Protein AF-A0A926H3B5-F1 (afdb_monomer_lite)

Secondary structure (DSSP, 8-state):
--SSSTTTSSSSS--S---------S--STTSS-------TT----TTS---STT----EEEEEEEESSSTT--TTTSPPP----SSGGGGGG-EEEBS-GGGS-THHHHSTT--B--BEE-TTSSS--SBS-EEEEEEEEEEEEETTEEEEEEEEETTSEEEEE--SEEE-TTS-EEEE-TT-TTTTTS---SSSTTS----S-HIIIIIISTTSSSTT-GGG-----SSPPTT--SEEEEEESSEE---EETTTTEE---SEEEEEE-TTSSEEEEEEEEEEEEEEEEETTTTEEEEEEEEEEEEEEEEEEETTTTEEEEEEEEEE-EEE-TTTS--EEEHHHHHHHH-EEEEE--SSSB-TTT--B---EEEEE---STTT----TTS-TT----TT-EEEEEEEE--EEEEEEEEEEEETTEEEEEEEPPTT--GGG----TT-TTTT--EEEEEEEE-TT---S-B----------------SS---PPP--------

pLDDT: mean 72.72, std 20.69, range [22.05, 98.12]

Radius of gyration: 28.91 Å; chains: 1; bounding box: 106×42×92 Å

Sequence (503 aa):
MRRYLLLLCTLALALSSPAIFAQDGSDDGGGLHRRSIDNNPFDANPDSYPGGPAGKAPLSTGYYITDNDAPSLPALWTPTYSFVDTTGLDARSWRRIRSGPNQLPMSDWDLPGTQGKEFFMNPTVPNDSTDNAIAGPINIGFPFYYYGRAYDSFYVSTNGLIALVNRRYQYDDFGNRVDYNPFRDDSLVRPRVGASAQADPTVDDYGHRFVALGNTASAIGGIRNPTNTAMPNAGLRSTIAATWDDLELSQFDTTSGLVDDFGRVYWRRDNAGNRLIVYFVNASMKGLKNIPLVNTTAIVPRRSLRANFQVVLDRIDSSIQINFIRYLGQYVDPVQRILTIPTAQMLRANATIGVQSNGDVPAPYTGAVGAEYTNYQYSDFPGVGTTPVNGDPTSTPHAGLAIKFRQWPNKVRVMRVDFQIPDRNNAIAFVNLPQGSIPDNYELLLGHPLLGVIRPVGVVQNTSDSIGPVNRTRQPVVYNIIFRIRDIVNCVAPPVYQKTQTT

Structure (mmCIF, N/CA/C/O backbone):
data_AF-A0A926H3B5-F1
#
_entry.id   AF-A0A926H3B5-F1
#
loop_
_atom_site.group_PDB
_atom_site.id
_atom_site.type_symbol
_atom_site.label_atom_id
_atom_site.label_alt_id
_atom_site.label_comp_id
_atom_site.label_asym_id
_atom_site.label_entity_id
_atom_site.label_seq_id
_atom_site.pdbx_PDB_ins_code
_atom_site.Cartn_x
_atom_site.Cartn_y
_atom_site.Cartn_z
_atom_site.occupancy
_atom_site.B_iso_or_equiv
_atom_site.auth_seq_id
_atom_site.auth_comp_id
_atom_site.auth_asym_id
_atom_site.auth_atom_id
_atom_site.pdbx_PDB_model_num
ATOM 1 N N . MET A 1 1 ? 73.077 -5.953 29.496 1.00 47.00 1 MET A N 1
ATOM 2 C CA . MET A 1 1 ? 72.565 -5.024 28.459 1.00 47.00 1 MET A CA 1
ATOM 3 C C . MET A 1 1 ? 72.214 -5.760 27.159 1.00 47.00 1 MET A C 1
ATOM 5 O O . MET A 1 1 ? 72.912 -5.616 26.169 1.00 47.00 1 MET A O 1
ATOM 9 N N . ARG A 1 2 ? 71.163 -6.595 27.142 1.00 44.19 2 ARG A N 1
ATOM 10 C CA . ARG A 1 2 ? 70.664 -7.228 25.894 1.00 44.19 2 ARG A CA 1
ATOM 11 C C . ARG A 1 2 ? 69.196 -7.683 25.960 1.00 44.19 2 ARG A C 1
ATOM 13 O O . ARG A 1 2 ? 68.760 -8.479 25.145 1.00 44.19 2 ARG A O 1
ATOM 20 N N . ARG A 1 3 ? 68.429 -7.171 26.933 1.00 42.53 3 ARG A N 1
ATOM 21 C CA . ARG A 1 3 ? 66.987 -7.449 27.094 1.00 42.53 3 ARG A CA 1
ATOM 22 C C . ARG A 1 3 ? 66.095 -6.198 27.049 1.00 42.53 3 ARG A C 1
ATOM 24 O O . ARG A 1 3 ? 64.889 -6.323 27.158 1.00 42.53 3 ARG A O 1
ATOM 31 N N . TYR A 1 4 ? 66.677 -5.020 26.804 1.00 46.00 4 TYR A N 1
ATOM 32 C CA . TYR A 1 4 ? 65.946 -3.751 26.650 1.00 46.00 4 TYR A CA 1
ATOM 33 C C . TYR A 1 4 ? 65.968 -3.190 25.216 1.00 46.00 4 TYR A C 1
ATOM 35 O O . TYR A 1 4 ? 65.309 -2.197 24.943 1.00 46.00 4 TYR A O 1
ATOM 43 N N . LEU A 1 5 ? 66.675 -3.838 24.277 1.00 45.16 5 LEU A N 1
ATOM 44 C CA . LEU A 1 5 ? 66.742 -3.381 22.880 1.00 45.16 5 LEU A CA 1
ATOM 45 C C . LEU A 1 5 ? 65.561 -3.869 22.017 1.00 45.16 5 LEU A C 1
ATOM 47 O O . LEU A 1 5 ? 65.271 -3.274 20.989 1.00 45.16 5 LEU A O 1
ATOM 51 N N . LEU A 1 6 ? 64.848 -4.917 22.446 1.00 44.25 6 LEU A N 1
ATOM 52 C CA . LEU A 1 6 ? 63.669 -5.442 21.739 1.00 44.25 6 LEU A CA 1
ATOM 53 C C . LEU A 1 6 ? 62.371 -4.681 22.066 1.00 44.25 6 LEU A C 1
ATOM 55 O O . LEU A 1 6 ? 61.408 -4.759 21.306 1.00 44.25 6 LEU A O 1
ATOM 59 N N . LEU A 1 7 ? 62.362 -3.898 23.151 1.00 41.53 7 LEU A N 1
ATOM 60 C CA . LEU A 1 7 ? 61.221 -3.058 23.532 1.00 41.53 7 LEU A CA 1
ATOM 61 C C . LEU A 1 7 ? 61.220 -1.693 22.811 1.00 41.53 7 LEU A C 1
ATOM 63 O O . LEU A 1 7 ? 60.189 -1.044 22.714 1.00 41.53 7 LEU A O 1
ATOM 67 N N . LEU A 1 8 ? 62.371 -1.264 22.277 1.00 41.53 8 LEU A N 1
ATOM 68 C CA . LEU A 1 8 ? 62.526 0.018 21.573 1.00 41.53 8 LEU A CA 1
ATOM 69 C C . LEU A 1 8 ? 62.309 -0.092 20.054 1.00 41.53 8 LEU A C 1
ATOM 71 O O . LEU A 1 8 ? 61.910 0.885 19.430 1.00 41.53 8 LEU A O 1
ATOM 75 N N . CYS A 1 9 ? 62.466 -1.282 19.464 1.00 40.03 9 CYS A N 1
ATOM 76 C CA . CYS A 1 9 ? 62.098 -1.527 18.062 1.00 40.03 9 CYS A CA 1
ATOM 77 C C . CYS A 1 9 ? 60.599 -1.816 17.864 1.00 40.03 9 CYS A C 1
ATOM 79 O O . CYS A 1 9 ? 60.109 -1.724 16.744 1.00 40.03 9 CYS A O 1
ATOM 81 N N . THR A 1 10 ? 59.860 -2.123 18.933 1.00 42.88 10 THR A N 1
ATOM 82 C CA . THR A 1 10 ? 58.405 -2.357 18.889 1.00 42.88 10 THR A CA 1
ATOM 83 C C . THR A 1 10 ? 57.582 -1.087 19.134 1.00 42.88 10 THR A C 1
ATOM 85 O O . THR A 1 10 ? 56.422 -1.043 18.740 1.00 42.88 10 THR A O 1
ATOM 88 N N . LEU A 1 11 ? 58.184 -0.021 19.681 1.00 37.56 11 LEU A N 1
ATOM 89 C CA . LEU A 1 11 ? 57.519 1.273 19.898 1.00 37.56 11 LEU A CA 1
ATOM 90 C C . LEU A 1 11 ? 57.677 2.273 18.729 1.00 37.56 11 LEU A C 1
ATOM 92 O O . LEU A 1 11 ? 56.976 3.278 18.696 1.00 37.56 11 LEU A O 1
ATOM 96 N N . ALA A 1 12 ? 58.576 2.012 17.770 1.00 37.06 12 ALA A N 1
ATOM 97 C CA . ALA A 1 12 ? 58.964 2.967 16.717 1.00 37.06 12 ALA A CA 1
ATOM 98 C C . ALA A 1 12 ? 58.503 2.607 15.287 1.00 37.06 12 ALA A C 1
ATOM 100 O O . ALA A 1 12 ? 58.742 3.378 14.363 1.00 37.06 12 ALA A O 1
ATOM 101 N N . LEU A 1 13 ? 57.790 1.492 15.093 1.00 33.41 13 LEU A N 1
ATOM 102 C CA . LEU A 1 13 ? 57.022 1.224 13.860 1.00 33.41 13 LEU A CA 1
ATOM 103 C C . LEU A 1 13 ? 55.521 1.535 14.022 1.00 33.41 13 LEU A C 1
ATOM 105 O O . LEU A 1 13 ? 54.717 1.241 13.145 1.00 33.41 13 LEU A O 1
ATOM 109 N N . ALA A 1 14 ? 55.168 2.228 15.109 1.00 31.84 14 ALA A N 1
ATOM 110 C CA . ALA A 1 14 ? 53.860 2.826 15.367 1.00 31.84 14 ALA A CA 1
ATOM 111 C C . ALA A 1 14 ? 53.605 4.139 14.583 1.00 31.84 14 ALA A C 1
ATOM 113 O O . ALA A 1 14 ? 52.767 4.940 14.985 1.00 31.84 14 ALA A O 1
ATOM 114 N N . LEU A 1 15 ? 54.316 4.386 13.474 1.00 32.81 15 LEU A N 1
ATOM 115 C CA . LEU A 1 15 ? 54.156 5.584 12.637 1.00 32.81 15 LEU A CA 1
ATOM 116 C C . LEU A 1 15 ? 54.299 5.245 11.144 1.00 32.81 15 LEU A C 1
ATOM 118 O O . LEU A 1 15 ? 55.243 5.648 10.472 1.00 32.81 15 LEU A O 1
ATOM 122 N N . SER A 1 16 ? 53.321 4.523 10.605 1.00 29.94 16 SER A N 1
ATOM 123 C CA . SER A 1 16 ? 52.928 4.684 9.203 1.00 29.94 16 SER A CA 1
ATOM 124 C C . SER A 1 16 ? 51.405 4.660 9.156 1.00 29.94 16 SER A C 1
ATOM 126 O O . SER A 1 16 ? 50.782 3.711 9.625 1.00 29.94 16 SER A O 1
ATOM 128 N N . SER A 1 17 ? 50.831 5.774 8.714 1.00 28.83 17 SER A N 1
ATOM 129 C CA . SER A 1 17 ? 49.416 6.115 8.805 1.00 28.83 17 SER A CA 1
ATOM 130 C C . SER A 1 17 ? 48.494 5.018 8.260 1.00 28.83 17 SER A C 1
ATOM 132 O O . SER A 1 17 ? 48.591 4.705 7.072 1.00 28.83 17 SER A O 1
ATOM 134 N N . PRO A 1 18 ? 47.503 4.523 9.021 1.00 25.84 18 PRO A N 1
ATOM 135 C CA . PRO A 1 18 ? 46.233 4.226 8.398 1.00 25.84 18 PRO A CA 1
ATOM 136 C C . PRO A 1 18 ? 45.599 5.572 8.038 1.00 25.84 18 PRO A C 1
ATOM 138 O O . PRO A 1 18 ? 45.512 6.486 8.863 1.00 25.84 18 PRO A O 1
ATOM 141 N N . ALA A 1 19 ? 45.208 5.711 6.774 1.00 25.47 19 ALA A N 1
ATOM 142 C CA . ALA A 1 19 ? 44.266 6.735 6.366 1.00 25.47 19 ALA A CA 1
ATOM 143 C C . ALA A 1 19 ? 43.124 6.772 7.389 1.00 25.47 19 ALA A C 1
ATOM 145 O O . ALA A 1 19 ? 42.587 5.729 7.766 1.00 25.47 19 ALA A O 1
ATOM 146 N N . ILE A 1 20 ? 42.802 7.975 7.856 1.00 22.53 20 ILE A N 1
ATOM 147 C CA . ILE A 1 20 ? 41.628 8.248 8.672 1.00 22.53 20 ILE A CA 1
ATOM 148 C C . ILE A 1 20 ? 40.423 7.847 7.815 1.00 22.53 20 ILE A C 1
ATOM 150 O O . ILE A 1 20 ? 39.942 8.624 6.994 1.00 22.53 20 ILE A O 1
ATOM 154 N N . PHE A 1 21 ? 39.966 6.603 7.954 1.00 25.06 21 PHE A N 1
ATOM 155 C CA . PHE A 1 21 ? 38.579 6.286 7.683 1.00 25.06 21 PHE A CA 1
ATOM 156 C C . PHE A 1 21 ? 37.786 7.053 8.728 1.00 25.06 21 PHE A C 1
ATOM 158 O O . PHE A 1 21 ? 38.066 6.947 9.923 1.00 25.06 21 PHE A O 1
ATOM 165 N N . ALA A 1 22 ? 36.859 7.882 8.256 1.00 25.28 22 ALA A N 1
ATOM 166 C CA . ALA A 1 22 ? 35.883 8.545 9.094 1.00 25.28 22 ALA A CA 1
ATOM 167 C C . ALA A 1 22 ? 35.150 7.469 9.902 1.00 25.28 22 ALA A C 1
ATOM 169 O O . ALA A 1 22 ? 34.274 6.768 9.402 1.00 25.28 22 ALA A O 1
ATOM 170 N N . GLN A 1 23 ? 35.589 7.295 11.142 1.00 22.05 23 GLN A N 1
ATOM 171 C CA . GLN A 1 23 ? 34.839 6.624 12.174 1.00 22.05 23 GLN A CA 1
ATOM 172 C C . GLN A 1 23 ? 33.625 7.520 12.406 1.00 22.05 23 GLN A C 1
ATOM 174 O O . GLN A 1 23 ? 33.789 8.663 12.834 1.00 22.05 23 GLN A O 1
ATOM 179 N N . ASP A 1 24 ? 32.449 7.033 12.006 1.00 29.64 24 ASP A N 1
ATOM 180 C CA . ASP A 1 24 ? 31.162 7.693 12.223 1.00 29.64 24 ASP A CA 1
ATOM 181 C C . ASP A 1 24 ? 31.068 8.017 13.720 1.00 29.64 24 ASP A C 1
ATOM 183 O O . ASP A 1 24 ? 30.941 7.138 14.575 1.00 29.64 24 ASP A O 1
ATOM 187 N N . GLY A 1 25 ? 31.294 9.289 14.035 1.00 23.06 25 GLY A N 1
ATOM 188 C CA . GLY A 1 25 ? 31.237 9.824 15.377 1.00 23.06 25 GLY A CA 1
ATOM 189 C C .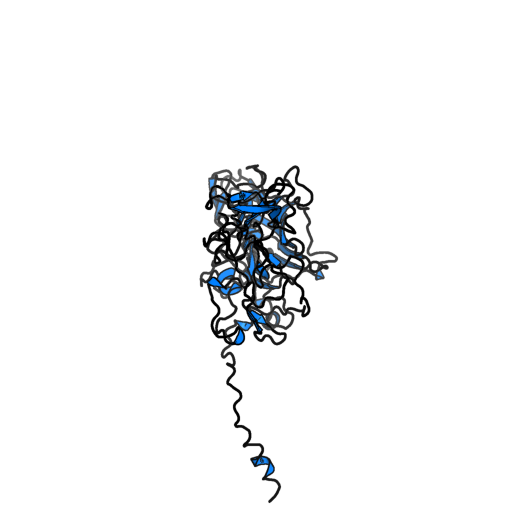 GLY A 1 25 ? 29.796 10.163 15.717 1.00 23.06 25 GLY A C 1
ATOM 190 O O . GLY A 1 25 ? 29.104 10.800 14.928 1.00 23.06 25 GLY A O 1
ATOM 191 N N . SER A 1 26 ? 29.420 9.790 16.937 1.00 23.52 26 SER A N 1
ATOM 192 C CA . SER A 1 26 ? 28.154 10.017 17.642 1.00 23.52 26 SER A CA 1
ATOM 193 C C . SER A 1 26 ? 26.929 9.221 17.176 1.00 23.52 26 SER A C 1
ATOM 195 O O . SER A 1 26 ? 26.453 9.315 16.048 1.00 23.52 26 SER A O 1
ATOM 197 N N . ASP A 1 27 ? 26.418 8.458 18.143 1.00 34.72 27 ASP A N 1
ATOM 198 C CA . ASP A 1 27 ? 25.159 7.724 18.179 1.00 34.72 27 ASP A CA 1
ATOM 199 C C . ASP A 1 27 ? 23.940 8.618 17.903 1.00 34.72 27 ASP A C 1
ATOM 201 O O . ASP A 1 27 ? 23.179 8.952 18.804 1.00 34.72 27 ASP A O 1
ATOM 205 N N . ASP A 1 28 ? 23.701 8.942 16.637 1.00 29.31 28 ASP A N 1
ATOM 206 C CA . ASP A 1 28 ? 22.466 9.588 16.186 1.00 29.31 28 ASP A CA 1
ATOM 207 C C . ASP A 1 28 ? 21.588 8.595 15.421 1.00 29.31 28 ASP A C 1
ATOM 209 O O . ASP A 1 28 ? 21.136 8.874 14.319 1.00 29.31 28 ASP A O 1
ATOM 213 N N . GLY A 1 29 ? 21.369 7.394 15.974 1.00 30.70 29 GLY A N 1
ATOM 214 C CA . GLY A 1 29 ? 20.296 6.451 15.606 1.00 30.70 29 GLY A CA 1
ATOM 215 C C . GLY A 1 29 ? 20.185 5.980 14.141 1.00 30.70 29 GLY A C 1
ATOM 216 O O . GLY A 1 29 ? 19.479 5.019 13.870 1.00 30.70 29 GLY A O 1
ATOM 217 N N . GLY A 1 30 ? 20.875 6.571 13.167 1.00 28.88 30 GLY A N 1
ATOM 218 C CA . GLY A 1 30 ? 20.578 6.456 11.739 1.00 28.88 30 GLY A CA 1
ATOM 219 C C . GLY A 1 30 ? 21.059 5.154 11.106 1.00 28.88 30 GLY A C 1
ATOM 220 O O . GLY A 1 30 ? 20.506 4.723 10.093 1.00 28.88 30 GLY A O 1
ATOM 221 N N . GLY A 1 31 ? 22.045 4.493 11.719 1.00 27.42 31 GLY A N 1
ATOM 222 C CA . GLY A 1 31 ? 22.518 3.165 11.311 1.00 27.42 31 GLY A CA 1
ATOM 223 C C . GLY A 1 31 ? 21.560 2.026 11.689 1.00 27.42 31 GLY A C 1
ATOM 224 O O . GLY A 1 31 ? 21.611 0.950 11.095 1.00 27.42 31 GLY A O 1
ATOM 225 N N . LEU A 1 32 ? 20.654 2.259 12.645 1.00 35.72 32 LEU A N 1
ATOM 226 C CA . LEU A 1 32 ? 19.734 1.248 13.186 1.00 35.72 32 LEU A CA 1
ATOM 227 C C . LEU A 1 32 ? 18.380 1.210 12.463 1.00 35.72 32 LEU A C 1
ATOM 229 O O . LEU A 1 32 ? 17.595 0.286 12.637 1.00 35.72 32 LEU A O 1
ATOM 233 N N . HIS A 1 33 ? 18.087 2.176 11.591 1.00 35.84 33 HIS A N 1
ATOM 234 C CA . HIS A 1 33 ? 16.819 2.222 10.850 1.00 35.84 33 HIS A CA 1
ATOM 235 C C . HIS A 1 33 ? 16.867 1.439 9.526 1.00 35.84 33 HIS A C 1
ATOM 237 O O . HIS A 1 33 ? 16.028 1.681 8.664 1.00 35.84 33 HIS A O 1
ATOM 243 N N . ARG A 1 34 ? 17.863 0.559 9.315 1.00 45.78 34 ARG A N 1
ATOM 244 C CA . ARG A 1 34 ? 18.203 0.044 7.969 1.00 45.78 34 ARG A CA 1
ATOM 245 C C . ARG A 1 34 ? 18.661 -1.401 7.855 1.00 45.78 34 ARG A C 1
ATOM 247 O O . ARG A 1 34 ? 18.878 -1.861 6.738 1.00 45.78 34 ARG A O 1
ATOM 254 N N . ARG A 1 35 ? 18.867 -2.129 8.950 1.00 33.62 35 ARG A N 1
ATOM 255 C CA . ARG A 1 35 ? 19.432 -3.477 8.832 1.00 33.62 35 ARG A CA 1
ATOM 256 C C . ARG A 1 35 ? 18.349 -4.485 8.471 1.00 33.62 35 ARG A C 1
ATOM 258 O O . ARG A 1 35 ? 17.751 -5.103 9.339 1.00 33.62 35 ARG A O 1
ATOM 265 N N . SER A 1 36 ? 18.140 -4.681 7.173 1.00 33.75 36 SER A N 1
ATOM 266 C CA . SER A 1 36 ? 17.765 -5.995 6.670 1.00 33.75 36 SER A CA 1
ATOM 267 C C . SER A 1 36 ? 18.950 -6.582 5.921 1.00 33.75 36 SER A C 1
ATOM 269 O O . SER A 1 36 ? 19.346 -6.067 4.878 1.00 33.75 36 SER A O 1
ATOM 271 N N . ILE A 1 37 ? 19.539 -7.628 6.489 1.00 30.02 37 ILE A N 1
ATOM 272 C CA . ILE A 1 37 ? 20.611 -8.387 5.851 1.00 30.02 37 ILE A CA 1
ATOM 273 C C . ILE A 1 37 ? 19.983 -9.145 4.673 1.00 30.02 37 ILE A C 1
ATOM 275 O O . ILE A 1 37 ? 19.004 -9.875 4.859 1.00 30.02 37 ILE A O 1
ATOM 279 N N . ASP A 1 38 ? 20.509 -8.935 3.465 1.00 29.02 38 ASP A N 1
ATOM 280 C CA . ASP A 1 38 ? 20.214 -9.794 2.317 1.00 29.02 38 ASP A CA 1
ATOM 281 C C . ASP A 1 38 ? 20.851 -11.158 2.589 1.00 29.02 38 ASP A C 1
ATOM 283 O O . ASP A 1 38 ? 22.050 -11.338 2.425 1.00 29.02 38 ASP A O 1
ATOM 287 N N . ASN A 1 39 ? 20.059 -12.149 2.993 1.00 27.23 39 ASN A N 1
ATOM 288 C CA . ASN A 1 39 ? 20.557 -13.518 3.171 1.00 27.23 39 ASN A CA 1
ATOM 289 C C . ASN A 1 39 ? 20.679 -14.289 1.840 1.00 27.23 39 ASN A C 1
ATOM 291 O O . ASN A 1 39 ? 20.738 -15.518 1.860 1.00 27.23 39 ASN A O 1
ATOM 295 N N . ASN A 1 40 ? 20.683 -13.611 0.685 1.00 27.00 40 ASN A N 1
ATOM 296 C CA . ASN A 1 40 ? 20.773 -14.274 -0.615 1.00 27.00 40 ASN A CA 1
ATOM 297 C C . ASN A 1 40 ? 21.953 -13.743 -1.453 1.00 27.00 40 ASN A C 1
ATOM 299 O O . ASN A 1 40 ? 21.757 -12.894 -2.322 1.00 27.00 40 ASN A O 1
ATOM 303 N N . PRO A 1 41 ? 23.179 -14.247 -1.225 1.00 25.72 41 PRO A N 1
ATOM 304 C CA . PRO A 1 41 ? 24.385 -13.785 -1.916 1.00 25.72 41 PRO A CA 1
ATOM 305 C C . PRO A 1 41 ? 24.502 -14.244 -3.389 1.00 25.72 41 PRO A C 1
ATOM 307 O O . PRO A 1 41 ? 25.569 -14.109 -3.980 1.00 25.72 41 PRO A O 1
ATOM 310 N N . PHE A 1 42 ? 23.439 -14.784 -4.009 1.00 24.55 42 PHE A N 1
ATOM 311 C CA . PHE A 1 42 ? 23.531 -15.462 -5.314 1.00 24.55 42 PHE A CA 1
ATOM 312 C C . PHE A 1 42 ? 22.440 -15.157 -6.357 1.00 24.55 42 PHE A C 1
ATOM 314 O O . PHE A 1 42 ? 22.304 -15.922 -7.307 1.00 24.55 42 PHE A O 1
ATOM 321 N N . ASP A 1 43 ? 21.742 -14.018 -6.308 1.00 29.75 43 ASP A N 1
ATOM 322 C CA . ASP A 1 43 ? 20.998 -13.545 -7.497 1.00 29.75 43 ASP A CA 1
ATOM 323 C C . ASP A 1 43 ? 21.922 -12.729 -8.421 1.00 29.75 43 ASP A C 1
ATOM 325 O O . ASP A 1 43 ? 21.735 -11.541 -8.677 1.00 29.75 43 ASP A O 1
ATOM 329 N N . ALA A 1 44 ? 22.942 -13.400 -8.962 1.00 25.42 44 ALA A N 1
ATOM 330 C CA . ALA A 1 44 ? 23.772 -12.887 -10.055 1.00 25.42 44 ALA A CA 1
ATOM 331 C C . ALA A 1 44 ? 23.057 -12.952 -11.424 1.00 25.42 44 ALA A C 1
ATOM 333 O O . ALA A 1 44 ? 23.704 -12.820 -12.462 1.00 25.42 44 ALA A O 1
ATOM 334 N N . ASN A 1 45 ? 21.735 -13.170 -11.452 1.00 25.70 45 ASN A N 1
ATOM 335 C CA . ASN A 1 45 ? 20.975 -13.228 -12.694 1.00 25.70 45 ASN A CA 1
ATOM 336 C C . ASN A 1 45 ? 19.527 -12.707 -12.536 1.00 25.70 45 ASN A C 1
ATOM 338 O O . ASN A 1 45 ? 18.639 -13.473 -12.165 1.00 25.70 45 ASN A O 1
ATOM 342 N N . PRO A 1 46 ? 19.245 -11.422 -12.830 1.00 29.83 46 PRO A N 1
ATOM 343 C CA . PRO A 1 46 ? 17.899 -10.848 -12.787 1.00 29.83 46 PRO A CA 1
ATOM 344 C C . PRO A 1 46 ? 17.074 -11.141 -14.059 1.00 29.83 46 PRO A C 1
ATOM 346 O O . PRO A 1 46 ? 16.150 -10.396 -14.394 1.00 29.83 46 PRO A O 1
ATOM 349 N N . ASP A 1 47 ? 17.378 -12.216 -14.786 1.00 27.89 47 ASP A N 1
ATOM 350 C CA . ASP A 1 47 ? 16.746 -12.506 -16.071 1.00 27.89 47 ASP A CA 1
ATOM 351 C C . ASP A 1 47 ? 15.426 -13.269 -15.897 1.00 27.89 47 ASP A C 1
ATOM 353 O O . ASP A 1 47 ? 15.303 -14.468 -16.137 1.00 27.89 47 ASP A O 1
ATOM 357 N N . SER A 1 48 ? 14.388 -12.532 -15.501 1.00 24.52 48 SER A N 1
ATOM 358 C CA . SER A 1 48 ? 12.988 -12.870 -15.824 1.00 24.52 48 SER A CA 1
ATOM 359 C C . SER A 1 48 ? 12.309 -11.807 -16.697 1.00 24.52 48 SER A C 1
ATOM 361 O O . SER A 1 48 ? 11.160 -11.981 -17.095 1.00 24.52 48 SER A O 1
ATOM 363 N N . TYR A 1 49 ? 13.013 -10.724 -17.046 1.00 27.58 49 TYR A N 1
ATOM 364 C CA . TYR A 1 49 ? 12.558 -9.713 -18.002 1.00 27.58 49 TYR A CA 1
ATOM 365 C C . TYR A 1 49 ? 13.731 -9.268 -18.889 1.00 27.58 49 TYR A C 1
ATOM 367 O O . TYR A 1 49 ? 14.794 -8.951 -18.362 1.00 27.58 49 TYR A O 1
ATOM 375 N N . PRO A 1 50 ? 13.575 -9.238 -20.225 1.00 26.31 50 PRO A N 1
ATOM 376 C CA . PRO A 1 50 ? 14.698 -9.070 -21.138 1.00 26.31 50 PRO A CA 1
ATOM 377 C C . PRO A 1 50 ? 15.313 -7.666 -21.034 1.00 26.31 50 PRO A C 1
ATOM 379 O O . PRO A 1 50 ? 14.708 -6.680 -21.453 1.00 26.31 50 PRO A O 1
ATOM 382 N N . GLY A 1 51 ? 16.529 -7.619 -20.482 1.00 26.70 51 GLY A N 1
ATOM 383 C CA . GLY A 1 51 ? 17.629 -6.692 -20.773 1.00 26.70 51 GLY A CA 1
ATOM 384 C C . GLY A 1 51 ? 17.286 -5.308 -21.329 1.00 26.70 51 GLY A C 1
ATOM 385 O O . GLY A 1 51 ? 17.550 -5.019 -22.497 1.00 26.70 51 GLY A O 1
ATOM 386 N N . GLY A 1 52 ? 16.785 -4.418 -20.472 1.00 28.48 52 GLY A N 1
ATOM 387 C CA . GLY A 1 52 ? 16.962 -2.975 -20.659 1.00 28.48 52 GLY A CA 1
ATOM 388 C C . GLY A 1 52 ? 18.387 -2.539 -20.272 1.00 28.48 52 GLY A C 1
ATOM 389 O O . GLY A 1 52 ? 19.099 -3.301 -19.617 1.00 28.48 52 GLY A O 1
ATOM 390 N N . PRO A 1 53 ? 18.834 -1.321 -20.647 1.00 31.11 53 PRO A N 1
ATOM 391 C CA . PRO A 1 53 ? 20.113 -0.775 -20.189 1.00 31.11 53 PRO A CA 1
ATOM 392 C C . PRO A 1 53 ? 20.237 -0.904 -18.667 1.00 31.11 53 PRO A C 1
ATOM 394 O O . PRO A 1 53 ? 19.280 -0.585 -17.956 1.00 31.11 53 PRO A O 1
ATOM 397 N N . ALA A 1 54 ? 21.397 -1.355 -18.181 1.00 31.80 54 ALA A N 1
ATOM 398 C CA . ALA A 1 54 ? 21.675 -1.524 -16.756 1.00 31.80 54 ALA A CA 1
ATOM 399 C C . ALA A 1 54 ? 21.178 -0.307 -15.950 1.00 31.80 54 ALA A C 1
ATOM 401 O O . ALA A 1 54 ? 21.549 0.833 -16.232 1.00 31.80 54 ALA A O 1
ATOM 402 N N . GLY A 1 55 ? 20.290 -0.550 -14.983 1.00 36.25 55 GLY A N 1
ATOM 403 C CA . GLY A 1 55 ? 19.711 0.495 -14.135 1.00 36.25 55 GLY A CA 1
ATOM 404 C C . GLY A 1 55 ? 18.393 1.118 -14.613 1.00 36.25 55 GLY A C 1
ATOM 405 O O . GLY A 1 55 ? 17.931 2.072 -13.992 1.00 36.25 55 GLY A O 1
ATOM 406 N N . LYS A 1 56 ? 17.748 0.600 -15.666 1.00 35.53 56 LYS A N 1
ATOM 407 C CA . LYS A 1 56 ? 16.347 0.932 -15.981 1.00 35.53 56 LYS A CA 1
ATOM 408 C C . LYS A 1 56 ? 15.483 -0.311 -15.821 1.00 35.53 56 LYS A C 1
ATOM 410 O O . LYS A 1 56 ? 15.617 -1.249 -16.600 1.00 35.53 56 LYS A O 1
ATOM 415 N N . ALA A 1 57 ? 14.617 -0.330 -14.806 1.00 39.00 57 ALA A N 1
ATOM 416 C CA . ALA A 1 57 ? 13.664 -1.424 -14.658 1.00 39.00 57 ALA A CA 1
ATOM 417 C C . ALA A 1 57 ? 12.736 -1.502 -15.886 1.00 39.00 57 ALA A C 1
ATOM 419 O O . ALA A 1 57 ? 12.547 -0.488 -16.573 1.00 39.00 57 ALA A O 1
ATOM 420 N N . PRO A 1 58 ? 12.127 -2.671 -16.153 1.00 41.38 58 PRO A N 1
ATOM 421 C CA . PRO A 1 58 ? 11.096 -2.783 -17.171 1.00 41.38 58 PRO A CA 1
ATOM 422 C C . PRO A 1 58 ? 9.985 -1.775 -16.865 1.00 41.38 58 PRO A C 1
ATOM 424 O O . PRO A 1 58 ? 9.428 -1.740 -15.768 1.00 41.38 58 PRO A O 1
ATOM 427 N N . LEU A 1 59 ? 9.699 -0.914 -17.836 1.00 49.22 59 LEU A N 1
ATOM 428 C CA . LEU A 1 59 ? 8.697 0.134 -17.703 1.00 49.22 59 LEU A CA 1
ATOM 429 C C . LEU A 1 59 ? 7.318 -0.540 -17.761 1.00 49.22 59 LEU A C 1
ATOM 431 O O . LEU A 1 59 ? 6.938 -1.077 -18.800 1.00 49.22 59 LEU A O 1
ATOM 435 N N . SER A 1 60 ? 6.592 -0.572 -16.643 1.00 49.88 60 SER A N 1
ATOM 436 C CA . SER A 1 60 ? 5.204 -1.060 -16.568 1.00 49.88 60 SER A CA 1
ATOM 437 C C . SER A 1 60 ? 4.233 0.027 -17.030 1.00 49.88 60 SER A C 1
ATOM 439 O O . SER A 1 60 ? 4.500 1.198 -16.784 1.00 49.88 60 SER A O 1
ATOM 441 N N . THR A 1 61 ? 3.090 -0.329 -17.627 1.00 54.25 61 THR A N 1
ATOM 442 C CA . THR A 1 61 ? 1.984 0.611 -17.933 1.00 54.25 61 THR A CA 1
ATOM 443 C C . THR A 1 61 ? 1.168 1.009 -16.692 1.00 54.25 61 THR A C 1
ATOM 445 O O . THR A 1 61 ? -0.045 1.219 -16.763 1.00 54.25 61 THR A O 1
ATOM 448 N N . GLY A 1 62 ? 1.825 1.124 -15.535 1.00 66.81 62 GLY A N 1
ATOM 449 C CA . GLY A 1 62 ? 1.155 1.388 -14.267 1.00 66.81 62 GLY A CA 1
ATOM 450 C C . GLY A 1 62 ? 0.382 0.181 -13.760 1.00 66.81 62 GLY A C 1
ATOM 451 O O . GLY A 1 62 ? 0.655 -0.955 -14.155 1.00 66.81 62 GLY A O 1
ATOM 452 N N . TYR A 1 63 ? -0.554 0.431 -12.847 1.00 78.44 63 TYR A N 1
ATOM 453 C CA . TYR A 1 63 ? -1.420 -0.592 -12.278 1.00 78.44 63 TYR A CA 1
ATOM 454 C C . TYR A 1 63 ? -2.817 -0.525 -12.902 1.00 78.44 63 TYR A C 1
ATOM 456 O O . TYR A 1 63 ? -3.438 0.529 -12.986 1.00 78.44 63 TYR A O 1
ATOM 464 N N . TYR A 1 64 ? -3.321 -1.678 -13.324 1.00 77.69 64 TYR A N 1
ATOM 465 C CA . TYR A 1 64 ? -4.719 -1.878 -13.694 1.00 77.69 64 TYR A CA 1
ATOM 466 C C . TYR A 1 64 ? -5.444 -2.506 -12.534 1.00 77.69 64 TYR A C 1
ATOM 468 O O . TYR A 1 64 ? -4.823 -3.160 -11.692 1.00 77.69 64 TYR A O 1
ATOM 476 N N . ILE A 1 65 ? -6.757 -2.332 -12.516 1.00 79.31 65 ILE A N 1
ATOM 477 C CA . ILE A 1 65 ? -7.550 -2.705 -11.365 1.00 79.31 65 ILE A CA 1
ATOM 478 C C . ILE A 1 65 ? -8.801 -3.479 -11.736 1.00 79.31 65 ILE A C 1
ATOM 480 O O . ILE A 1 65 ? -9.500 -3.149 -12.696 1.00 79.31 65 ILE A O 1
ATOM 484 N N . THR A 1 66 ? -9.057 -4.511 -10.942 1.00 81.06 66 THR A N 1
ATOM 485 C CA . THR A 1 66 ? -10.217 -5.395 -11.026 1.00 81.06 66 THR A CA 1
ATOM 486 C C . THR A 1 66 ? -10.610 -5.868 -9.632 1.00 81.06 66 THR A C 1
ATOM 488 O O . THR A 1 66 ? -9.787 -5.865 -8.713 1.00 81.06 66 THR A O 1
ATOM 491 N N . ASP A 1 67 ? -11.844 -6.329 -9.479 1.00 85.25 67 ASP A N 1
ATOM 492 C CA . ASP A 1 67 ? -12.306 -7.034 -8.286 1.00 85.25 67 ASP A CA 1
ATOM 493 C C . ASP A 1 67 ? -13.008 -8.350 -8.654 1.00 85.25 67 ASP A C 1
ATOM 495 O O . ASP A 1 67 ? -13.127 -8.694 -9.833 1.00 85.25 67 ASP A O 1
ATOM 499 N N . ASN A 1 68 ? -13.379 -9.141 -7.646 1.00 86.19 68 ASN A N 1
ATOM 500 C CA . ASN A 1 68 ? -14.027 -10.441 -7.830 1.00 86.19 68 ASN A CA 1
ATOM 501 C C . ASN A 1 68 ? -15.547 -10.357 -8.039 1.00 86.19 68 ASN A C 1
ATOM 503 O O . ASN A 1 68 ? -16.158 -11.398 -8.275 1.00 86.19 68 ASN A O 1
ATOM 507 N N . ASP A 1 69 ? -16.133 -9.158 -7.997 1.00 80.19 69 ASP A N 1
ATOM 508 C CA . ASP A 1 69 ? -17.548 -8.931 -8.311 1.00 80.19 69 ASP A CA 1
ATOM 509 C C . ASP A 1 69 ? -17.752 -8.511 -9.772 1.00 80.19 69 ASP A C 1
ATOM 511 O O . ASP A 1 69 ? -18.867 -8.568 -10.296 1.00 80.19 69 ASP A O 1
ATOM 515 N N . ALA A 1 70 ? -16.677 -8.097 -10.449 1.00 70.44 70 ALA A N 1
ATOM 516 C CA . ALA A 1 70 ? -16.699 -7.688 -11.842 1.00 70.44 70 ALA A CA 1
ATOM 517 C C . ALA A 1 70 ? -17.186 -8.835 -12.757 1.00 70.44 70 ALA A C 1
ATOM 519 O O . ALA A 1 70 ? -16.540 -9.891 -12.846 1.00 70.44 70 ALA A O 1
ATOM 520 N N . PRO A 1 71 ? -18.297 -8.653 -13.494 1.00 61.19 71 PRO A N 1
ATOM 521 C CA . PRO A 1 71 ? -18.796 -9.683 -14.391 1.00 61.19 71 PRO A CA 1
ATOM 522 C C . PRO A 1 71 ? -17.830 -9.883 -15.568 1.00 61.19 71 PRO A C 1
ATOM 524 O O . PRO A 1 71 ? -17.339 -8.926 -16.163 1.00 61.19 71 PRO A O 1
ATOM 527 N N . SER A 1 72 ? -17.617 -11.138 -15.978 1.00 63.44 72 SER A N 1
ATOM 528 C CA . SER A 1 72 ? -16.960 -11.520 -17.246 1.00 63.44 72 SER A CA 1
ATOM 529 C C . SER A 1 72 ? -15.468 -11.165 -17.424 1.00 63.44 72 SER A C 1
ATOM 531 O O . SER A 1 72 ? -15.006 -10.934 -18.543 1.00 63.44 72 SER A O 1
ATOM 533 N N . LEU A 1 73 ? -14.673 -11.191 -16.350 1.00 66.50 73 LEU A N 1
ATOM 534 C CA . LEU A 1 73 ? -13.214 -11.067 -16.454 1.00 66.50 73 LEU A CA 1
ATOM 535 C C . LEU A 1 73 ? -12.525 -12.401 -16.822 1.00 66.50 73 LEU A C 1
ATOM 537 O O . LEU A 1 73 ? -12.913 -13.459 -16.318 1.00 66.50 73 LEU A O 1
ATOM 541 N N . PRO A 1 74 ? -11.462 -12.387 -17.654 1.00 69.31 74 PRO A N 1
ATOM 542 C CA . PRO A 1 74 ? -10.593 -13.549 -17.829 1.00 69.31 74 PRO A CA 1
ATOM 543 C C . PRO A 1 74 ? -9.929 -13.950 -16.505 1.00 69.31 74 PRO A C 1
ATOM 545 O O . PRO A 1 74 ? -9.506 -13.078 -15.748 1.00 69.31 74 PRO A O 1
ATOM 548 N N . ALA A 1 75 ? -9.707 -15.251 -16.283 1.00 71.00 75 ALA A N 1
ATOM 549 C CA . ALA A 1 75 ? -9.122 -15.791 -15.043 1.00 71.00 75 ALA A CA 1
ATOM 550 C C . ALA A 1 75 ? -7.775 -15.159 -14.632 1.00 71.00 75 ALA A C 1
ATOM 552 O O . ALA A 1 75 ? -7.418 -15.151 -13.461 1.00 71.00 75 ALA A O 1
ATOM 553 N N . LEU A 1 76 ? -7.021 -14.612 -15.592 1.00 72.50 76 LEU A N 1
ATOM 554 C CA . LEU A 1 76 ? -5.778 -13.885 -15.328 1.00 72.50 76 LEU A CA 1
ATOM 555 C C . LEU A 1 76 ? -5.994 -12.608 -14.492 1.00 72.50 76 LEU A C 1
ATOM 557 O O . LEU A 1 76 ? -5.102 -12.190 -13.750 1.00 72.50 76 LEU A O 1
ATOM 561 N N . TRP A 1 77 ? -7.151 -11.973 -14.656 1.00 73.81 77 TRP A N 1
ATOM 562 C CA . TRP A 1 77 ? -7.511 -10.699 -14.044 1.00 73.81 77 TRP A CA 1
ATOM 563 C C . TRP A 1 77 ? -8.418 -10.873 -12.839 1.00 73.81 77 TRP A C 1
ATOM 565 O O . TRP A 1 77 ? -8.278 -10.118 -11.885 1.00 73.81 77 TRP A O 1
ATOM 575 N N . THR A 1 78 ? -9.286 -11.883 -12.847 1.00 80.56 78 THR A N 1
ATOM 576 C CA . THR A 1 78 ? -10.211 -12.146 -11.744 1.00 80.56 78 THR A CA 1
ATOM 577 C C . THR A 1 78 ? -9.442 -12.474 -10.462 1.00 80.56 78 THR A C 1
ATOM 579 O O . THR A 1 78 ? -8.814 -13.536 -10.377 1.00 80.56 78 THR A O 1
ATOM 582 N N . PRO A 1 79 ? -9.462 -11.598 -9.442 1.00 87.19 79 PRO A N 1
ATOM 583 C CA . PRO A 1 79 ? -8.884 -11.949 -8.161 1.00 87.19 79 PRO A CA 1
ATOM 584 C C . PRO A 1 79 ? -9.695 -13.070 -7.523 1.00 87.19 79 PRO A C 1
ATOM 586 O O . PRO A 1 79 ? -10.920 -13.102 -7.595 1.00 87.19 79 PRO A O 1
ATOM 589 N N . THR A 1 80 ? -9.003 -13.998 -6.873 1.00 89.50 80 THR A N 1
ATOM 590 C CA . THR A 1 80 ? -9.654 -15.000 -6.030 1.00 89.50 80 THR A CA 1
ATOM 591 C C . THR A 1 80 ? -9.557 -14.524 -4.594 1.00 89.50 80 THR A C 1
ATOM 593 O O . THR A 1 80 ? -8.450 -14.317 -4.091 1.00 89.50 80 THR A O 1
ATOM 596 N N . TYR A 1 81 ? -10.701 -14.341 -3.936 1.00 92.25 81 TYR A N 1
ATOM 597 C CA . TYR A 1 81 ? -10.711 -14.046 -2.511 1.00 92.25 81 TYR A CA 1
ATOM 598 C C . TYR A 1 81 ? -10.033 -15.180 -1.743 1.00 92.25 81 TYR A C 1
ATOM 600 O O . TYR A 1 81 ? -10.391 -16.351 -1.870 1.00 92.25 81 TYR A O 1
ATOM 608 N N . SER A 1 82 ? -9.050 -14.813 -0.929 1.00 90.44 82 SER A N 1
ATOM 609 C CA . SER A 1 82 ? -8.363 -15.736 -0.040 1.00 90.44 82 SER A CA 1
ATOM 610 C C . SER A 1 82 ? -8.054 -15.032 1.268 1.00 90.44 82 SER A C 1
ATOM 612 O O . SER A 1 82 ? -7.530 -13.917 1.263 1.00 90.44 82 SER A O 1
ATOM 614 N N . PHE A 1 83 ? -8.324 -15.707 2.376 1.00 91.44 83 PHE A N 1
ATOM 615 C CA . PHE A 1 83 ? -7.956 -15.252 3.705 1.00 91.44 83 PHE A CA 1
ATOM 616 C C . PHE A 1 83 ? -7.027 -16.276 4.341 1.00 91.44 83 PHE A C 1
ATOM 618 O O . PHE A 1 83 ? -7.327 -17.469 4.365 1.00 91.44 83 PHE A O 1
ATOM 625 N N . VAL A 1 84 ? -5.902 -15.793 4.857 1.00 89.25 84 VAL A N 1
ATOM 626 C CA . VAL A 1 84 ? -4.966 -16.607 5.628 1.00 89.25 84 VAL A CA 1
ATOM 627 C C . VAL A 1 84 ? -5.078 -16.182 7.081 1.00 89.25 84 VAL A C 1
ATOM 629 O O . VAL A 1 84 ? -4.741 -15.049 7.414 1.00 89.25 84 VAL A O 1
ATOM 632 N N . ASP A 1 85 ? -5.569 -17.062 7.944 1.00 85.62 85 ASP A N 1
ATOM 633 C CA . ASP A 1 85 ? -5.740 -16.723 9.354 1.00 85.62 85 ASP A CA 1
ATOM 634 C C . ASP A 1 85 ? -4.402 -16.713 10.112 1.00 85.62 85 ASP A C 1
ATOM 636 O O . ASP A 1 85 ? -3.418 -17.336 9.700 1.00 85.62 85 ASP A O 1
ATOM 640 N N . THR A 1 86 ? -4.367 -16.006 11.242 1.00 85.25 86 THR A N 1
ATOM 641 C CA . THR A 1 86 ? -3.244 -16.007 12.192 1.00 85.25 86 THR A CA 1
ATOM 642 C C . THR A 1 86 ? -3.240 -17.229 13.104 1.00 85.25 86 THR A C 1
ATOM 644 O O . THR A 1 86 ? -2.299 -17.417 13.875 1.00 85.25 86 THR A O 1
ATOM 647 N N . THR A 1 87 ? -4.271 -18.069 13.018 1.00 80.31 87 THR A N 1
ATOM 648 C CA . THR A 1 87 ? -4.397 -19.322 13.764 1.00 80.31 87 THR A CA 1
ATOM 649 C C . THR A 1 87 ? -4.038 -20.540 12.898 1.00 80.31 87 THR A C 1
ATOM 651 O O . THR A 1 87 ? -3.783 -20.434 11.699 1.00 80.31 87 THR A O 1
ATOM 654 N N . GLY A 1 88 ? -3.972 -21.726 13.511 1.00 75.06 88 GLY A N 1
ATOM 655 C CA . GLY A 1 88 ? -3.729 -22.985 12.800 1.00 75.06 88 GLY A CA 1
ATOM 656 C C . GLY A 1 88 ? -2.255 -23.278 12.495 1.00 75.06 88 GLY A C 1
ATOM 657 O O . GLY A 1 88 ? -1.355 -22.838 13.211 1.00 75.06 88 GLY A O 1
ATOM 658 N N . LEU A 1 89 ? -2.009 -24.075 11.448 1.00 70.69 89 LEU A N 1
ATOM 659 C CA . LEU A 1 89 ? -0.676 -24.608 11.107 1.00 70.69 89 LEU A CA 1
ATOM 660 C C . LEU A 1 89 ? 0.349 -23.512 10.795 1.00 70.69 89 LEU A C 1
ATOM 662 O O . LEU A 1 89 ? 1.532 -23.651 11.096 1.00 70.69 89 LEU A O 1
ATOM 666 N N . ASP A 1 90 ? -0.125 -22.401 10.248 1.00 75.44 90 ASP A N 1
ATOM 667 C CA . ASP A 1 90 ? 0.699 -21.269 9.856 1.00 75.44 90 ASP A CA 1
ATOM 668 C C . ASP A 1 90 ? 0.896 -20.231 10.970 1.00 75.44 90 ASP A C 1
ATOM 670 O O . ASP A 1 90 ? 1.623 -19.256 10.769 1.00 75.44 90 ASP A O 1
ATOM 674 N N . ALA A 1 91 ? 0.297 -20.418 12.151 1.00 80.31 91 ALA A N 1
ATOM 675 C CA . ALA A 1 91 ? 0.325 -19.432 13.235 1.00 80.31 91 ALA A CA 1
ATOM 676 C C . ALA A 1 91 ? 1.750 -18.988 13.610 1.00 80.31 91 ALA A C 1
ATOM 678 O O . ALA A 1 91 ? 1.985 -17.822 13.912 1.00 80.31 91 ALA A O 1
ATOM 679 N N . ARG A 1 92 ? 2.728 -19.902 13.530 1.00 81.44 92 ARG A N 1
ATOM 680 C CA . ARG A 1 92 ? 4.142 -19.619 13.841 1.00 81.44 92 ARG A CA 1
ATOM 681 C C . ARG A 1 92 ? 4.854 -18.749 12.802 1.00 81.44 92 ARG A C 1
ATOM 683 O O . ARG A 1 92 ? 5.897 -18.186 13.113 1.00 81.44 92 ARG A O 1
ATOM 690 N N . SER A 1 93 ? 4.330 -18.667 11.581 1.00 86.69 93 SER A N 1
ATOM 691 C CA . SER A 1 93 ? 4.913 -17.850 10.507 1.00 86.69 93 SER A CA 1
ATOM 692 C C . SER A 1 93 ? 4.525 -16.373 10.608 1.00 86.69 93 SER A C 1
ATOM 694 O O . SER A 1 93 ? 5.178 -15.519 10.006 1.00 86.69 93 SER A O 1
ATOM 696 N N . TRP A 1 94 ? 3.477 -16.067 11.378 1.00 92.12 94 TRP A N 1
ATOM 697 C CA . TRP A 1 94 ? 3.009 -14.708 11.591 1.00 92.12 94 TRP A CA 1
ATOM 698 C C . TRP A 1 94 ? 3.862 -13.976 12.614 1.00 92.12 94 TRP A C 1
ATOM 700 O O . TRP A 1 94 ? 4.088 -14.439 13.732 1.00 92.12 94 TRP A O 1
ATOM 710 N N . ARG A 1 95 ? 4.270 -12.770 12.240 1.00 91.69 95 ARG A N 1
ATOM 711 C CA . ARG A 1 95 ? 4.930 -11.813 13.117 1.00 91.69 95 ARG A CA 1
ATOM 712 C C . ARG A 1 95 ? 3.969 -10.686 13.432 1.00 91.69 95 ARG A C 1
ATOM 714 O O . ARG A 1 95 ? 3.236 -10.214 12.566 1.00 91.69 95 ARG A O 1
ATOM 721 N N . ARG A 1 96 ? 3.945 -10.271 14.694 1.00 91.19 96 ARG A N 1
ATOM 722 C CA . ARG A 1 96 ? 3.108 -9.167 15.159 1.00 91.19 96 ARG A CA 1
ATOM 723 C C . ARG A 1 96 ? 3.922 -7.883 15.186 1.00 91.19 96 ARG A C 1
ATOM 725 O O . ARG A 1 96 ? 4.973 -7.854 15.818 1.00 91.19 96 ARG A O 1
ATOM 732 N N . ILE A 1 97 ? 3.368 -6.818 14.612 1.00 92.56 97 ILE A N 1
ATOM 733 C CA . ILE A 1 97 ? 3.865 -5.462 14.839 1.00 92.56 97 ILE A CA 1
ATOM 734 C C . ILE A 1 97 ? 3.416 -5.026 16.238 1.00 92.56 97 ILE A C 1
ATOM 736 O O . ILE A 1 97 ? 2.222 -5.044 16.563 1.00 92.56 97 ILE A O 1
ATOM 740 N N . ARG A 1 98 ? 4.379 -4.700 17.097 1.00 90.31 98 ARG A N 1
ATOM 741 C CA . ARG A 1 98 ? 4.129 -4.227 18.461 1.00 90.31 98 ARG A CA 1
ATOM 742 C C . ARG A 1 98 ? 3.562 -2.820 18.440 1.00 90.31 98 ARG A C 1
ATOM 744 O O . ARG A 1 98 ? 3.765 -2.056 17.503 1.00 90.31 98 ARG A O 1
ATOM 751 N N . SER A 1 99 ? 2.846 -2.462 19.489 1.00 86.75 99 SER A N 1
ATOM 752 C CA . SER A 1 99 ? 2.197 -1.155 19.571 1.00 86.75 99 SER A CA 1
ATOM 753 C C . SER A 1 99 ? 3.134 -0.023 19.988 1.00 86.75 99 SER A C 1
ATOM 755 O O . SER A 1 99 ? 2.702 1.126 20.015 1.00 86.75 99 SER A O 1
ATOM 757 N N . GLY A 1 100 ? 4.393 -0.341 20.293 1.00 87.88 100 GLY A N 1
ATOM 758 C CA . GLY A 1 100 ? 5.378 0.635 20.719 1.00 87.88 100 GLY A CA 1
ATOM 759 C C . GLY A 1 100 ? 6.770 0.049 20.961 1.00 87.88 100 GLY A C 1
ATOM 760 O O . GLY A 1 100 ? 6.880 -1.156 21.216 1.00 87.88 100 GLY A O 1
ATOM 761 N N . PRO A 1 101 ? 7.832 0.874 20.869 1.00 84.12 101 PRO A N 1
ATOM 762 C CA . PRO A 1 101 ? 9.203 0.446 21.137 1.00 84.12 101 PRO A CA 1
ATOM 763 C C . PRO A 1 101 ? 9.439 0.055 22.598 1.00 84.12 101 PRO A C 1
ATOM 765 O O . PRO A 1 101 ? 10.262 -0.821 22.845 1.00 84.12 101 PRO A O 1
ATOM 768 N N . ASN A 1 102 ? 8.712 0.645 23.556 1.00 84.12 102 ASN A N 1
ATOM 769 C CA . ASN A 1 102 ? 8.924 0.402 24.989 1.00 84.12 102 ASN A CA 1
ATOM 770 C C . ASN A 1 102 ? 8.326 -0.927 25.488 1.00 84.12 102 ASN A C 1
ATOM 772 O O . ASN A 1 102 ? 8.417 -1.246 26.671 1.00 84.12 102 ASN A O 1
ATOM 776 N N . GLN A 1 103 ? 7.716 -1.719 24.601 1.00 82.75 103 GLN A N 1
ATOM 777 C CA . GLN A 1 103 ? 7.154 -3.032 24.943 1.00 82.75 103 GLN A CA 1
ATOM 778 C C . GLN A 1 103 ? 8.206 -4.121 25.112 1.00 82.75 103 GLN A C 1
ATOM 780 O O . GLN A 1 103 ? 7.923 -5.154 25.715 1.00 82.75 103 GLN A O 1
ATOM 785 N N . LEU A 1 104 ? 9.391 -3.903 24.550 1.00 83.19 104 LEU A N 1
ATOM 786 C CA . LEU A 1 104 ? 10.533 -4.796 24.635 1.00 83.19 104 LEU A CA 1
ATOM 787 C C . LEU A 1 104 ? 11.793 -3.969 24.924 1.00 83.19 104 LEU A C 1
ATOM 789 O O . LEU A 1 104 ? 11.833 -2.783 24.586 1.00 83.19 104 LEU A O 1
ATOM 793 N N . PRO A 1 105 ? 12.827 -4.559 25.543 1.00 82.56 105 PRO A N 1
ATOM 794 C CA . PRO A 1 105 ? 14.123 -3.907 25.679 1.00 82.56 105 PRO A CA 1
ATOM 795 C C . PRO A 1 105 ? 14.665 -3.460 24.317 1.00 82.56 105 PRO A C 1
ATOM 797 O O . PRO A 1 105 ? 14.506 -4.169 23.328 1.00 82.56 105 PRO A O 1
ATOM 800 N N . MET A 1 106 ? 15.365 -2.320 24.266 1.00 74.19 106 MET A N 1
ATOM 801 C CA . MET A 1 106 ? 15.891 -1.779 23.000 1.00 74.19 106 MET A CA 1
ATOM 802 C C . MET A 1 106 ? 16.781 -2.779 22.246 1.00 74.19 106 MET A C 1
ATOM 804 O O . MET A 1 106 ? 16.773 -2.814 21.019 1.00 74.19 106 MET A O 1
ATOM 808 N N . SER A 1 107 ? 17.488 -3.646 22.980 1.00 77.12 107 SER A N 1
ATOM 809 C CA . SER A 1 107 ? 18.282 -4.725 22.395 1.00 77.12 107 SER A CA 1
ATOM 810 C C . SER A 1 107 ? 17.471 -5.597 21.438 1.00 77.12 107 SER A C 1
ATOM 812 O O . SER A 1 107 ? 18.006 -5.990 20.413 1.00 77.12 107 SER A O 1
ATOM 814 N N . ASP A 1 108 ? 16.185 -5.843 21.697 1.00 79.44 108 ASP A N 1
ATOM 815 C CA . ASP A 1 108 ? 15.351 -6.716 20.860 1.00 79.44 108 ASP A CA 1
ATOM 816 C C . ASP A 1 108 ? 15.132 -6.158 19.447 1.00 79.44 108 ASP A C 1
ATOM 818 O O . ASP A 1 108 ? 14.876 -6.920 18.513 1.00 79.44 108 ASP A O 1
ATOM 822 N N . TRP A 1 109 ? 15.264 -4.842 19.270 1.00 76.19 109 TRP A N 1
ATOM 823 C CA . TRP A 1 109 ? 15.062 -4.168 17.988 1.00 76.19 109 TRP A CA 1
ATOM 824 C C . TRP A 1 109 ? 16.328 -4.103 17.130 1.00 76.19 109 TRP A C 1
ATOM 826 O O . TRP A 1 109 ? 16.233 -4.046 15.902 1.00 76.19 109 TRP A O 1
ATOM 836 N N . ASP A 1 110 ? 17.499 -4.184 17.762 1.00 70.19 110 ASP A N 1
ATOM 837 C CA . ASP A 1 110 ? 18.802 -3.973 17.122 1.00 70.19 110 ASP A CA 1
ATOM 838 C C . ASP A 1 110 ? 19.634 -5.266 16.982 1.00 70.19 110 ASP A C 1
ATOM 840 O O . ASP A 1 110 ? 20.780 -5.232 16.524 1.00 70.19 110 ASP A O 1
ATOM 844 N N . LEU A 1 111 ? 19.068 -6.424 17.348 1.00 63.56 111 LEU A N 1
ATOM 845 C CA . LEU A 1 111 ? 19.739 -7.723 17.245 1.00 63.56 111 LEU A CA 1
ATOM 846 C C . LEU A 1 111 ? 19.986 -8.164 15.784 1.00 63.56 111 LEU A C 1
ATOM 848 O O . LEU A 1 111 ? 19.153 -7.949 14.902 1.00 63.56 111 LEU A O 1
ATOM 852 N N . PRO A 1 112 ? 21.092 -8.883 15.511 1.00 48.25 112 PRO A N 1
ATOM 853 C CA . PRO A 1 112 ? 21.280 -9.589 14.245 1.00 48.25 112 PRO A CA 1
ATOM 854 C C . PRO A 1 112 ? 20.116 -10.557 13.970 1.00 48.25 112 PRO A C 1
ATOM 856 O O . PRO A 1 112 ? 19.793 -11.402 14.803 1.00 48.25 112 PRO A O 1
ATOM 859 N N . GLY A 1 113 ? 19.485 -10.445 12.797 1.00 54.34 113 GLY A N 1
ATOM 860 C CA . GLY A 1 113 ? 18.329 -11.266 12.405 1.00 54.34 113 GLY A CA 1
ATOM 861 C C . GLY A 1 113 ? 16.960 -10.606 12.616 1.00 54.34 113 GLY A C 1
ATOM 862 O O . GLY A 1 113 ? 15.939 -11.194 12.231 1.00 54.34 113 GLY A O 1
ATOM 863 N N . THR A 1 114 ? 16.917 -9.385 13.161 1.00 61.41 114 THR A N 1
ATOM 864 C CA . THR A 1 114 ? 15.700 -8.567 13.142 1.00 61.41 114 THR A CA 1
ATOM 865 C C . THR A 1 114 ? 15.287 -8.291 11.696 1.00 61.41 114 THR A C 1
ATOM 867 O O . THR A 1 114 ? 16.105 -8.137 10.790 1.00 61.41 114 THR A O 1
ATOM 870 N N . GLN A 1 115 ? 13.979 -8.300 11.449 1.00 74.50 115 GLN A N 1
ATOM 871 C CA . GLN A 1 115 ? 13.417 -8.058 10.116 1.00 74.50 115 GLN A CA 1
ATOM 872 C C . GLN A 1 115 ? 13.160 -6.563 9.885 1.00 74.50 115 GLN A C 1
ATOM 874 O O . GLN A 1 115 ? 12.418 -6.212 8.972 1.00 74.50 115 GLN A O 1
ATOM 879 N N . GLY A 1 116 ? 13.755 -5.701 10.718 1.00 78.88 116 GLY A N 1
ATOM 880 C CA . GLY A 1 116 ? 13.478 -4.275 10.805 1.00 78.88 116 GLY A CA 1
ATOM 881 C C . GLY A 1 116 ? 12.728 -3.881 12.083 1.00 78.88 116 GLY A C 1
ATOM 882 O O . GLY A 1 116 ? 12.680 -4.639 13.052 1.00 78.88 116 GLY A O 1
ATOM 883 N N . LYS A 1 117 ? 12.143 -2.677 12.096 1.00 85.25 117 LYS A N 1
ATOM 884 C CA . LYS A 1 117 ? 11.476 -2.106 13.281 1.00 85.25 117 LYS A CA 1
ATOM 885 C C . LYS A 1 117 ? 10.005 -2.508 13.337 1.00 85.25 117 LYS A C 1
ATOM 887 O O . LYS A 1 117 ? 9.127 -1.788 12.865 1.00 85.25 117 LYS A O 1
ATOM 892 N N . GLU A 1 118 ? 9.737 -3.675 13.912 1.00 89.38 118 GLU A N 1
ATOM 893 C CA . GLU A 1 118 ? 8.396 -4.269 14.017 1.00 89.38 118 GLU A CA 1
ATOM 894 C C . GLU A 1 118 ? 7.550 -3.651 15.152 1.00 89.38 118 GLU A C 1
ATOM 896 O O . GLU A 1 118 ? 6.903 -4.368 15.917 1.00 89.38 118 GLU A O 1
ATOM 901 N N . PHE A 1 119 ? 7.537 -2.324 15.281 1.00 89.94 119 PHE A N 1
ATOM 902 C CA . PHE A 1 119 ? 6.744 -1.606 16.280 1.00 89.94 119 PHE A CA 1
ATOM 903 C C . PHE A 1 119 ? 6.202 -0.284 15.742 1.00 89.94 119 PHE A C 1
ATOM 905 O O . PHE A 1 119 ? 6.853 0.372 14.934 1.00 89.94 119 PHE A O 1
ATOM 912 N N . PHE A 1 120 ? 5.026 0.125 16.215 1.00 91.62 120 PHE A N 1
ATOM 913 C CA . PHE A 1 120 ? 4.459 1.433 15.908 1.00 91.62 120 PHE A CA 1
ATOM 914 C C . PHE A 1 120 ? 5.117 2.536 16.734 1.00 91.62 120 PHE A C 1
ATOM 916 O O . PHE A 1 120 ? 5.305 2.411 17.939 1.00 91.62 120 PHE A O 1
ATOM 923 N N . MET A 1 121 ? 5.447 3.643 16.085 1.00 88.81 121 MET A N 1
ATOM 924 C CA . MET A 1 121 ? 5.921 4.855 16.736 1.00 88.81 121 MET A CA 1
ATOM 925 C C . MET A 1 121 ? 5.405 6.083 15.998 1.00 88.81 121 MET A C 1
ATOM 927 O O . MET A 1 121 ? 5.287 6.098 14.770 1.00 88.81 121 MET A O 1
ATOM 931 N N . ASN A 1 122 ? 5.155 7.148 16.750 1.00 89.38 122 ASN A N 1
ATOM 932 C CA . ASN A 1 122 ? 5.083 8.484 16.190 1.00 89.38 122 ASN A CA 1
ATOM 933 C C . ASN A 1 122 ? 6.273 9.271 16.755 1.00 89.38 122 ASN A C 1
ATOM 935 O O . ASN A 1 122 ? 6.214 9.645 17.918 1.00 89.38 122 ASN A O 1
ATOM 939 N N . PRO A 1 123 ? 7.359 9.511 15.993 1.00 82.88 123 PRO A N 1
ATOM 940 C CA . PRO A 1 123 ? 8.586 10.099 16.547 1.00 82.88 123 PRO A CA 1
ATOM 941 C C . PRO A 1 123 ? 8.422 11.503 17.142 1.00 82.88 123 PRO A C 1
ATOM 943 O O . PRO A 1 123 ? 9.314 11.983 17.831 1.00 82.88 123 PRO A O 1
ATOM 946 N N . THR A 1 124 ? 7.297 12.172 16.891 1.00 81.06 124 THR A N 1
ATOM 947 C CA . THR A 1 124 ? 6.981 13.480 17.481 1.00 81.06 124 THR A CA 1
ATOM 948 C C . THR A 1 124 ? 6.227 13.358 18.806 1.00 81.06 124 THR A C 1
ATOM 950 O O . THR A 1 124 ? 5.951 14.366 19.450 1.00 81.06 124 THR A O 1
ATOM 953 N N . VAL A 1 125 ? 5.832 12.141 19.186 1.00 76.94 125 VAL A N 1
ATOM 954 C CA . VAL A 1 125 ? 5.142 11.815 20.431 1.00 76.94 125 VAL A CA 1
ATOM 955 C C . VAL A 1 125 ? 6.091 10.935 21.250 1.00 76.94 125 VAL A C 1
ATOM 957 O O . VAL A 1 125 ? 6.425 9.837 20.816 1.00 76.94 125 VAL A O 1
ATOM 960 N N . PRO A 1 126 ? 6.547 11.385 22.429 1.00 65.62 126 PRO A N 1
ATOM 961 C CA . PRO A 1 126 ? 7.573 10.677 23.201 1.00 65.62 126 PRO A CA 1
ATOM 962 C C . PRO A 1 126 ? 7.107 9.335 23.795 1.00 65.62 126 PRO A C 1
ATOM 964 O O . PRO A 1 126 ? 7.929 8.574 24.293 1.00 65.62 126 PRO A O 1
ATOM 967 N N . ASN A 1 127 ? 5.807 9.033 23.727 1.00 74.75 127 ASN A N 1
ATOM 968 C CA . ASN A 1 127 ? 5.215 7.799 24.233 1.00 74.75 127 ASN A CA 1
ATOM 969 C C . ASN A 1 127 ? 4.804 6.871 23.084 1.00 74.75 127 ASN A C 1
ATOM 971 O O . ASN A 1 127 ? 4.485 7.330 21.984 1.00 74.75 127 ASN A O 1
ATOM 975 N N . ASP A 1 128 ? 4.730 5.572 23.379 1.00 73.56 128 ASP A N 1
ATOM 976 C CA . ASP A 1 128 ? 4.167 4.559 22.485 1.00 73.56 128 ASP A CA 1
ATOM 977 C C . ASP A 1 128 ? 2.783 5.009 21.982 1.00 73.56 128 ASP A C 1
ATOM 979 O O . ASP A 1 128 ? 1.875 5.280 22.773 1.00 73.56 128 ASP A O 1
ATOM 983 N N . SER A 1 129 ? 2.621 5.105 20.660 1.00 77.25 129 SER A N 1
ATOM 984 C CA . SER A 1 129 ? 1.378 5.547 20.025 1.00 77.25 129 SER A CA 1
ATOM 985 C C . SER A 1 129 ? 0.972 4.594 18.912 1.00 77.25 129 SER A C 1
ATOM 987 O O . SER A 1 129 ? 1.791 4.160 18.106 1.00 77.25 129 SER A O 1
ATOM 989 N N . THR A 1 130 ? -0.332 4.333 18.845 1.00 84.88 130 THR A N 1
ATOM 990 C CA . THR A 1 130 ? -1.014 3.631 17.743 1.00 84.88 130 THR A CA 1
ATOM 991 C C . THR A 1 130 ? -2.003 4.540 17.007 1.00 84.88 130 THR A C 1
ATOM 993 O O . THR A 1 130 ? -2.857 4.063 16.258 1.00 84.88 130 THR A O 1
ATOM 996 N N . ASP A 1 131 ? -1.877 5.850 17.222 1.00 86.56 131 ASP A N 1
ATOM 997 C CA . ASP A 1 131 ? -2.587 6.907 16.507 1.00 86.56 131 ASP A CA 1
ATOM 998 C C . ASP A 1 131 ? -1.572 7.728 15.702 1.00 86.56 131 ASP A C 1
ATOM 1000 O O . ASP A 1 131 ? -0.546 8.163 16.246 1.00 86.56 131 ASP A O 1
ATOM 1004 N N . ASN A 1 132 ? -1.842 7.905 14.405 1.00 90.75 132 ASN A N 1
ATOM 1005 C CA . ASN A 1 132 ? -0.933 8.531 13.440 1.00 90.75 132 ASN A CA 1
ATOM 1006 C C . ASN A 1 132 ? 0.503 7.994 13.553 1.00 90.75 132 ASN A C 1
ATOM 1008 O O . ASN A 1 132 ? 1.472 8.754 13.585 1.00 90.75 132 ASN A O 1
ATOM 1012 N N . ALA A 1 133 ? 0.648 6.676 13.682 1.00 92.69 133 ALA A N 1
ATOM 1013 C CA . ALA A 1 133 ? 1.927 6.027 13.932 1.00 92.69 133 ALA A CA 1
ATOM 1014 C C . ALA A 1 133 ? 2.344 5.142 12.759 1.00 92.69 133 ALA A C 1
ATOM 1016 O O . ALA A 1 133 ? 1.526 4.707 11.947 1.00 92.69 133 ALA A O 1
ATOM 1017 N N . ILE A 1 134 ? 3.643 4.874 12.684 1.00 93.88 134 ILE A N 1
ATOM 1018 C CA . ILE A 1 134 ? 4.255 4.032 11.657 1.00 93.88 134 ILE A CA 1
ATOM 1019 C C . ILE A 1 134 ? 5.086 2.930 12.283 1.00 93.88 134 ILE A C 1
ATOM 1021 O O . ILE A 1 134 ? 5.712 3.138 13.317 1.00 93.88 134 ILE A O 1
ATOM 1025 N N . ALA A 1 135 ? 5.131 1.788 11.614 1.00 93.00 135 ALA A N 1
ATOM 1026 C CA . ALA A 1 135 ? 6.072 0.719 11.882 1.00 93.00 135 ALA A CA 1
ATOM 1027 C C . ALA A 1 135 ? 6.965 0.490 10.670 1.00 93.00 135 ALA A C 1
ATOM 1029 O O . ALA A 1 135 ? 6.506 0.584 9.530 1.00 93.00 135 ALA A O 1
ATOM 1030 N N . GLY A 1 136 ? 8.231 0.186 10.927 1.00 90.38 136 GLY A N 1
ATOM 1031 C CA . GLY A 1 136 ? 9.215 -0.136 9.909 1.00 90.38 136 GLY A CA 1
ATOM 1032 C C . GLY A 1 136 ? 10.477 0.737 9.919 1.00 90.38 136 GLY A C 1
ATOM 1033 O O . GLY A 1 136 ? 10.669 1.582 10.799 1.00 90.38 136 GLY A O 1
ATOM 1034 N N . PRO A 1 137 ? 11.370 0.528 8.940 1.00 89.69 137 PRO A N 1
ATOM 1035 C CA . PRO A 1 137 ? 11.147 -0.322 7.772 1.00 89.69 137 PRO A CA 1
ATOM 1036 C C . PRO A 1 137 ? 11.154 -1.800 8.171 1.00 89.69 137 PRO A C 1
ATOM 1038 O O . PRO A 1 137 ? 11.847 -2.168 9.116 1.00 89.69 137 PRO A O 1
ATOM 1041 N N . ILE A 1 138 ? 10.357 -2.623 7.492 1.00 91.06 138 ILE A N 1
ATOM 1042 C CA . ILE A 1 138 ? 10.307 -4.084 7.632 1.00 91.06 138 ILE A CA 1
ATOM 1043 C C . ILE A 1 138 ? 10.721 -4.693 6.291 1.00 91.06 138 ILE A C 1
ATOM 1045 O O . ILE A 1 138 ? 10.282 -4.226 5.243 1.00 91.06 138 ILE A O 1
ATOM 1049 N N . ASN A 1 139 ? 11.566 -5.720 6.300 1.00 88.06 139 ASN A N 1
ATOM 1050 C CA . ASN A 1 139 ? 12.039 -6.373 5.079 1.00 88.06 139 ASN A CA 1
ATOM 1051 C C . ASN A 1 139 ? 10.891 -7.116 4.366 1.00 88.06 139 ASN A C 1
ATOM 1053 O O . ASN A 1 139 ? 10.185 -7.919 4.984 1.00 88.06 139 ASN A O 1
ATOM 1057 N N . ILE A 1 140 ? 10.737 -6.915 3.057 1.00 89.88 140 ILE A N 1
ATOM 1058 C CA . ILE A 1 140 ? 9.794 -7.663 2.209 1.00 89.88 140 ILE A CA 1
ATOM 1059 C C . ILE A 1 140 ? 10.261 -9.115 2.047 1.00 89.88 140 ILE A C 1
ATOM 1061 O O . ILE A 1 140 ? 9.442 -10.033 2.079 1.00 89.88 140 ILE A O 1
ATOM 1065 N N . GLY A 1 141 ? 11.575 -9.339 1.972 1.00 86.25 141 GLY A N 1
ATOM 1066 C CA . GLY A 1 141 ? 12.227 -10.643 1.803 1.00 86.25 141 GLY A CA 1
ATOM 1067 C C . GLY A 1 141 ? 12.468 -11.054 0.353 1.00 86.25 141 GLY A C 1
ATOM 1068 O O . GLY A 1 141 ? 13.043 -12.112 0.118 1.00 86.25 141 GLY A O 1
ATOM 1069 N N . PHE A 1 142 ? 12.031 -10.239 -0.602 1.00 85.12 142 PHE A N 1
ATOM 1070 C CA . PHE A 1 142 ? 12.283 -10.384 -2.031 1.00 85.12 142 PHE A CA 1
ATOM 1071 C C . PHE A 1 142 ? 12.184 -9.005 -2.700 1.00 85.12 142 PHE A C 1
ATOM 1073 O O . PHE A 1 142 ? 11.493 -8.131 -2.168 1.00 85.12 142 PHE A O 1
ATOM 1080 N N . PRO A 1 143 ? 12.823 -8.791 -3.866 1.00 84.06 143 PRO A N 1
ATOM 1081 C CA . PRO A 1 143 ? 12.628 -7.566 -4.631 1.00 84.06 143 PRO A CA 1
ATOM 1082 C C . PRO A 1 143 ? 11.193 -7.520 -5.165 1.00 84.06 143 PRO A C 1
ATOM 1084 O O . PRO A 1 143 ? 10.809 -8.327 -6.015 1.00 84.06 143 PRO A O 1
ATOM 1087 N N . PHE A 1 144 ? 10.393 -6.582 -4.665 1.00 89.56 144 PHE A N 1
ATOM 1088 C CA . PHE A 1 144 ? 9.047 -6.332 -5.172 1.00 89.56 144 PHE A CA 1
ATOM 1089 C C . PHE A 1 144 ? 9.082 -5.175 -6.168 1.00 89.56 144 PHE A C 1
ATOM 1091 O O . PHE A 1 144 ? 9.485 -4.063 -5.820 1.00 89.56 144 PHE A O 1
ATOM 1098 N N . TYR A 1 145 ? 8.675 -5.426 -7.413 1.00 85.88 145 TYR A N 1
ATOM 1099 C CA . TYR A 1 145 ? 8.642 -4.384 -8.431 1.00 85.88 145 TYR A CA 1
ATOM 1100 C C . TYR A 1 145 ? 7.338 -3.594 -8.346 1.00 85.88 145 TYR A C 1
ATOM 1102 O O . TYR A 1 145 ? 6.242 -4.139 -8.376 1.00 85.88 145 TYR A O 1
ATOM 1110 N N . TYR A 1 146 ? 7.443 -2.276 -8.249 1.00 84.56 146 TYR A N 1
ATOM 1111 C CA . TYR A 1 146 ? 6.296 -1.390 -8.128 1.00 84.56 146 TYR A CA 1
ATOM 1112 C C . TYR A 1 146 ? 6.563 -0.123 -8.938 1.00 84.56 146 TYR A C 1
ATOM 1114 O O . TYR A 1 146 ? 7.583 0.534 -8.756 1.00 84.56 146 TYR A O 1
ATOM 1122 N N . TYR A 1 147 ? 5.699 0.160 -9.920 1.00 78.00 147 TYR A N 1
ATOM 1123 C CA . TYR A 1 147 ? 5.890 1.237 -10.907 1.00 78.00 147 TYR A CA 1
ATOM 1124 C C . TYR A 1 147 ? 7.301 1.272 -11.533 1.00 78.00 147 TYR A C 1
ATOM 1126 O O . TYR A 1 147 ? 7.910 2.326 -11.696 1.00 78.00 147 TYR A O 1
ATOM 1134 N N . GLY A 1 148 ? 7.847 0.096 -11.873 1.00 72.88 148 GLY A N 1
ATOM 1135 C CA . GLY A 1 148 ? 9.161 -0.001 -12.514 1.00 72.88 148 GLY A CA 1
ATOM 1136 C C . GLY A 1 148 ? 10.329 0.298 -11.570 1.00 72.88 148 GLY A C 1
ATOM 1137 O O . GLY A 1 148 ? 11.370 0.779 -12.010 1.00 72.88 148 GLY A O 1
ATOM 1138 N N . ARG A 1 149 ? 10.185 0.050 -10.268 1.00 78.50 149 ARG A N 1
ATOM 1139 C CA . ARG A 1 149 ? 11.278 0.151 -9.292 1.00 78.50 149 ARG A CA 1
ATOM 1140 C C . ARG A 1 149 ? 11.238 -1.028 -8.340 1.00 78.50 149 ARG A C 1
ATOM 1142 O O . ARG A 1 149 ? 10.156 -1.487 -7.996 1.00 78.50 149 ARG A O 1
ATOM 1149 N N . ALA A 1 150 ? 12.409 -1.524 -7.952 1.00 84.56 150 ALA A N 1
ATOM 1150 C CA . ALA A 1 150 ? 12.515 -2.597 -6.975 1.00 84.56 150 ALA A CA 1
ATOM 1151 C C . ALA A 1 150 ? 12.530 -2.018 -5.556 1.00 84.56 150 ALA A C 1
ATOM 1153 O O . ALA A 1 150 ? 13.334 -1.131 -5.244 1.00 84.56 150 ALA A O 1
ATOM 1154 N N . TYR A 1 151 ? 11.655 -2.560 -4.718 1.00 88.81 151 TYR A N 1
ATOM 1155 C CA . TYR A 1 151 ? 11.544 -2.267 -3.298 1.00 88.81 151 TYR A CA 1
ATOM 1156 C C . TYR A 1 151 ? 11.945 -3.491 -2.484 1.00 88.81 151 TYR A C 1
ATOM 1158 O O . TYR A 1 151 ? 11.635 -4.622 -2.859 1.00 88.81 151 TYR A O 1
ATOM 1166 N N . ASP A 1 152 ? 12.649 -3.248 -1.383 1.00 86.38 152 ASP A N 1
ATOM 1167 C CA . ASP A 1 152 ? 13.182 -4.283 -0.491 1.00 86.38 152 ASP A CA 1
ATOM 1168 C C . ASP A 1 152 ? 12.516 -4.255 0.888 1.00 86.38 152 ASP A C 1
ATOM 1170 O O . ASP A 1 152 ? 12.531 -5.244 1.619 1.00 86.38 152 ASP A O 1
ATOM 1174 N N . SER A 1 153 ? 11.879 -3.142 1.242 1.00 90.88 153 SER A N 1
ATOM 1175 C CA . SER A 1 153 ? 11.312 -2.936 2.561 1.00 90.88 153 SER A CA 1
ATOM 1176 C C . SER A 1 153 ? 10.045 -2.096 2.502 1.00 90.88 153 SER A C 1
ATOM 1178 O O . SER A 1 153 ? 9.726 -1.444 1.504 1.00 90.88 153 SER A O 1
ATOM 1180 N N . PHE A 1 154 ? 9.271 -2.155 3.579 1.00 95.50 154 PHE A N 1
ATOM 1181 C CA . PHE A 1 154 ? 8.003 -1.456 3.685 1.00 95.50 154 PHE A CA 1
ATOM 1182 C C . PHE A 1 154 ? 7.804 -0.835 5.064 1.00 95.50 154 PHE A C 1
ATOM 1184 O O . PHE A 1 154 ? 8.336 -1.306 6.069 1.00 95.50 154 PHE A O 1
ATOM 1191 N N . TYR A 1 155 ? 7.004 0.223 5.106 1.00 96.44 155 TYR A N 1
ATOM 1192 C CA . TYR A 1 155 ? 6.441 0.785 6.323 1.00 96.44 155 TYR A CA 1
ATOM 1193 C C . TYR A 1 155 ? 4.942 0.535 6.359 1.00 96.44 155 TYR A C 1
ATOM 1195 O O . TYR A 1 155 ? 4.274 0.571 5.326 1.00 96.44 155 TYR A O 1
ATOM 1203 N N . VAL A 1 156 ? 4.406 0.355 7.559 1.00 96.38 156 VAL A N 1
ATOM 1204 C CA . VAL A 1 156 ? 2.968 0.236 7.803 1.00 96.38 156 VAL A CA 1
ATOM 1205 C C . VAL A 1 156 ? 2.507 1.424 8.628 1.00 96.38 156 VAL A C 1
ATOM 1207 O O . VAL A 1 156 ? 3.121 1.738 9.642 1.00 96.38 156 VAL A O 1
ATOM 1210 N N . SER A 1 157 ? 1.418 2.064 8.219 1.00 95.88 157 SER A N 1
ATOM 1211 C CA . SER A 1 157 ? 0.756 3.127 8.971 1.00 95.88 157 SER A CA 1
ATOM 1212 C C . SER A 1 157 ? -0.487 2.608 9.682 1.00 95.88 157 SER A C 1
ATOM 1214 O O . SER A 1 157 ? -1.233 1.791 9.134 1.00 95.88 157 SER A O 1
ATOM 1216 N N . THR A 1 158 ? -0.763 3.143 10.870 1.00 94.94 158 THR A N 1
ATOM 1217 C CA . THR A 1 158 ? -2.035 2.928 11.580 1.00 94.94 158 THR A CA 1
ATOM 1218 C C . THR A 1 158 ? -3.238 3.407 10.770 1.00 94.94 158 THR A C 1
ATOM 1220 O O . THR A 1 158 ? -4.327 2.869 10.934 1.00 94.94 158 THR A O 1
ATOM 1223 N N . ASN A 1 159 ? -3.022 4.346 9.844 1.00 94.44 159 ASN A N 1
ATOM 1224 C CA . ASN A 1 159 ? -4.050 4.997 9.032 1.00 94.44 159 ASN A CA 1
ATOM 1225 C C . ASN A 1 159 ? -4.409 4.207 7.760 1.00 94.44 159 ASN A C 1
ATOM 1227 O O . ASN A 1 159 ? -5.006 4.757 6.845 1.00 94.44 159 ASN A O 1
ATOM 1231 N N . GLY A 1 160 ? -4.014 2.931 7.652 1.00 94.50 160 GLY A N 1
ATOM 1232 C CA . GLY A 1 160 ? -4.377 2.067 6.516 1.00 94.50 160 GLY A CA 1
ATOM 1233 C C . G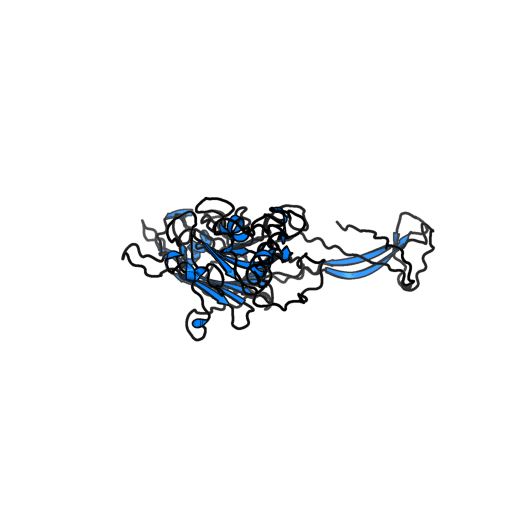LY A 1 160 ? -3.521 2.247 5.253 1.00 94.50 160 GLY A C 1
ATOM 1234 O O . GLY A 1 160 ? -3.924 1.806 4.171 1.00 94.50 160 GLY A O 1
ATOM 1235 N N . LEU A 1 161 ? -2.348 2.876 5.388 1.00 96.75 161 LEU A N 1
ATOM 1236 C CA . LEU A 1 161 ? -1.335 3.013 4.336 1.00 96.75 161 LEU A CA 1
ATOM 1237 C C . LEU A 1 161 ? -0.180 2.022 4.541 1.00 96.75 161 LEU A C 1
ATOM 1239 O O . LEU A 1 161 ? 0.257 1.781 5.667 1.00 96.75 161 LEU A O 1
ATOM 1243 N N . ILE A 1 162 ? 0.370 1.513 3.442 1.00 98.12 162 ILE A N 1
ATOM 1244 C CA . ILE A 1 162 ? 1.656 0.809 3.390 1.00 98.12 162 ILE A CA 1
ATOM 1245 C C . ILE A 1 162 ? 2.550 1.563 2.411 1.00 98.12 162 ILE A C 1
ATOM 1247 O O . ILE A 1 162 ? 2.155 1.774 1.270 1.00 98.12 162 ILE A O 1
ATOM 1251 N N . ALA A 1 163 ? 3.748 1.965 2.822 1.00 96.38 163 ALA A N 1
ATOM 1252 C CA . ALA A 1 163 ? 4.735 2.534 1.906 1.00 96.38 163 ALA A CA 1
ATOM 1253 C C . ALA A 1 163 ? 5.820 1.524 1.579 1.00 96.38 163 ALA A C 1
ATOM 1255 O O . ALA A 1 163 ? 6.310 0.838 2.469 1.00 96.38 163 ALA A O 1
ATOM 1256 N N . LEU A 1 164 ? 6.232 1.495 0.322 1.00 94.69 164 LEU A N 1
ATOM 1257 C CA . LEU A 1 164 ? 7.370 0.731 -0.154 1.00 94.69 164 LEU A CA 1
ATOM 1258 C C . LEU A 1 164 ? 8.590 1.645 -0.209 1.00 94.69 164 LEU A C 1
ATOM 1260 O O . LEU A 1 164 ? 8.507 2.787 -0.667 1.00 94.69 164 LEU A O 1
ATOM 1264 N N . VAL A 1 165 ? 9.723 1.155 0.279 1.00 91.06 165 VAL A N 1
ATOM 1265 C CA . VAL A 1 165 ? 10.982 1.901 0.301 1.00 91.06 165 VAL A CA 1
ATOM 1266 C C . VAL A 1 165 ? 12.139 1.006 -0.131 1.00 91.06 165 VAL A C 1
ATOM 1268 O O . VAL A 1 165 ? 12.044 -0.223 -0.137 1.00 91.06 165 VAL A O 1
ATOM 1271 N N . ASN A 1 166 ? 13.213 1.642 -0.579 1.00 86.62 166 ASN A N 1
ATOM 1272 C CA . ASN A 1 166 ? 14.442 0.965 -0.937 1.00 86.62 166 ASN A CA 1
ATOM 1273 C C . ASN A 1 166 ? 15.650 1.726 -0.410 1.00 86.62 166 ASN A C 1
ATOM 1275 O O . ASN A 1 166 ? 15.609 2.940 -0.184 1.00 86.62 166 ASN A O 1
ATOM 1279 N N . ARG A 1 167 ? 16.734 0.983 -0.218 1.00 83.81 167 ARG A N 1
ATOM 1280 C CA . ARG A 1 167 ? 18.036 1.539 0.152 1.00 83.81 167 ARG A CA 1
ATOM 1281 C C . ARG A 1 167 ? 18.646 2.366 -0.979 1.00 83.81 167 ARG A C 1
ATOM 1283 O O . ARG A 1 167 ? 18.510 2.025 -2.157 1.00 83.81 167 ARG A O 1
ATOM 1290 N N . ARG A 1 168 ? 19.380 3.419 -0.629 1.00 84.62 168 ARG A N 1
ATOM 1291 C CA . ARG A 1 168 ? 20.199 4.241 -1.535 1.00 84.62 168 ARG A CA 1
ATOM 1292 C C . ARG A 1 168 ? 21.457 3.504 -1.980 1.00 84.62 168 ARG A C 1
ATOM 1294 O O . ARG A 1 168 ? 21.887 3.690 -3.122 1.00 84.62 168 ARG A O 1
ATOM 1301 N N . TYR A 1 169 ? 22.048 2.702 -1.096 1.00 85.38 169 TYR A N 1
ATOM 1302 C CA . TYR A 1 169 ? 23.313 1.998 -1.327 1.00 85.38 169 TYR A CA 1
ATOM 1303 C C . TYR A 1 169 ? 23.134 0.482 -1.316 1.00 85.38 169 TYR A C 1
ATOM 1305 O O . TYR A 1 169 ? 22.232 -0.047 -0.678 1.00 85.38 169 TYR A O 1
ATOM 1313 N N . GLN A 1 170 ? 24.022 -0.218 -2.008 1.00 85.00 170 GLN A N 1
ATOM 1314 C CA . GLN A 1 170 ? 24.263 -1.642 -1.824 1.00 85.00 170 GLN A CA 1
ATOM 1315 C C . GLN A 1 170 ? 25.331 -1.825 -0.749 1.00 85.00 170 GLN A C 1
ATOM 1317 O O . GLN A 1 170 ? 26.279 -1.037 -0.677 1.00 85.00 170 GLN A O 1
ATOM 1322 N N . TYR A 1 171 ? 25.169 -2.858 0.071 1.00 82.31 171 TYR A N 1
ATOM 1323 C CA . TYR A 1 171 ? 26.045 -3.151 1.196 1.00 82.31 171 TYR A CA 1
ATOM 1324 C C . TYR A 1 171 ? 26.677 -4.532 1.033 1.00 82.31 171 TYR A C 1
ATOM 1326 O O . TYR A 1 171 ? 26.035 -5.427 0.487 1.00 82.31 171 TYR A O 1
ATOM 1334 N N . ASP A 1 172 ? 27.918 -4.688 1.487 1.00 79.56 172 ASP A N 1
ATOM 1335 C CA . ASP A 1 172 ? 28.527 -6.006 1.668 1.00 79.56 172 ASP A CA 1
ATOM 1336 C C . ASP A 1 172 ? 28.000 -6.685 2.946 1.00 79.56 172 ASP A C 1
ATOM 1338 O O . ASP A 1 172 ? 27.263 -6.087 3.738 1.00 79.56 172 ASP A O 1
ATOM 1342 N N . ASP A 1 173 ? 28.416 -7.932 3.172 1.00 77.25 173 ASP A N 1
ATOM 1343 C CA . ASP A 1 173 ? 28.054 -8.715 4.363 1.00 77.25 173 ASP A CA 1
ATOM 1344 C C . ASP A 1 173 ? 28.519 -8.066 5.682 1.00 77.25 173 ASP A C 1
ATOM 1346 O O . ASP A 1 173 ? 28.015 -8.392 6.758 1.00 77.25 173 ASP A O 1
ATOM 1350 N N . PHE A 1 174 ? 29.465 -7.127 5.611 1.00 77.69 174 PHE A N 1
ATOM 1351 C CA . PHE A 1 174 ? 29.998 -6.386 6.752 1.00 77.69 174 PHE A CA 1
ATOM 1352 C C . PHE A 1 174 ? 29.286 -5.041 6.971 1.00 77.69 174 PHE A C 1
ATOM 1354 O O . PHE A 1 174 ? 29.597 -4.332 7.930 1.00 77.69 174 PHE A O 1
ATOM 1361 N N . GLY A 1 175 ? 28.314 -4.688 6.125 1.00 76.31 175 GLY A N 1
ATOM 1362 C CA . GLY A 1 175 ? 27.567 -3.434 6.204 1.00 76.31 175 GLY A CA 1
ATOM 1363 C C . GLY A 1 175 ? 28.306 -2.222 5.630 1.00 76.31 175 GLY A C 1
ATOM 1364 O O . GLY A 1 175 ? 27.861 -1.089 5.835 1.00 76.31 175 GLY A O 1
ATOM 1365 N N . ASN A 1 176 ? 29.400 -2.421 4.892 1.00 82.56 176 ASN A N 1
ATOM 1366 C CA . ASN A 1 176 ? 30.073 -1.350 4.163 1.00 82.56 176 ASN A CA 1
ATOM 1367 C C . ASN A 1 176 ? 29.366 -1.088 2.837 1.00 82.56 176 ASN A C 1
ATOM 1369 O O . ASN A 1 176 ? 28.871 -2.000 2.180 1.00 82.56 176 ASN A O 1
ATOM 1373 N N . ARG A 1 177 ? 29.352 0.173 2.405 1.00 85.56 177 ARG A N 1
ATOM 1374 C CA . ARG A 1 177 ? 28.779 0.559 1.110 1.00 85.56 177 ARG A CA 1
ATOM 1375 C C . ARG A 1 177 ? 29.667 0.024 -0.014 1.00 85.56 177 ARG A C 1
ATOM 1377 O O . ARG A 1 177 ? 30.874 0.251 0.005 1.00 85.56 177 ARG A O 1
ATOM 1384 N N . VAL A 1 178 ? 29.079 -0.634 -1.007 1.00 86.94 178 VAL A N 1
ATOM 1385 C CA . VAL A 1 178 ? 29.804 -1.176 -2.172 1.00 86.94 178 VAL A CA 1
ATOM 1386 C C . VAL A 1 178 ? 29.500 -0.366 -3.429 1.00 86.94 178 VAL A C 1
ATOM 1388 O O . VAL A 1 178 ? 30.420 0.033 -4.138 1.00 86.94 178 VAL A O 1
ATOM 1391 N N . ASP A 1 179 ? 28.227 -0.052 -3.664 1.00 86.56 179 ASP A N 1
ATOM 1392 C CA . ASP A 1 179 ? 27.777 0.760 -4.798 1.00 86.56 179 ASP A CA 1
ATOM 1393 C C . ASP A 1 179 ? 26.448 1.463 -4.461 1.00 86.56 179 ASP A C 1
ATOM 1395 O O . ASP A 1 179 ? 25.887 1.308 -3.374 1.00 86.56 179 ASP A O 1
ATOM 1399 N N . TYR A 1 180 ? 25.929 2.269 -5.377 1.00 83.50 180 TYR A N 1
ATOM 1400 C CA . TYR A 1 180 ? 24.575 2.792 -5.321 1.00 83.50 180 TYR A CA 1
ATOM 1401 C C . TYR A 1 180 ? 23.566 1.742 -5.771 1.00 83.50 180 TYR A C 1
ATOM 1403 O O . TYR A 1 180 ? 23.749 1.080 -6.789 1.00 83.50 180 TYR A O 1
ATOM 1411 N N . ASN A 1 181 ? 22.427 1.680 -5.085 1.00 80.94 181 ASN A N 1
ATOM 1412 C CA . ASN A 1 181 ? 21.298 0.900 -5.566 1.00 80.94 181 ASN A CA 1
ATOM 1413 C C . ASN A 1 181 ? 20.797 1.491 -6.902 1.00 80.94 181 ASN A C 1
ATOM 1415 O O . ASN A 1 181 ? 20.423 2.673 -6.942 1.00 80.94 181 ASN A O 1
ATOM 1419 N N . PRO A 1 182 ? 20.755 0.704 -7.994 1.00 77.44 182 PRO A N 1
ATOM 1420 C CA . PRO A 1 182 ? 20.267 1.181 -9.285 1.00 77.44 182 PRO A CA 1
ATOM 1421 C C . PRO A 1 182 ? 18.792 1.603 -9.254 1.00 77.44 182 PRO A C 1
ATOM 1423 O O . PRO A 1 182 ? 18.390 2.447 -10.052 1.00 77.44 182 PRO A O 1
ATOM 1426 N N . PHE A 1 183 ? 17.995 1.067 -8.325 1.00 76.88 183 PHE A N 1
ATOM 1427 C CA . PHE A 1 183 ? 16.563 1.351 -8.213 1.00 76.88 183 PHE A CA 1
ATOM 1428 C C . PHE A 1 183 ? 16.218 2.458 -7.208 1.00 76.88 183 PHE A C 1
ATOM 1430 O O . PHE A 1 183 ? 15.037 2.751 -7.040 1.00 76.88 183 PHE A O 1
ATOM 1437 N N . ARG A 1 184 ? 17.214 3.092 -6.568 1.00 78.31 184 ARG A N 1
ATOM 1438 C CA . ARG A 1 184 ? 17.015 4.058 -5.470 1.00 78.31 184 ARG A CA 1
ATOM 1439 C C . ARG A 1 184 ? 15.960 5.132 -5.778 1.00 78.31 184 ARG A C 1
ATOM 1441 O O . ARG A 1 184 ? 15.993 5.786 -6.830 1.00 78.31 184 ARG A O 1
ATOM 1448 N N . ASP A 1 185 ? 15.055 5.352 -4.830 1.00 78.88 185 ASP A N 1
ATOM 1449 C CA . ASP A 1 185 ? 13.956 6.326 -4.937 1.00 78.88 185 ASP A CA 1
ATOM 1450 C C . ASP A 1 185 ? 14.385 7.782 -4.835 1.00 78.88 185 ASP A C 1
ATOM 1452 O O . ASP A 1 185 ? 13.723 8.674 -5.358 1.00 78.88 185 ASP A O 1
ATOM 1456 N N . ASP A 1 186 ? 15.550 8.022 -4.258 1.00 79.19 186 ASP A N 1
ATOM 1457 C CA . ASP A 1 186 ? 16.036 9.363 -3.983 1.00 79.19 186 ASP A CA 1
ATOM 1458 C C . ASP A 1 186 ? 16.888 9.963 -5.103 1.00 79.19 186 ASP A C 1
ATOM 1460 O O . ASP A 1 186 ? 17.446 11.042 -4.923 1.00 79.19 186 ASP A O 1
ATOM 1464 N N . SER A 1 187 ? 17.016 9.289 -6.250 1.00 75.38 187 SER A N 1
ATOM 1465 C CA . SER A 1 187 ? 18.066 9.584 -7.230 1.00 75.38 187 SER A CA 1
ATOM 1466 C C . SER A 1 187 ? 18.074 11.013 -7.771 1.00 75.38 187 SER A C 1
ATOM 1468 O O . SER A 1 187 ? 19.144 11.477 -8.169 1.00 75.38 187 SER A O 1
ATOM 1470 N N . LEU A 1 188 ? 16.923 11.688 -7.761 1.00 71.62 188 LEU A N 1
ATOM 1471 C CA . LEU A 1 188 ? 16.740 13.046 -8.274 1.00 71.62 188 LEU A CA 1
ATOM 1472 C C . LEU A 1 188 ? 16.635 14.107 -7.182 1.00 71.62 188 LEU A C 1
ATOM 1474 O O . LEU A 1 188 ? 17.097 15.225 -7.383 1.00 71.62 188 LEU A O 1
ATOM 1478 N N . VAL A 1 189 ? 16.086 13.753 -6.019 1.00 77.31 189 VAL A N 1
ATOM 1479 C CA . VAL A 1 189 ? 16.025 14.650 -4.853 1.00 77.31 189 VAL A CA 1
ATOM 1480 C C . VAL A 1 189 ? 17.390 14.736 -4.172 1.00 77.31 189 VAL A C 1
ATOM 1482 O O . VAL A 1 189 ? 17.773 15.774 -3.640 1.00 77.31 189 VAL A O 1
ATOM 1485 N N . ARG A 1 190 ? 18.137 13.630 -4.185 1.00 82.00 190 ARG A N 1
ATOM 1486 C CA . ARG A 1 190 ? 19.441 13.474 -3.543 1.00 82.00 190 ARG A CA 1
ATOM 1487 C C . ARG A 1 190 ? 20.419 12.884 -4.568 1.00 82.00 190 ARG A C 1
ATOM 1489 O O . ARG A 1 190 ? 20.582 11.660 -4.633 1.00 82.00 190 ARG A O 1
ATOM 1496 N N . PRO A 1 191 ? 21.065 13.716 -5.406 1.00 82.44 191 PRO A N 1
ATOM 1497 C CA . PRO A 1 191 ? 22.003 13.237 -6.420 1.00 82.44 191 PRO A CA 1
ATOM 1498 C C . PRO A 1 191 ? 23.203 12.519 -5.786 1.00 82.44 191 PRO A C 1
ATOM 1500 O O . PRO A 1 191 ? 23.407 12.564 -4.574 1.00 82.44 191 PRO A O 1
ATOM 1503 N N . ARG A 1 192 ? 23.970 11.781 -6.600 1.00 86.31 192 ARG A N 1
ATOM 1504 C CA . ARG A 1 192 ? 25.231 11.162 -6.147 1.00 86.31 192 ARG A CA 1
ATOM 1505 C C . ARG A 1 192 ? 26.213 12.269 -5.762 1.00 86.31 192 ARG A C 1
ATOM 1507 O O . ARG A 1 192 ? 26.338 13.239 -6.508 1.00 86.31 192 ARG A O 1
ATOM 1514 N N . VAL A 1 193 ? 26.889 12.115 -4.630 1.00 83.06 193 VAL A N 1
ATOM 1515 C CA . VAL A 1 193 ? 27.903 13.060 -4.150 1.00 83.06 193 VAL A CA 1
ATOM 1516 C C . VAL A 1 193 ? 29.199 12.291 -3.915 1.00 83.06 193 VAL A C 1
ATOM 1518 O O . VAL A 1 193 ? 29.171 11.208 -3.345 1.00 83.06 193 VAL A O 1
ATOM 1521 N N . GLY A 1 194 ? 30.329 12.847 -4.354 1.00 78.12 194 GLY A N 1
ATOM 1522 C CA . GLY A 1 194 ? 31.633 12.183 -4.270 1.00 78.12 194 GLY A CA 1
ATOM 1523 C C . GLY A 1 194 ? 31.940 11.267 -5.462 1.00 78.12 194 GLY A C 1
ATOM 1524 O O . GLY A 1 194 ? 31.163 11.155 -6.409 1.00 78.12 194 GLY A O 1
ATOM 1525 N N . ALA A 1 195 ? 33.121 10.643 -5.430 1.00 78.69 195 ALA A N 1
ATOM 1526 C CA . ALA A 1 195 ? 33.621 9.794 -6.517 1.00 78.69 195 ALA A CA 1
ATOM 1527 C C . ALA A 1 195 ? 33.030 8.370 -6.512 1.00 78.69 195 ALA A C 1
ATOM 1529 O O . ALA A 1 195 ? 33.081 7.684 -7.531 1.00 78.69 195 ALA A O 1
ATOM 1530 N N . SER A 1 196 ? 32.481 7.918 -5.381 1.00 85.50 196 SER A N 1
ATOM 1531 C CA . SER A 1 196 ? 31.921 6.575 -5.208 1.00 85.50 196 SER A CA 1
ATOM 1532 C C . SER A 1 196 ? 30.868 6.539 -4.094 1.00 85.50 196 SER A C 1
ATOM 1534 O O . SER A 1 196 ? 30.756 7.478 -3.307 1.00 85.50 196 SER A O 1
ATOM 1536 N N . ALA A 1 197 ? 30.121 5.435 -3.992 1.00 84.50 197 ALA A N 1
ATOM 1537 C CA . ALA A 1 197 ? 29.134 5.217 -2.929 1.00 84.50 197 ALA A CA 1
ATOM 1538 C C . ALA A 1 197 ? 29.743 5.242 -1.512 1.00 84.50 197 ALA A C 1
ATOM 1540 O O . ALA A 1 197 ? 29.081 5.650 -0.557 1.00 84.50 197 ALA A O 1
ATOM 1541 N N . GLN A 1 198 ? 31.009 4.836 -1.380 1.00 88.12 198 GLN A N 1
ATOM 1542 C CA . GLN A 1 198 ? 31.778 4.883 -0.133 1.00 88.12 198 GLN A CA 1
ATOM 1543 C C . GLN A 1 198 ? 32.087 6.319 0.301 1.00 88.12 198 GLN A C 1
ATOM 1545 O O . GLN A 1 198 ? 32.135 6.598 1.493 1.00 88.12 198 GLN A O 1
ATOM 1550 N N . ALA A 1 199 ? 32.298 7.219 -0.661 1.00 87.81 199 ALA A N 1
ATOM 1551 C CA . ALA A 1 199 ? 32.671 8.609 -0.414 1.00 87.81 199 ALA A CA 1
ATOM 1552 C C . ALA A 1 199 ? 31.463 9.556 -0.286 1.00 87.81 199 ALA A C 1
ATOM 1554 O O . ALA A 1 199 ? 31.648 10.748 -0.048 1.00 87.81 199 ALA A O 1
ATOM 1555 N N . ASP A 1 200 ? 30.238 9.057 -0.470 1.00 87.62 200 ASP A N 1
ATOM 1556 C CA . ASP A 1 200 ? 29.025 9.872 -0.402 1.00 87.62 200 ASP A CA 1
ATOM 1557 C C . ASP A 1 200 ? 28.643 10.168 1.061 1.00 87.62 200 ASP A C 1
ATOM 1559 O O . ASP A 1 200 ? 28.313 9.240 1.804 1.00 87.62 200 ASP A O 1
ATOM 1563 N N . PRO A 1 201 ? 28.628 11.435 1.514 1.00 89.44 201 PRO A N 1
ATOM 1564 C CA . PRO A 1 201 ? 28.263 11.765 2.891 1.00 89.44 201 PRO A CA 1
ATOM 1565 C C . PRO A 1 201 ? 26.755 11.619 3.160 1.00 89.44 201 PRO A C 1
ATOM 1567 O O . PRO A 1 201 ? 26.321 11.689 4.308 1.00 89.44 201 PRO A O 1
ATOM 1570 N N . THR A 1 202 ? 25.928 11.427 2.127 1.00 88.12 202 THR A N 1
ATOM 1571 C CA . THR A 1 202 ? 24.471 11.368 2.271 1.00 88.12 202 THR A CA 1
ATOM 1572 C C . THR A 1 202 ? 24.058 10.116 3.031 1.00 88.12 202 THR A C 1
ATOM 1574 O O . THR A 1 202 ? 24.354 8.987 2.627 1.00 88.12 202 THR A O 1
ATOM 1577 N N . VAL A 1 203 ? 23.304 10.311 4.107 1.00 85.81 203 VAL A N 1
ATOM 1578 C CA . VAL A 1 203 ? 22.751 9.219 4.904 1.00 85.81 203 VAL A CA 1
ATOM 1579 C C . VAL A 1 203 ? 21.629 8.513 4.115 1.00 85.81 203 VAL A C 1
ATOM 1581 O O . VAL A 1 203 ? 20.848 9.136 3.396 1.00 85.81 203 VAL A O 1
ATOM 1584 N N . ASP A 1 204 ? 21.521 7.191 4.230 1.00 83.88 204 ASP A N 1
ATOM 1585 C CA . ASP A 1 204 ? 20.513 6.373 3.529 1.00 83.88 204 ASP A CA 1
ATOM 1586 C C . ASP A 1 204 ? 19.086 6.448 4.149 1.00 83.88 204 ASP A C 1
ATOM 1588 O O . ASP A 1 204 ? 18.412 5.459 4.410 1.00 83.88 204 ASP A O 1
ATOM 1592 N N . ASP A 1 205 ? 18.622 7.628 4.556 1.00 86.44 205 ASP A N 1
ATOM 1593 C CA . ASP A 1 205 ? 17.392 7.804 5.353 1.00 86.44 205 ASP A CA 1
ATOM 1594 C C . ASP A 1 205 ? 16.162 8.156 4.508 1.00 86.44 205 ASP A C 1
ATOM 1596 O O . ASP A 1 205 ? 15.161 8.588 5.073 1.00 86.44 205 ASP A O 1
ATOM 1600 N N . TYR A 1 206 ? 16.191 7.978 3.179 1.00 87.31 206 TYR A N 1
ATOM 1601 C CA . TYR A 1 206 ? 15.106 8.452 2.307 1.00 87.31 206 TYR A CA 1
ATOM 1602 C C . TYR A 1 206 ? 13.747 7.877 2.708 1.00 87.31 206 TYR A C 1
ATOM 1604 O O . TYR A 1 206 ? 12.793 8.626 2.919 1.00 87.31 206 TYR A O 1
ATOM 1612 N N . GLY A 1 207 ? 13.675 6.551 2.862 1.00 88.69 207 GLY A N 1
ATOM 1613 C CA . GLY A 1 207 ? 12.444 5.861 3.236 1.00 88.69 207 GLY A CA 1
ATOM 1614 C C . GLY A 1 207 ? 11.878 6.360 4.564 1.00 88.69 207 GLY A C 1
ATOM 1615 O O . GLY A 1 207 ? 10.695 6.665 4.664 1.00 88.69 207 GLY A O 1
ATOM 1616 N N . HIS A 1 208 ? 12.725 6.542 5.575 1.00 89.12 208 HIS A N 1
ATOM 1617 C CA . HIS A 1 208 ? 12.266 7.052 6.862 1.00 89.12 208 HIS A CA 1
ATOM 1618 C C . HIS A 1 208 ? 11.870 8.530 6.772 1.00 89.12 208 HIS A C 1
ATOM 1620 O O . HIS A 1 208 ? 10.731 8.902 7.051 1.00 89.12 208 HIS A O 1
ATOM 1626 N N . ARG A 1 209 ? 12.797 9.383 6.338 1.00 88.06 209 ARG A N 1
ATOM 1627 C CA . ARG A 1 209 ? 12.651 10.835 6.382 1.00 88.06 209 ARG A CA 1
ATOM 1628 C C . ARG A 1 209 ? 11.613 11.351 5.395 1.00 88.06 209 ARG A C 1
ATOM 1630 O O . ARG A 1 209 ? 10.783 12.159 5.786 1.00 88.06 209 ARG A O 1
ATOM 1637 N N . PHE A 1 210 ? 11.636 10.916 4.139 1.00 88.19 210 PHE A N 1
ATOM 1638 C CA . PHE A 1 210 ? 10.802 11.489 3.073 1.00 88.19 210 PHE A CA 1
ATOM 1639 C C . PHE A 1 210 ? 9.512 10.711 2.832 1.00 88.19 210 PHE A C 1
ATOM 1641 O O . PHE A 1 210 ? 8.493 11.323 2.512 1.00 88.19 210 PHE A O 1
ATOM 1648 N N . VAL A 1 211 ? 9.536 9.387 2.992 1.00 90.31 211 VAL A N 1
ATOM 1649 C CA . VAL A 1 211 ? 8.352 8.549 2.755 1.00 90.31 211 VAL A CA 1
ATOM 1650 C C . VAL A 1 211 ? 7.534 8.406 4.037 1.00 90.31 211 VAL A C 1
ATOM 1652 O O . VAL A 1 211 ? 6.376 8.820 4.085 1.00 90.31 211 VAL A O 1
ATOM 1655 N N . ALA A 1 212 ? 8.141 7.898 5.110 1.00 91.50 212 ALA A N 1
ATOM 1656 C CA . ALA A 1 212 ? 7.416 7.616 6.343 1.00 91.50 212 ALA A CA 1
ATOM 1657 C C . ALA A 1 212 ? 7.038 8.896 7.114 1.00 91.50 212 ALA A C 1
ATOM 1659 O O . ALA A 1 212 ? 5.916 9.009 7.610 1.00 91.50 212 ALA A O 1
ATOM 1660 N N . LEU A 1 213 ? 7.947 9.880 7.174 1.00 90.62 213 LEU A N 1
ATOM 1661 C CA . LEU A 1 213 ? 7.735 11.144 7.892 1.00 90.62 213 LEU A CA 1
ATOM 1662 C C . LEU A 1 213 ? 7.314 12.321 7.003 1.00 90.62 213 LEU A C 1
ATOM 1664 O O . LEU A 1 213 ? 6.922 13.354 7.540 1.00 90.62 213 LEU A O 1
ATOM 1668 N N . GLY A 1 214 ? 7.376 12.199 5.674 1.00 89.38 214 GLY A N 1
ATOM 1669 C CA . GLY A 1 214 ? 7.003 13.284 4.753 1.00 89.38 214 GLY A CA 1
ATOM 1670 C C . GLY A 1 214 ? 7.949 14.490 4.783 1.00 89.38 214 GLY A C 1
ATOM 1671 O O . GLY A 1 214 ? 7.542 15.594 4.436 1.00 89.38 214 GLY A O 1
ATOM 1672 N N . ASN A 1 215 ? 9.189 14.291 5.236 1.00 89.31 215 ASN A N 1
ATOM 1673 C CA . ASN A 1 215 ? 10.220 15.309 5.446 1.00 89.31 215 ASN A CA 1
ATOM 1674 C C . ASN A 1 215 ? 9.737 16.479 6.320 1.00 89.31 215 ASN A C 1
ATOM 1676 O O . ASN A 1 215 ? 10.047 17.641 6.065 1.00 89.31 215 ASN A O 1
ATOM 1680 N N . THR A 1 216 ? 8.956 16.167 7.354 1.00 87.44 216 THR A N 1
ATOM 1681 C CA . THR A 1 216 ? 8.434 17.146 8.307 1.00 87.44 216 THR A CA 1
ATOM 1682 C C . THR A 1 216 ? 8.530 16.622 9.737 1.00 87.44 216 THR A C 1
ATOM 1684 O O . THR A 1 216 ? 8.439 15.421 9.985 1.00 87.44 216 THR A O 1
ATOM 1687 N N . ALA A 1 217 ? 8.678 17.547 10.686 1.00 85.12 217 ALA A N 1
ATOM 1688 C CA . ALA A 1 217 ? 8.603 17.273 12.119 1.00 85.12 217 ALA A CA 1
ATOM 1689 C C . ALA A 1 217 ? 7.152 17.229 12.642 1.00 85.12 217 ALA A C 1
ATOM 1691 O O . ALA A 1 217 ? 6.933 17.141 13.845 1.00 85.12 217 ALA A O 1
ATOM 1692 N N . SER A 1 218 ? 6.148 17.319 11.762 1.00 89.00 218 SER A N 1
ATOM 1693 C CA . SER A 1 218 ? 4.736 17.209 12.138 1.00 89.00 218 SER A CA 1
ATOM 1694 C C . SER A 1 218 ? 4.365 15.782 12.551 1.00 89.00 218 SER A C 1
ATOM 1696 O O . SER A 1 218 ? 4.865 14.814 11.974 1.00 89.00 218 SER A O 1
ATOM 1698 N N . ALA A 1 219 ? 3.438 15.640 13.502 1.00 87.69 219 ALA A N 1
ATOM 1699 C CA . ALA A 1 219 ? 2.909 14.352 13.965 1.00 87.69 219 ALA A CA 1
ATOM 1700 C C . ALA A 1 219 ? 2.124 13.575 12.894 1.00 87.69 219 ALA A C 1
ATOM 1702 O O . ALA A 1 219 ? 1.934 12.371 13.034 1.00 87.69 219 ALA A O 1
ATOM 1703 N N . ILE A 1 220 ? 1.704 14.259 11.828 1.00 90.62 220 ILE A N 1
ATOM 1704 C CA . ILE A 1 220 ? 0.861 13.732 10.742 1.00 90.62 220 ILE A CA 1
ATOM 1705 C C . ILE A 1 220 ? 1.576 13.748 9.380 1.00 90.62 220 ILE A C 1
ATOM 1707 O O . ILE A 1 220 ? 0.945 13.743 8.330 1.00 90.62 220 ILE A O 1
ATOM 1711 N N . GLY A 1 221 ? 2.909 13.827 9.378 1.00 90.12 221 GLY A N 1
ATOM 1712 C CA . GLY A 1 221 ? 3.703 13.867 8.149 1.00 90.12 221 GLY A CA 1
ATOM 1713 C C . GLY A 1 221 ? 3.853 12.509 7.460 1.00 90.12 221 GLY A C 1
ATOM 1714 O O . GLY A 1 221 ? 4.000 11.486 8.132 1.00 90.12 221 GLY A O 1
ATOM 1715 N N . GLY A 1 222 ? 3.903 12.515 6.125 1.00 92.06 222 GLY A N 1
ATOM 1716 C CA . GLY A 1 222 ? 4.102 11.313 5.308 1.00 92.06 222 GLY A CA 1
ATOM 1717 C C . GLY A 1 222 ? 2.916 10.360 5.410 1.00 92.06 222 GLY A C 1
ATOM 1718 O O . GLY A 1 222 ? 1.764 10.789 5.447 1.00 92.06 222 GLY A O 1
ATOM 1719 N N . ILE A 1 223 ? 3.185 9.059 5.518 1.00 94.75 223 ILE A N 1
ATOM 1720 C CA . ILE A 1 223 ? 2.124 8.044 5.639 1.00 94.75 223 ILE A CA 1
ATOM 1721 C C . ILE A 1 223 ? 1.394 8.053 6.993 1.00 94.75 223 ILE A C 1
ATOM 1723 O O . ILE A 1 223 ? 0.434 7.307 7.166 1.00 94.75 223 ILE A O 1
ATOM 1727 N N . ARG A 1 224 ? 1.819 8.877 7.960 1.00 93.25 224 ARG A N 1
ATOM 1728 C CA . ARG A 1 224 ? 1.077 9.125 9.214 1.00 93.25 224 ARG A CA 1
ATOM 1729 C C . ARG A 1 224 ? -0.096 10.084 9.033 1.00 93.25 224 ARG A C 1
ATOM 1731 O O . ARG A 1 224 ? -0.786 10.376 9.999 1.00 93.25 224 ARG A O 1
ATOM 1738 N N . ASN A 1 225 ? -0.289 10.633 7.837 1.00 91.62 225 ASN A N 1
ATOM 1739 C CA . ASN A 1 225 ? -1.362 11.577 7.570 1.00 91.62 225 ASN A CA 1
ATOM 1740 C C . ASN A 1 225 ? -2.738 10.889 7.718 1.00 91.62 225 ASN A C 1
ATOM 1742 O O . ASN A 1 225 ? -2.971 9.888 7.036 1.00 91.62 225 ASN A O 1
ATOM 1746 N N . PRO A 1 226 ? -3.643 11.373 8.589 1.00 91.19 226 PRO A N 1
ATOM 1747 C CA . PRO A 1 226 ? -5.001 10.838 8.713 1.00 91.19 226 PRO A CA 1
ATOM 1748 C C . PRO A 1 226 ? -5.955 11.392 7.647 1.00 91.19 226 PRO A C 1
ATOM 1750 O O . PRO A 1 226 ? -7.017 10.829 7.408 1.00 91.19 226 PRO A O 1
ATOM 1753 N N . THR A 1 227 ? -5.594 12.502 7.004 1.00 88.75 227 THR A N 1
ATOM 1754 C CA . THR A 1 227 ? -6.447 13.188 6.036 1.00 88.75 227 THR A CA 1
ATOM 1755 C C . THR A 1 227 ? -6.335 12.513 4.682 1.00 88.75 227 THR A C 1
ATOM 1757 O O . THR A 1 227 ? -5.415 12.807 3.912 1.00 88.75 227 THR A O 1
ATOM 1760 N N . ASN A 1 228 ? -7.270 11.618 4.388 1.00 85.81 228 ASN A N 1
ATOM 1761 C CA . ASN A 1 228 ? -7.327 10.954 3.101 1.00 85.81 228 ASN A CA 1
ATOM 1762 C C . ASN A 1 228 ? -7.788 11.897 1.987 1.00 85.81 228 ASN A C 1
ATOM 1764 O O . ASN A 1 228 ? -8.599 12.799 2.179 1.00 85.81 228 ASN A O 1
ATOM 1768 N N . THR A 1 229 ? -7.263 11.657 0.793 1.00 85.12 229 THR A N 1
ATOM 1769 C CA . THR A 1 229 ? -7.644 12.356 -0.435 1.00 85.12 229 THR A CA 1
ATOM 1770 C C . THR A 1 229 ? -7.662 11.365 -1.591 1.00 85.12 229 THR A C 1
ATOM 1772 O O . THR A 1 229 ? -7.234 10.215 -1.443 1.00 85.12 229 THR A O 1
ATOM 1775 N N . ALA A 1 230 ? -8.099 11.811 -2.767 1.00 80.50 230 ALA A N 1
ATOM 1776 C CA . ALA A 1 230 ? -7.749 11.138 -4.012 1.00 80.50 230 ALA A CA 1
ATOM 1777 C C . ALA A 1 230 ? -6.224 10.977 -4.122 1.00 80.50 230 ALA A C 1
ATOM 1779 O O . ALA A 1 230 ? -5.476 11.886 -3.737 1.00 80.50 230 ALA A O 1
ATOM 1780 N N . MET A 1 231 ? -5.760 9.855 -4.677 1.00 80.56 231 MET A N 1
ATOM 1781 C CA . MET A 1 231 ? -4.410 9.803 -5.238 1.00 80.56 231 MET A CA 1
ATOM 1782 C C . MET A 1 231 ? -4.411 10.553 -6.587 1.00 80.56 231 MET A C 1
ATOM 1784 O O . MET A 1 231 ? -5.414 10.475 -7.300 1.00 80.56 231 MET A O 1
ATOM 1788 N N . PRO A 1 232 ? -3.335 11.276 -6.941 1.00 81.75 232 PRO A N 1
ATOM 1789 C CA . PRO A 1 232 ? -2.067 11.312 -6.247 1.00 81.75 232 PRO A CA 1
ATOM 1790 C C . PRO A 1 232 ? -2.071 12.363 -5.130 1.00 81.75 232 PRO A C 1
ATOM 1792 O O . PRO A 1 232 ? -2.505 13.497 -5.324 1.00 81.75 232 PRO A O 1
ATOM 1795 N N . ASN A 1 233 ? -1.515 12.014 -3.975 1.00 85.50 233 ASN A N 1
ATOM 1796 C CA . ASN A 1 233 ? -1.227 12.963 -2.910 1.00 85.50 233 ASN A CA 1
ATOM 1797 C C . ASN A 1 233 ? 0.267 13.328 -2.930 1.00 85.50 233 ASN A C 1
ATOM 1799 O O . ASN A 1 233 ? 1.127 12.448 -2.886 1.00 85.50 233 ASN A O 1
ATOM 1803 N N . ALA A 1 234 ? 0.584 14.625 -2.965 1.00 79.62 234 ALA A N 1
ATOM 1804 C CA . ALA A 1 234 ? 1.965 15.122 -3.028 1.00 79.62 234 ALA A CA 1
ATOM 1805 C C . ALA A 1 234 ? 2.805 14.802 -1.771 1.00 79.62 234 ALA A C 1
ATOM 1807 O O . ALA A 1 234 ? 4.035 14.819 -1.817 1.00 79.62 234 ALA A O 1
ATOM 1808 N N . GLY A 1 235 ? 2.153 14.513 -0.641 1.00 81.12 235 GLY A N 1
ATOM 1809 C CA . GLY A 1 235 ? 2.800 14.093 0.601 1.00 81.12 235 GLY A CA 1
ATOM 1810 C C . GLY A 1 235 ? 3.114 12.596 0.670 1.00 81.12 235 GLY A C 1
ATOM 1811 O O . GLY A 1 235 ? 3.820 12.180 1.590 1.00 81.12 235 GLY A O 1
ATOM 1812 N N . LEU A 1 236 ? 2.614 11.796 -0.278 1.00 88.94 236 LEU A N 1
ATOM 1813 C CA . LEU A 1 236 ? 2.785 10.345 -0.317 1.00 88.94 236 LEU A CA 1
ATOM 1814 C C . LEU A 1 236 ? 3.737 9.922 -1.440 1.00 88.94 236 LEU A C 1
ATOM 1816 O O . LEU A 1 236 ? 3.831 10.557 -2.490 1.00 88.94 236 LEU A O 1
ATOM 1820 N N . ARG A 1 237 ? 4.469 8.833 -1.198 1.00 88.62 237 ARG A N 1
ATOM 1821 C CA . ARG A 1 237 ? 5.487 8.287 -2.102 1.00 88.62 237 ARG A CA 1
ATOM 1822 C C . ARG A 1 237 ? 5.430 6.772 -2.039 1.00 88.62 237 ARG A C 1
ATOM 1824 O O . ARG A 1 237 ? 5.476 6.208 -0.947 1.00 88.62 237 ARG A O 1
ATOM 1831 N N . SER A 1 238 ? 5.328 6.128 -3.196 1.00 90.00 238 SER A N 1
ATOM 1832 C CA . SER A 1 238 ? 5.412 4.667 -3.317 1.00 90.00 238 SER A CA 1
ATOM 1833 C C . SER A 1 238 ? 4.459 3.939 -2.359 1.00 90.00 238 SER A C 1
ATOM 1835 O O . SER A 1 238 ? 4.864 3.071 -1.590 1.00 90.00 238 SER A O 1
ATOM 1837 N N . THR A 1 239 ? 3.196 4.370 -2.321 1.00 94.44 239 THR A N 1
ATOM 1838 C CA . THR A 1 239 ? 2.248 4.019 -1.256 1.00 94.44 239 THR A CA 1
ATOM 1839 C C . THR A 1 239 ? 1.064 3.211 -1.778 1.00 94.44 239 THR A C 1
ATOM 1841 O O . THR A 1 239 ? 0.522 3.490 -2.846 1.00 94.44 239 THR A O 1
ATOM 1844 N N . ILE A 1 240 ? 0.643 2.237 -0.979 1.00 97.12 240 ILE A N 1
ATOM 1845 C CA . ILE A 1 240 ? -0.551 1.413 -1.130 1.00 97.12 240 ILE A CA 1
ATOM 1846 C C . ILE A 1 240 ? -1.544 1.863 -0.056 1.00 97.12 240 ILE A C 1
ATOM 1848 O O . ILE A 1 240 ? -1.282 1.735 1.140 1.00 97.12 240 ILE A O 1
ATOM 1852 N N . ALA A 1 241 ? -2.685 2.392 -0.476 1.00 95.00 241 ALA A N 1
ATOM 1853 C CA . ALA A 1 241 ? -3.818 2.709 0.380 1.00 95.00 241 ALA A CA 1
ATOM 1854 C C . ALA A 1 241 ? -4.812 1.553 0.329 1.00 95.00 241 ALA A C 1
ATOM 1856 O O . ALA A 1 241 ? -5.498 1.365 -0.672 1.00 95.00 241 ALA A O 1
ATOM 1857 N N . ALA A 1 242 ? -4.882 0.767 1.402 1.00 92.94 242 ALA A N 1
ATOM 1858 C CA . ALA A 1 242 ? -5.865 -0.309 1.499 1.00 92.94 242 ALA A CA 1
ATOM 1859 C C . ALA A 1 242 ? -7.216 0.185 2.006 1.00 92.94 242 ALA A C 1
ATOM 1861 O O . ALA A 1 242 ? -8.254 -0.318 1.591 1.00 92.94 242 ALA A O 1
ATOM 1862 N N . THR A 1 243 ? -7.183 1.172 2.897 1.00 90.62 243 THR A N 1
ATOM 1863 C CA . THR A 1 243 ? -8.350 1.898 3.402 1.00 90.62 243 THR A CA 1
ATOM 1864 C C . THR A 1 243 ? -7.868 3.162 4.116 1.00 90.62 243 THR A C 1
ATOM 1866 O O . THR A 1 243 ? -8.049 3.325 5.319 1.00 90.62 243 THR A O 1
ATOM 1869 N N . TRP A 1 244 ? -7.173 4.032 3.390 1.00 94.12 244 TRP A N 1
ATOM 1870 C CA . TRP A 1 244 ? -6.568 5.225 3.968 1.00 94.12 244 TRP A CA 1
ATOM 1871 C C . TRP A 1 244 ? -7.622 6.200 4.494 1.00 94.12 244 TRP A C 1
ATOM 1873 O O . TRP A 1 244 ? -8.445 6.672 3.712 1.00 94.12 244 TRP A O 1
ATOM 1883 N N . ASP A 1 245 ? -7.580 6.474 5.798 1.00 93.06 245 ASP A N 1
ATOM 1884 C CA . ASP A 1 245 ? -8.438 7.404 6.547 1.00 93.06 245 ASP A CA 1
ATOM 1885 C C . ASP A 1 245 ? -7.810 7.668 7.940 1.00 93.06 245 ASP A C 1
ATOM 1887 O O . ASP A 1 245 ? -6.788 7.067 8.286 1.00 93.06 245 ASP A O 1
ATOM 1891 N N . ASP A 1 246 ? -8.424 8.519 8.768 1.00 92.69 246 ASP A N 1
ATOM 1892 C CA . ASP A 1 246 ? -8.127 8.642 10.204 1.00 92.69 246 ASP A CA 1
ATOM 1893 C C . ASP A 1 246 ? -8.578 7.369 10.938 1.00 92.69 246 ASP A C 1
ATOM 1895 O O . ASP A 1 246 ? -9.701 7.277 11.463 1.00 92.69 246 ASP A O 1
ATOM 1899 N N . LEU A 1 247 ? -7.706 6.361 10.895 1.00 93.06 247 LEU A N 1
ATOM 1900 C CA . LEU A 1 247 ? -7.868 5.086 11.573 1.00 93.06 247 LEU A CA 1
ATOM 1901 C C . LEU A 1 247 ? -6.989 5.015 12.823 1.00 93.06 247 LEU A C 1
ATOM 1903 O O . LEU A 1 247 ? -5.949 5.654 12.937 1.00 93.06 247 LEU A O 1
ATOM 1907 N N . GLU A 1 248 ? -7.383 4.161 13.757 1.00 88.81 248 GLU A N 1
ATOM 1908 C CA . GLU A 1 248 ? -6.578 3.809 14.920 1.00 88.81 248 GLU A CA 1
ATOM 1909 C C . GLU A 1 248 ? -6.475 2.293 15.097 1.00 88.81 248 GLU A C 1
ATOM 1911 O O . GLU A 1 248 ? -7.389 1.524 14.772 1.00 88.81 248 GLU A O 1
ATOM 1916 N N . LEU A 1 249 ? -5.360 1.874 15.697 1.00 91.00 249 LEU A N 1
ATOM 1917 C CA . LEU A 1 249 ? -5.126 0.507 16.160 1.00 91.00 249 LEU A CA 1
ATOM 1918 C C . LEU A 1 249 ? -5.085 0.484 17.689 1.00 91.00 249 LEU A C 1
ATOM 1920 O O . LEU A 1 249 ? -4.092 0.077 18.291 1.00 91.00 249 LEU A O 1
ATOM 1924 N N . SER A 1 250 ? -6.163 0.964 18.315 1.00 83.19 250 SER A N 1
ATOM 1925 C CA . SER A 1 250 ? -6.257 1.116 19.770 1.00 83.19 250 SER A CA 1
ATOM 1926 C C . SER A 1 250 ? -5.841 -0.166 20.504 1.00 83.19 250 SER A C 1
ATOM 1928 O O . SER A 1 250 ? -6.310 -1.255 20.185 1.00 83.19 250 SER A O 1
ATOM 1930 N N . GLN A 1 251 ? -4.958 -0.025 21.490 1.00 81.62 251 GLN A N 1
ATOM 1931 C CA . GLN A 1 251 ? -4.506 -1.114 22.373 1.00 81.62 251 GLN A CA 1
ATOM 1932 C C . GLN A 1 251 ? -5.090 -1.021 23.776 1.00 81.62 251 GLN A C 1
ATOM 1934 O O . GLN A 1 251 ? -4.975 -1.961 24.556 1.00 81.62 251 GLN A O 1
ATOM 1939 N N . PHE A 1 252 ? -5.599 0.163 24.109 1.00 73.25 252 PHE A N 1
ATOM 1940 C CA . PHE A 1 252 ? -5.975 0.555 25.450 1.00 73.25 252 PHE A CA 1
ATOM 1941 C C . PHE A 1 252 ? -7.448 0.908 25.463 1.00 73.25 252 PHE A C 1
ATOM 1943 O O . PHE A 1 252 ? -7.897 1.772 24.699 1.00 73.25 252 PHE A O 1
ATOM 1950 N N . ASP A 1 253 ? -8.188 0.231 26.325 1.00 72.94 253 ASP A N 1
ATOM 1951 C CA . ASP A 1 253 ? -9.571 0.561 26.586 1.00 72.94 253 ASP A CA 1
ATOM 1952 C C . ASP A 1 253 ? -9.634 1.657 27.649 1.00 72.94 253 ASP A C 1
ATOM 1954 O O . ASP A 1 253 ? -9.335 1.445 28.823 1.00 72.94 253 ASP A O 1
ATOM 1958 N N . THR A 1 254 ? -10.057 2.849 27.237 1.00 66.75 254 THR A N 1
ATOM 1959 C CA . THR A 1 254 ? -10.205 3.994 28.138 1.00 66.75 254 THR A CA 1
ATOM 1960 C C . THR A 1 254 ? -11.307 3.805 29.176 1.00 66.75 254 THR A C 1
ATOM 1962 O O . THR A 1 254 ? -11.306 4.517 30.176 1.00 66.75 254 THR A O 1
ATOM 1965 N N . THR A 1 255 ? -12.252 2.888 28.950 1.00 71.94 255 THR A N 1
ATOM 1966 C CA . THR A 1 255 ? -13.361 2.628 29.873 1.00 71.94 255 THR A CA 1
ATOM 1967 C C . THR A 1 255 ? -12.958 1.659 30.979 1.00 71.94 255 THR A C 1
ATOM 1969 O O . THR A 1 255 ? -13.256 1.920 32.141 1.00 71.94 255 THR A O 1
ATOM 1972 N N . SER A 1 256 ? -12.267 0.565 30.648 1.00 71.69 256 SER A N 1
ATOM 1973 C CA . SER A 1 256 ? -11.766 -0.384 31.654 1.00 71.69 256 SER A CA 1
ATOM 1974 C C . SER A 1 256 ? -10.399 -0.010 32.234 1.00 71.69 256 SER A C 1
ATOM 1976 O O . SER A 1 256 ? -10.025 -0.529 33.283 1.00 71.69 256 SER A O 1
ATOM 1978 N N . GLY A 1 257 ? -9.655 0.892 31.588 1.00 70.81 257 GLY A N 1
ATOM 1979 C CA . GLY A 1 257 ? -8.309 1.285 32.006 1.00 70.81 257 GLY A CA 1
ATOM 1980 C C . GLY A 1 257 ? -7.253 0.204 31.760 1.00 70.81 257 GLY A C 1
ATOM 1981 O O . GLY A 1 257 ? -6.178 0.256 32.358 1.00 70.81 257 GLY A O 1
ATOM 1982 N N . LEU A 1 258 ? -7.554 -0.788 30.917 1.00 76.06 258 LEU A N 1
ATOM 1983 C CA . LEU A 1 258 ? -6.702 -1.947 30.668 1.00 76.06 258 LEU A CA 1
ATOM 1984 C C . LEU A 1 258 ? -6.186 -1.974 29.227 1.00 76.06 258 LEU A C 1
ATOM 1986 O O . LEU A 1 258 ? -6.832 -1.509 28.286 1.00 76.06 258 LEU A O 1
ATOM 1990 N N . VAL A 1 259 ? -5.004 -2.569 29.059 1.00 76.75 259 VAL A N 1
ATOM 1991 C CA . VAL A 1 259 ? -4.495 -2.956 27.742 1.00 76.75 259 VAL A CA 1
ATOM 1992 C C . VAL A 1 259 ? -5.249 -4.210 27.306 1.00 76.75 259 VAL A C 1
ATOM 1994 O O . VAL A 1 259 ? -5.166 -5.242 27.968 1.00 76.75 259 VAL A O 1
ATOM 1997 N N . ASP A 1 260 ? -5.988 -4.118 26.206 1.00 79.12 260 ASP A N 1
ATOM 1998 C CA . ASP A 1 260 ? -6.851 -5.190 25.695 1.00 79.12 260 ASP A CA 1
ATOM 1999 C C . ASP A 1 260 ? -6.479 -5.651 24.284 1.00 79.12 260 ASP A C 1
ATOM 2001 O O . ASP A 1 260 ? -7.050 -6.616 23.771 1.00 79.12 260 ASP A O 1
ATOM 2005 N N . ASP A 1 261 ? -5.484 -4.996 23.675 1.00 79.50 261 ASP A N 1
ATOM 2006 C CA . ASP A 1 261 ? -4.899 -5.426 22.411 1.00 79.50 261 ASP A CA 1
ATOM 2007 C C . ASP A 1 261 ? -5.951 -5.509 21.282 1.00 79.50 261 ASP A C 1
ATOM 2009 O O . ASP A 1 261 ? -6.015 -6.452 20.490 1.00 79.50 261 ASP A O 1
ATOM 2013 N N . PHE A 1 262 ? -6.845 -4.520 21.262 1.00 88.62 262 PHE A N 1
ATOM 2014 C CA . PHE A 1 262 ? -8.044 -4.516 20.433 1.00 88.62 262 PHE A CA 1
ATOM 2015 C C . PHE A 1 262 ? -7.761 -4.493 18.924 1.00 88.62 262 PHE A C 1
ATOM 2017 O O . PHE A 1 262 ? -8.266 -5.351 18.189 1.00 88.62 262 PHE A O 1
ATOM 2024 N N . GLY A 1 263 ? -6.982 -3.512 18.457 1.00 92.19 263 GLY A N 1
ATOM 2025 C CA . GLY A 1 263 ? -6.510 -3.397 17.074 1.00 92.19 263 GLY A CA 1
ATOM 2026 C C . GLY A 1 263 ? -5.129 -4.023 16.905 1.00 92.19 263 GLY A C 1
ATOM 2027 O O . GLY A 1 263 ? -4.295 -3.910 17.792 1.00 92.19 263 GLY A O 1
ATOM 2028 N N . ARG A 1 264 ? -4.838 -4.697 15.791 1.00 92.88 264 ARG A N 1
ATOM 2029 C CA . ARG A 1 264 ? -3.528 -5.346 15.588 1.00 92.88 264 ARG A CA 1
ATOM 2030 C C . ARG A 1 264 ? -3.093 -5.308 14.136 1.00 92.88 264 ARG A C 1
ATOM 2032 O O . ARG A 1 264 ? -3.932 -5.316 13.239 1.00 92.88 264 ARG A O 1
ATOM 2039 N N . VAL A 1 265 ? -1.780 -5.370 13.919 1.00 95.50 265 VAL A N 1
ATOM 2040 C CA . VAL A 1 265 ? -1.215 -5.690 12.607 1.00 95.50 265 VAL A CA 1
ATOM 2041 C C . VAL A 1 265 ? -0.255 -6.858 12.717 1.00 95.50 265 VAL A C 1
ATOM 2043 O O . VAL A 1 265 ? 0.611 -6.905 13.595 1.00 95.50 265 VAL A O 1
ATOM 2046 N N . TYR A 1 266 ? -0.414 -7.790 11.789 1.00 96.00 266 TYR A N 1
ATOM 2047 C CA . TYR A 1 266 ? 0.487 -8.906 11.585 1.00 96.00 266 TYR A CA 1
ATOM 2048 C C . TYR A 1 266 ? 1.079 -8.849 10.188 1.00 96.00 266 TYR A C 1
ATOM 2050 O O . TYR A 1 266 ? 0.486 -8.281 9.271 1.00 96.00 266 TYR A O 1
ATOM 2058 N N . TRP A 1 267 ? 2.222 -9.489 10.007 1.00 95.81 267 TRP A N 1
ATOM 2059 C CA . TRP A 1 267 ? 2.767 -9.745 8.689 1.00 95.81 267 TRP A CA 1
ATOM 2060 C C . TRP A 1 267 ? 3.390 -11.137 8.625 1.00 95.81 267 TRP A C 1
ATOM 2062 O O . TRP A 1 267 ? 3.802 -11.699 9.643 1.00 95.81 267 TRP A O 1
ATOM 2072 N N . ARG A 1 268 ? 3.436 -11.710 7.426 1.00 93.81 268 ARG A N 1
ATOM 2073 C CA . ARG A 1 268 ? 4.164 -12.950 7.148 1.00 93.81 268 ARG A CA 1
ATOM 2074 C C . ARG A 1 268 ? 4.616 -12.995 5.703 1.00 93.81 268 ARG A C 1
ATOM 2076 O O . ARG A 1 268 ? 4.026 -12.348 4.839 1.00 93.81 268 ARG A O 1
ATOM 2083 N N . ARG A 1 269 ? 5.600 -13.846 5.444 1.00 92.00 269 ARG A N 1
ATOM 2084 C CA . ARG A 1 269 ? 5.870 -14.356 4.101 1.00 92.00 269 ARG A CA 1
ATOM 2085 C C . ARG A 1 269 ? 5.181 -15.707 3.947 1.00 92.00 269 ARG A C 1
ATOM 2087 O O . ARG A 1 269 ? 4.984 -16.421 4.938 1.00 92.00 269 ARG A O 1
ATOM 2094 N N . ASP A 1 270 ? 4.753 -16.036 2.738 1.00 88.94 270 ASP A N 1
ATOM 2095 C CA . ASP A 1 270 ? 4.297 -17.393 2.455 1.00 88.94 270 ASP A CA 1
ATOM 2096 C C . ASP A 1 270 ? 5.475 -18.379 2.491 1.00 88.94 270 ASP A C 1
ATOM 2098 O O . ASP A 1 270 ? 6.645 -17.998 2.438 1.00 88.94 270 ASP A O 1
ATOM 2102 N N . ASN A 1 271 ? 5.170 -19.673 2.594 1.00 84.94 271 ASN A N 1
ATOM 2103 C CA . ASN A 1 271 ? 6.204 -20.705 2.722 1.00 84.94 271 ASN A CA 1
ATOM 2104 C C . ASN A 1 271 ? 7.081 -20.818 1.463 1.00 84.94 271 ASN A C 1
ATOM 2106 O O . ASN A 1 271 ? 8.205 -21.302 1.543 1.00 84.94 271 ASN A O 1
ATOM 2110 N N . ALA A 1 272 ? 6.576 -20.362 0.312 1.00 85.00 272 ALA A N 1
ATOM 2111 C CA . ALA A 1 272 ? 7.321 -20.312 -0.940 1.00 85.00 272 ALA A CA 1
ATOM 2112 C C . ALA A 1 272 ? 8.225 -19.070 -1.065 1.00 85.00 272 ALA A C 1
ATOM 2114 O O . ALA A 1 272 ? 9.039 -19.012 -1.982 1.00 85.00 272 ALA A O 1
ATOM 2115 N N . GLY A 1 273 ? 8.090 -18.075 -0.179 1.00 83.38 273 GLY A N 1
ATOM 2116 C CA . GLY A 1 273 ? 8.824 -16.809 -0.256 1.00 83.38 273 GLY A CA 1
ATOM 2117 C C . GLY A 1 273 ? 8.429 -15.929 -1.448 1.00 83.38 273 GLY A C 1
ATOM 2118 O O . GLY A 1 273 ? 9.186 -15.038 -1.831 1.00 83.38 273 GLY A O 1
ATOM 2119 N N . ASN A 1 274 ? 7.264 -16.176 -2.044 1.00 88.94 274 ASN A N 1
ATOM 2120 C CA . ASN A 1 274 ? 6.746 -15.453 -3.201 1.00 88.94 274 ASN A CA 1
ATOM 2121 C C . ASN A 1 274 ? 5.720 -14.390 -2.817 1.00 88.94 274 ASN A C 1
ATOM 2123 O O . ASN A 1 274 ? 5.411 -13.528 -3.637 1.00 88.94 274 ASN A O 1
ATOM 2127 N N . ARG A 1 275 ? 5.172 -14.440 -1.601 1.00 93.50 275 ARG A N 1
ATOM 2128 C CA . ARG A 1 275 ? 4.156 -13.492 -1.145 1.00 93.50 275 ARG A CA 1
ATOM 2129 C C . ARG A 1 275 ? 4.511 -12.882 0.191 1.00 93.50 275 ARG A C 1
ATOM 2131 O O . ARG A 1 275 ? 4.915 -13.586 1.114 1.00 93.50 275 ARG A O 1
ATOM 2138 N N . LEU A 1 276 ? 4.271 -11.582 0.308 1.00 96.00 276 LEU A N 1
ATOM 2139 C CA . LEU A 1 276 ? 4.201 -10.875 1.583 1.00 96.00 276 LEU A CA 1
ATOM 2140 C C . LEU A 1 276 ? 2.731 -10.596 1.890 1.00 96.00 276 LEU A C 1
ATOM 2142 O O . LEU A 1 276 ? 2.025 -10.044 1.051 1.00 96.00 276 LEU A O 1
ATOM 2146 N N . ILE A 1 277 ? 2.278 -10.947 3.090 1.00 96.88 277 ILE A N 1
ATOM 2147 C CA . ILE A 1 277 ? 0.914 -10.698 3.559 1.00 96.88 277 ILE A CA 1
ATOM 2148 C C . ILE A 1 277 ? 0.990 -9.788 4.781 1.00 96.88 277 ILE A C 1
ATOM 2150 O O . ILE A 1 277 ? 1.637 -10.143 5.764 1.00 96.88 277 ILE A O 1
ATOM 2154 N N . VAL A 1 278 ? 0.303 -8.647 4.740 1.00 97.81 278 VAL A N 1
ATOM 2155 C CA . VAL A 1 278 ? 0.110 -7.733 5.875 1.00 97.81 278 VAL A CA 1
ATOM 2156 C C . VAL A 1 278 ? -1.363 -7.764 6.263 1.00 97.81 278 VAL A C 1
ATOM 2158 O O . VAL A 1 278 ? -2.230 -7.528 5.426 1.00 97.81 278 VAL A O 1
ATOM 2161 N N . TYR A 1 279 ? -1.663 -8.074 7.520 1.00 97.44 279 TYR A N 1
ATOM 2162 C CA . TYR A 1 279 ? -3.018 -8.275 8.019 1.00 97.44 279 TYR A CA 1
ATOM 2163 C C . TYR A 1 279 ? -3.365 -7.266 9.108 1.00 97.44 279 TYR A C 1
ATOM 2165 O O . TYR A 1 279 ? -2.764 -7.278 10.181 1.00 97.44 279 TYR A O 1
ATOM 2173 N N . PHE A 1 280 ? -4.375 -6.441 8.845 1.00 97.19 280 PHE A N 1
ATOM 2174 C CA . PHE A 1 280 ? -4.969 -5.524 9.808 1.00 97.19 280 PHE A CA 1
ATOM 2175 C C . PHE A 1 280 ? -6.191 -6.165 10.468 1.00 97.19 280 PHE A C 1
ATOM 2177 O O . PHE A 1 280 ? -7.108 -6.635 9.789 1.00 97.19 280 PHE A O 1
ATOM 2184 N N . VAL A 1 281 ? -6.214 -6.144 11.798 1.00 95.44 281 VAL A N 1
ATOM 2185 C CA . VAL A 1 281 ? -7.304 -6.645 12.640 1.00 95.44 281 VAL A CA 1
ATOM 2186 C C . VAL A 1 281 ? -7.898 -5.476 13.411 1.00 95.44 281 VAL A C 1
ATOM 2188 O O . VAL A 1 281 ? -7.171 -4.770 14.108 1.00 95.44 281 VAL A O 1
ATOM 2191 N N . ASN A 1 282 ? -9.215 -5.302 13.322 1.00 94.88 282 ASN A N 1
ATOM 2192 C CA . ASN A 1 282 ? -9.980 -4.249 13.986 1.00 94.88 282 ASN A CA 1
ATOM 2193 C C . ASN A 1 282 ? -9.400 -2.841 13.767 1.00 94.88 282 ASN A C 1
ATOM 2195 O O . ASN A 1 282 ? -9.365 -2.040 14.702 1.00 94.88 282 ASN A O 1
ATOM 2199 N N . ALA A 1 283 ? -8.962 -2.524 12.546 1.00 94.81 283 ALA A N 1
ATOM 2200 C CA . ALA A 1 283 ? -8.612 -1.150 12.205 1.00 94.81 283 ALA A CA 1
ATOM 2201 C C . ALA A 1 283 ? -9.871 -0.287 12.346 1.00 94.81 283 ALA A C 1
ATOM 2203 O O . ALA A 1 283 ? -10.874 -0.546 11.671 1.00 94.81 283 ALA A O 1
ATOM 2204 N N . SER A 1 284 ? -9.855 0.663 13.280 1.00 93.38 284 SER A N 1
ATOM 2205 C CA . SER A 1 284 ? -11.051 1.406 13.673 1.00 93.38 284 SER A CA 1
ATOM 2206 C C . SER A 1 284 ? -11.044 2.798 13.078 1.00 93.38 284 SER A C 1
ATOM 2208 O O . SER A 1 284 ? -10.084 3.531 13.275 1.00 93.38 284 SER A O 1
ATOM 2210 N N . MET A 1 285 ? -12.143 3.208 12.449 1.00 92.19 285 MET A N 1
ATOM 2211 C CA . MET A 1 285 ? -12.343 4.617 12.109 1.00 92.19 285 MET A CA 1
ATOM 2212 C C . MET A 1 285 ? -12.581 5.435 13.377 1.00 92.19 285 MET A C 1
ATOM 2214 O O . MET A 1 285 ? -13.218 4.947 14.320 1.00 92.19 285 MET A O 1
ATOM 2218 N N . LYS A 1 286 ? -12.125 6.689 13.378 1.00 90.25 286 LYS A N 1
ATOM 2219 C CA . LYS A 1 286 ? -12.406 7.655 14.445 1.00 90.25 286 LYS A CA 1
ATOM 2220 C C . LYS A 1 286 ? -12.510 9.084 13.926 1.00 90.25 286 LYS A C 1
ATOM 2222 O O . LYS A 1 286 ? -12.133 9.377 12.797 1.00 90.25 286 LYS A O 1
ATOM 2227 N N . GLY A 1 287 ? -12.976 9.980 14.789 1.00 89.31 287 GLY A N 1
ATOM 2228 C CA . GLY A 1 287 ? -12.965 11.413 14.516 1.00 89.31 287 GLY A CA 1
ATOM 2229 C C . GLY A 1 287 ? -14.131 11.852 13.638 1.00 89.31 287 GLY A C 1
ATOM 2230 O O . GLY A 1 287 ? -15.150 11.168 13.547 1.00 89.31 287 GLY A O 1
ATOM 2231 N N . LEU A 1 288 ? -14.009 13.035 13.042 1.00 90.19 288 LEU A N 1
ATOM 2232 C CA . LEU A 1 288 ? -15.058 13.618 12.212 1.00 90.19 288 LEU A CA 1
ATOM 2233 C C . LEU A 1 288 ? -15.162 12.860 10.882 1.00 90.19 288 LEU A C 1
ATOM 2235 O O . LEU A 1 288 ? -14.175 12.775 10.154 1.00 90.19 288 LEU A O 1
ATOM 2239 N N . LYS A 1 289 ? -16.347 12.328 10.567 1.00 89.44 289 LYS A N 1
ATOM 2240 C CA . LYS A 1 289 ? -16.626 11.580 9.334 1.00 89.44 289 LYS A CA 1
ATOM 2241 C C . LYS A 1 289 ? -17.829 12.129 8.593 1.00 89.44 289 LYS A C 1
ATOM 2243 O O . LYS A 1 289 ? -18.794 12.577 9.209 1.00 89.44 289 LYS A O 1
ATOM 2248 N N . ASN A 1 290 ? -17.782 12.017 7.273 1.00 85.25 290 ASN A N 1
ATOM 2249 C CA . ASN A 1 290 ? -18.903 12.241 6.378 1.00 85.25 290 ASN A CA 1
ATOM 2250 C C . ASN A 1 290 ? -19.953 11.141 6.562 1.00 85.25 290 ASN A C 1
ATOM 2252 O O . ASN A 1 290 ? -19.632 9.949 6.568 1.00 85.25 290 ASN A O 1
ATOM 2256 N N . ILE A 1 291 ? -21.214 11.553 6.667 1.00 85.19 291 ILE A N 1
ATOM 2257 C CA . ILE A 1 291 ? -22.383 10.681 6.755 1.00 85.19 291 ILE A CA 1
ATOM 2258 C C . ILE A 1 291 ? -23.056 10.652 5.373 1.00 85.19 291 ILE A C 1
ATOM 2260 O O . ILE A 1 291 ? -23.717 11.625 4.994 1.00 85.19 291 ILE A O 1
ATOM 2264 N N . PRO A 1 292 ? -22.916 9.557 4.601 1.00 73.38 292 PRO A N 1
ATOM 2265 C CA . PRO A 1 292 ? -23.244 9.548 3.172 1.00 73.38 292 PRO A CA 1
ATOM 2266 C C . PRO A 1 292 ? -24.732 9.742 2.853 1.00 73.38 292 PRO A C 1
ATOM 2268 O O . PRO A 1 292 ? -25.058 10.214 1.771 1.00 73.38 292 PRO A O 1
ATOM 2271 N N . LEU A 1 293 ? -25.636 9.399 3.776 1.00 74.44 293 LEU A N 1
ATOM 2272 C CA . LEU A 1 293 ? -27.086 9.415 3.529 1.00 74.44 293 LEU A CA 1
ATOM 2273 C C . LEU A 1 293 ? -27.748 10.782 3.749 1.00 74.44 293 LEU A C 1
ATOM 2275 O O . LEU A 1 293 ? -28.832 11.023 3.231 1.00 74.44 293 LEU A O 1
ATOM 2279 N N . VAL A 1 294 ? -27.118 11.666 4.525 1.00 76.75 294 VAL A N 1
ATOM 2280 C CA . VAL A 1 294 ? -27.700 12.959 4.942 1.00 76.75 294 VAL A CA 1
ATOM 2281 C C . VAL A 1 294 ? -26.774 14.146 4.667 1.00 76.75 294 VAL A C 1
ATOM 2283 O O . VAL A 1 294 ? -27.052 15.255 5.111 1.00 76.75 294 VAL A O 1
ATOM 2286 N N . ASN A 1 295 ? -25.679 13.920 3.930 1.00 74.75 295 ASN A N 1
ATOM 2287 C CA . ASN A 1 295 ? -24.719 14.944 3.507 1.00 74.75 295 ASN A CA 1
ATOM 2288 C C . ASN A 1 295 ? -24.256 15.865 4.657 1.00 74.75 295 ASN A C 1
ATOM 2290 O O . ASN A 1 295 ? -24.193 17.085 4.522 1.00 74.75 295 ASN A O 1
ATOM 2294 N N . THR A 1 296 ? -23.980 15.268 5.817 1.00 82.44 296 THR A N 1
ATOM 2295 C CA . THR A 1 296 ? -23.505 15.963 7.022 1.00 82.44 296 THR A CA 1
ATOM 2296 C C . THR A 1 296 ? -22.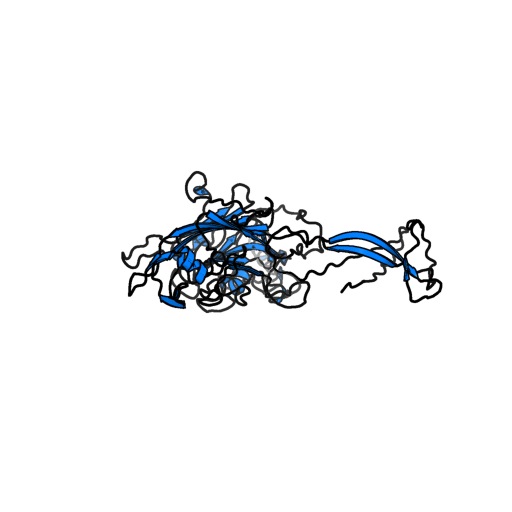258 15.279 7.568 1.00 82.44 296 THR A C 1
ATOM 2298 O O . THR A 1 296 ? -21.824 14.255 7.035 1.00 82.44 296 THR A O 1
ATOM 2301 N N . THR A 1 297 ? -21.684 15.818 8.638 1.00 86.94 297 THR A N 1
ATOM 2302 C CA . THR A 1 297 ? -20.564 15.203 9.348 1.00 86.94 297 THR A CA 1
ATOM 2303 C C . THR A 1 297 ? -20.938 14.868 10.784 1.00 86.94 297 THR A C 1
ATOM 2305 O O . THR A 1 297 ? -21.754 15.542 11.410 1.00 86.94 297 THR A O 1
ATOM 2308 N N . ALA A 1 298 ? -20.345 13.807 11.323 1.00 87.94 298 ALA A N 1
ATOM 2309 C CA . ALA A 1 298 ? -20.482 13.461 12.730 1.00 87.94 298 ALA A CA 1
ATOM 2310 C C . ALA A 1 298 ? -19.177 12.899 13.286 1.00 87.94 298 ALA A C 1
ATOM 2312 O O . ALA A 1 298 ? -18.377 12.300 12.566 1.00 87.94 298 ALA A O 1
ATOM 2313 N N . ILE A 1 299 ? -18.973 13.080 14.589 1.00 89.12 299 ILE A N 1
ATOM 2314 C CA . ILE A 1 299 ? -17.852 12.464 15.293 1.00 89.12 299 ILE A CA 1
ATOM 2315 C C . ILE A 1 299 ? -18.187 10.990 15.508 1.00 89.12 299 ILE A C 1
ATOM 2317 O O . ILE A 1 299 ? -19.128 10.652 16.228 1.00 89.12 299 ILE A O 1
ATOM 2321 N N . VAL A 1 300 ? -17.405 10.115 14.886 1.00 88.94 300 VAL A N 1
ATOM 2322 C CA . VAL A 1 300 ? -17.475 8.674 15.100 1.00 88.94 300 VAL A CA 1
ATOM 2323 C C . VAL A 1 300 ? -16.652 8.327 16.341 1.00 88.94 300 VAL A C 1
ATOM 2325 O O . VAL A 1 300 ? -15.450 8.623 16.379 1.00 88.94 300 VAL A O 1
ATOM 2328 N N . PRO A 1 301 ? -17.261 7.689 17.360 1.00 84.62 301 PRO A N 1
ATOM 2329 C CA . PRO A 1 301 ? -16.521 7.248 18.528 1.00 84.62 301 PRO A CA 1
ATOM 2330 C C . PRO A 1 301 ? -15.509 6.162 18.165 1.00 84.62 301 PRO A C 1
ATOM 2332 O O . PRO A 1 301 ? -15.748 5.312 17.301 1.00 84.62 301 PRO A O 1
ATOM 2335 N N . ARG A 1 302 ? -14.400 6.155 18.904 1.00 85.44 302 ARG A N 1
ATOM 2336 C CA . ARG A 1 302 ? -13.379 5.106 18.854 1.00 85.44 302 ARG A CA 1
ATOM 2337 C C . ARG A 1 302 ? -14.002 3.713 18.931 1.00 85.44 302 ARG A C 1
ATOM 2339 O O . ARG A 1 302 ? -15.024 3.518 19.592 1.00 85.44 302 ARG A O 1
ATOM 2346 N N . ARG A 1 303 ? -13.386 2.740 18.258 1.00 86.94 303 ARG A N 1
ATOM 2347 C CA . ARG A 1 303 ? -13.757 1.308 18.271 1.00 86.94 303 ARG A CA 1
ATOM 2348 C C . ARG A 1 303 ? -15.167 0.963 17.759 1.00 86.94 303 ARG A C 1
ATOM 2350 O O . ARG A 1 303 ? -15.528 -0.215 17.750 1.00 86.94 303 ARG A O 1
ATOM 2357 N N . SER A 1 304 ? -15.956 1.942 17.311 1.00 88.94 304 SER A N 1
ATOM 2358 C CA . SER A 1 304 ? -17.357 1.729 16.914 1.00 88.94 304 SER A CA 1
ATOM 2359 C C . SER A 1 304 ? -17.497 1.165 15.502 1.00 88.94 304 SER A C 1
ATOM 2361 O O . SER A 1 304 ? -18.390 0.359 15.249 1.00 88.94 304 SER A O 1
ATOM 2363 N N . LEU A 1 305 ? -16.604 1.559 14.591 1.00 93.50 305 LEU A N 1
ATOM 2364 C CA . LEU A 1 305 ? -16.593 1.140 13.189 1.00 93.50 305 LEU A CA 1
ATOM 2365 C C . LEU A 1 305 ? -15.242 0.520 12.858 1.00 93.50 305 LEU A C 1
ATOM 2367 O O . LEU A 1 305 ? -14.227 1.207 12.946 1.00 93.50 305 LEU A O 1
ATOM 2371 N N . ARG A 1 306 ? -15.218 -0.766 12.501 1.00 94.31 306 ARG A N 1
ATOM 2372 C CA . ARG A 1 306 ? -13.971 -1.534 12.371 1.00 94.31 306 ARG A CA 1
ATOM 2373 C C . ARG A 1 306 ? -13.926 -2.388 11.117 1.00 94.31 306 ARG A C 1
ATOM 2375 O O . ARG A 1 306 ? -14.945 -2.951 10.713 1.00 94.31 306 ARG A O 1
ATOM 2382 N N . ALA A 1 307 ? -12.727 -2.562 10.575 1.00 95.44 307 ALA A N 1
ATOM 2383 C CA . ALA A 1 307 ? -12.477 -3.461 9.458 1.00 95.44 307 ALA A CA 1
ATOM 2384 C C . ALA A 1 307 ? -11.282 -4.389 9.700 1.00 95.44 307 ALA A C 1
ATOM 2386 O O . ALA A 1 307 ? -10.280 -4.011 10.311 1.00 95.44 307 ALA A O 1
ATOM 2387 N N . ASN A 1 308 ? -11.402 -5.598 9.153 1.00 96.62 308 ASN A N 1
ATOM 2388 C CA . ASN A 1 308 ? -10.321 -6.561 9.004 1.00 96.62 308 ASN A CA 1
ATOM 2389 C C . ASN A 1 308 ? -10.007 -6.703 7.517 1.00 96.62 308 ASN A C 1
ATOM 2391 O O . ASN A 1 308 ? -10.910 -6.998 6.727 1.00 96.62 308 ASN A O 1
ATOM 2395 N N . PHE A 1 309 ? -8.744 -6.538 7.139 1.00 97.12 309 PHE A N 1
ATOM 2396 C CA . PHE A 1 309 ? -8.323 -6.660 5.745 1.00 97.12 309 PHE A CA 1
ATOM 2397 C C . PHE A 1 309 ? -6.863 -7.094 5.620 1.00 97.12 309 PHE A C 1
ATOM 2399 O O . PHE A 1 309 ? -6.037 -6.816 6.491 1.00 97.12 309 PHE A O 1
ATOM 2406 N N . GLN A 1 310 ? -6.550 -7.781 4.524 1.00 97.25 310 GLN A N 1
ATOM 2407 C CA . GLN A 1 310 ? -5.200 -8.214 4.173 1.00 97.25 310 GLN A CA 1
ATOM 2408 C C . GLN A 1 310 ? -4.717 -7.522 2.911 1.00 97.25 310 GLN A C 1
ATOM 2410 O O . GLN A 1 310 ? -5.468 -7.417 1.947 1.00 97.25 310 GLN A O 1
ATOM 2415 N N . VAL A 1 311 ? -3.454 -7.112 2.910 1.00 98.06 311 VAL A N 1
ATOM 2416 C CA . VAL A 1 311 ? -2.729 -6.673 1.718 1.00 98.06 311 VAL A CA 1
ATOM 2417 C C . VAL A 1 311 ? -1.709 -7.747 1.374 1.00 98.06 311 VAL A C 1
ATOM 2419 O O . VAL A 1 311 ? -0.899 -8.125 2.220 1.00 98.06 311 VAL A O 1
ATOM 2422 N N . VAL A 1 312 ? -1.762 -8.250 0.147 1.00 97.44 312 VAL A N 1
ATOM 2423 C CA . VAL A 1 312 ? -0.890 -9.305 -0.369 1.00 97.44 312 VAL A CA 1
ATOM 2424 C C . VAL A 1 312 ? -0.066 -8.737 -1.513 1.00 97.44 312 VAL A C 1
ATOM 2426 O O . VAL A 1 312 ? -0.635 -8.272 -2.497 1.00 97.44 312 VAL A O 1
ATOM 2429 N N . LEU A 1 313 ? 1.256 -8.789 -1.388 1.00 96.81 313 LEU A N 1
ATOM 2430 C CA . LEU A 1 313 ? 2.188 -8.510 -2.479 1.00 96.81 313 LEU A CA 1
ATOM 2431 C C . LEU A 1 313 ? 2.636 -9.841 -3.076 1.00 96.81 313 LEU A C 1
ATOM 2433 O O . LEU A 1 313 ? 3.143 -10.681 -2.332 1.00 96.81 313 LEU A O 1
ATOM 2437 N N . ASP A 1 314 ? 2.465 -10.035 -4.382 1.00 92.75 314 ASP A N 1
ATOM 2438 C CA . ASP A 1 314 ? 2.903 -11.243 -5.090 1.00 92.75 314 ASP A CA 1
ATOM 2439 C C . ASP A 1 314 ? 4.130 -10.938 -5.962 1.00 92.75 314 ASP A C 1
ATOM 2441 O O . ASP A 1 314 ? 4.087 -10.093 -6.859 1.00 92.75 314 ASP A O 1
ATOM 2445 N N . ARG A 1 315 ? 5.242 -11.628 -5.692 1.00 88.06 315 ARG A N 1
ATOM 2446 C CA . ARG A 1 315 ? 6.516 -11.497 -6.412 1.00 88.06 315 ARG A CA 1
ATOM 2447 C C . ARG A 1 315 ? 6.388 -11.895 -7.880 1.00 88.06 315 ARG A C 1
ATOM 2449 O O . ARG A 1 315 ? 7.075 -11.318 -8.718 1.00 88.06 315 ARG A O 1
ATOM 2456 N N . ILE A 1 316 ? 5.550 -12.885 -8.193 1.00 84.38 316 ILE A N 1
ATOM 2457 C CA . ILE A 1 316 ? 5.530 -13.540 -9.510 1.00 84.38 316 ILE A CA 1
ATOM 2458 C C . ILE A 1 316 ? 5.066 -12.568 -10.595 1.00 84.38 316 ILE A C 1
ATOM 2460 O O . ILE A 1 316 ? 5.632 -12.530 -11.687 1.00 84.38 316 ILE A O 1
ATOM 2464 N N . ASP A 1 317 ? 4.031 -11.784 -10.303 1.00 82.06 317 ASP A N 1
ATOM 2465 C CA . ASP A 1 317 ? 3.432 -10.846 -11.251 1.00 82.06 317 ASP A CA 1
ATOM 2466 C C . ASP A 1 317 ? 3.435 -9.395 -10.758 1.00 82.06 317 ASP A C 1
ATOM 2468 O O . ASP A 1 317 ? 2.828 -8.541 -11.407 1.00 82.06 317 ASP A O 1
ATOM 2472 N N . SER A 1 318 ? 4.128 -9.114 -9.647 1.00 87.12 318 SER A N 1
ATOM 2473 C CA . SER A 1 318 ? 4.185 -7.786 -9.024 1.00 87.12 318 SER A CA 1
ATOM 2474 C C . SER A 1 318 ? 2.791 -7.217 -8.756 1.00 87.12 318 SER A C 1
ATOM 2476 O O . SER A 1 318 ? 2.539 -6.027 -8.928 1.00 87.12 318 SER A O 1
ATOM 2478 N N . SER A 1 319 ? 1.843 -8.086 -8.402 1.00 90.50 319 SER A N 1
ATOM 2479 C CA . SER A 1 319 ? 0.481 -7.668 -8.101 1.00 90.50 319 SER A CA 1
ATOM 2480 C C . SER A 1 319 ? 0.287 -7.374 -6.622 1.00 90.50 319 SER A C 1
ATOM 2482 O O . SER A 1 319 ? 0.982 -7.898 -5.749 1.00 90.50 319 SER A O 1
ATOM 2484 N N . ILE A 1 320 ? -0.688 -6.511 -6.359 1.00 95.06 320 ILE A N 1
ATOM 2485 C CA . ILE A 1 320 ? -1.139 -6.150 -5.024 1.00 95.06 320 ILE A CA 1
ATOM 2486 C C . ILE A 1 320 ? -2.594 -6.569 -4.934 1.00 95.06 320 ILE A C 1
ATOM 2488 O O . ILE A 1 320 ? -3.421 -6.091 -5.710 1.00 95.06 320 ILE A O 1
ATOM 2492 N N . GLN A 1 321 ? -2.921 -7.443 -3.993 1.00 95.50 321 GLN A N 1
ATOM 2493 C CA . GLN A 1 321 ? -4.296 -7.839 -3.724 1.00 95.50 321 GLN A CA 1
ATOM 2494 C C . GLN A 1 321 ? -4.718 -7.372 -2.334 1.00 95.50 321 GLN A C 1
ATOM 2496 O O . GLN A 1 321 ? -3.979 -7.534 -1.366 1.00 95.50 321 GLN A O 1
ATOM 2501 N N . ILE A 1 322 ? -5.915 -6.807 -2.234 1.00 96.31 322 ILE A N 1
ATOM 2502 C CA . ILE A 1 322 ? -6.514 -6.348 -0.984 1.00 96.31 322 ILE A CA 1
ATOM 2503 C C . ILE A 1 322 ? -7.757 -7.188 -0.730 1.00 96.31 322 ILE A C 1
ATOM 2505 O O . ILE A 1 322 ? -8.698 -7.151 -1.517 1.00 96.31 322 ILE A O 1
ATOM 2509 N N . ASN A 1 323 ? -7.743 -7.962 0.351 1.00 96.81 323 ASN A N 1
ATOM 2510 C CA . ASN A 1 323 ? -8.832 -8.852 0.738 1.00 96.81 323 ASN A CA 1
ATOM 2511 C C . ASN A 1 323 ? -9.563 -8.270 1.944 1.00 96.81 323 ASN A C 1
ATOM 2513 O O . ASN A 1 323 ? -8.988 -8.186 3.032 1.00 96.81 323 ASN A O 1
ATOM 2517 N N . PHE A 1 324 ? -10.833 -7.915 1.777 1.00 96.00 324 PHE A N 1
ATOM 2518 C CA . PHE A 1 324 ? -11.685 -7.460 2.870 1.00 96.00 324 PHE A CA 1
ATOM 2519 C C . PHE A 1 324 ? -12.352 -8.648 3.549 1.00 96.00 324 PHE A C 1
ATOM 2521 O O . PHE A 1 324 ? -13.105 -9.412 2.949 1.00 96.00 324 PHE A O 1
ATOM 2528 N N . ILE A 1 325 ? -12.047 -8.832 4.827 1.00 95.75 325 ILE A N 1
ATOM 2529 C CA . ILE A 1 325 ? -12.407 -10.047 5.561 1.00 95.75 325 ILE A CA 1
ATOM 2530 C C . ILE A 1 325 ? -13.690 -9.825 6.341 1.00 95.75 325 ILE A C 1
ATOM 2532 O O . ILE A 1 325 ? -14.592 -10.659 6.317 1.00 95.75 325 ILE A O 1
ATOM 2536 N N . ARG A 1 326 ? -13.776 -8.704 7.059 1.00 94.62 326 ARG A N 1
ATOM 2537 C CA . ARG A 1 326 ? -14.920 -8.421 7.920 1.00 94.62 326 ARG A CA 1
ATOM 2538 C C . ARG A 1 326 ? -15.069 -6.934 8.174 1.00 94.62 326 ARG A C 1
ATOM 2540 O O . ARG A 1 326 ? -14.076 -6.245 8.384 1.00 94.62 326 ARG A O 1
ATOM 2547 N N . TYR A 1 327 ? -16.317 -6.495 8.258 1.00 94.81 327 TYR A N 1
ATOM 2548 C CA . TYR A 1 327 ? -16.702 -5.186 8.769 1.00 94.81 327 TYR A CA 1
ATOM 2549 C C . TYR A 1 327 ? -17.525 -5.380 10.037 1.00 94.81 327 TYR A C 1
ATOM 2551 O O . TYR A 1 327 ? -18.370 -6.276 10.097 1.00 94.81 327 TYR A O 1
ATOM 2559 N N . LEU A 1 328 ? -17.250 -4.587 11.067 1.00 94.62 328 LEU A N 1
ATOM 2560 C CA . LEU A 1 328 ? -17.842 -4.747 12.389 1.00 94.62 328 LEU A CA 1
ATOM 2561 C C . LEU A 1 328 ? -18.306 -3.405 12.942 1.00 94.62 328 LEU A C 1
ATOM 2563 O O . LEU A 1 328 ? -17.507 -2.485 13.118 1.00 94.62 328 LEU A O 1
ATOM 2567 N N . GLY A 1 329 ? -19.570 -3.379 13.353 1.00 93.56 329 GLY A N 1
ATOM 2568 C CA . GLY A 1 329 ? -20.213 -2.211 13.933 1.00 93.56 329 GLY A CA 1
ATOM 2569 C C . GLY A 1 329 ? -21.033 -1.418 12.923 1.00 93.56 329 GLY A C 1
ATOM 2570 O O . GLY A 1 329 ? -21.178 -1.782 11.753 1.00 93.56 329 GLY A O 1
ATOM 2571 N N . GLN A 1 330 ? -21.626 -0.348 13.428 1.00 91.50 330 GLN A N 1
ATOM 2572 C CA . GLN A 1 330 ? -22.510 0.529 12.681 1.00 91.50 330 GLN A CA 1
ATOM 2573 C C . GLN A 1 330 ? -22.528 1.899 13.345 1.00 91.50 330 GLN A C 1
ATOM 2575 O O . GLN A 1 330 ? -22.400 2.013 14.566 1.00 91.50 330 GLN A O 1
ATOM 2580 N N . TYR A 1 331 ? -22.677 2.935 12.535 1.00 90.31 331 TYR A N 1
ATOM 2581 C CA . TYR A 1 331 ? -22.938 4.273 13.022 1.00 90.31 331 TYR A CA 1
ATOM 2582 C C . TYR A 1 331 ? -24.432 4.365 13.298 1.00 90.31 331 TYR A C 1
ATOM 2584 O O . TYR A 1 331 ? -25.233 4.001 12.441 1.00 90.31 331 TYR A O 1
ATOM 2592 N N . VAL A 1 332 ? -24.791 4.828 14.489 1.00 87.25 332 VAL A N 1
ATOM 2593 C CA . VAL A 1 332 ? -26.173 5.099 14.880 1.00 87.25 332 VAL A CA 1
ATOM 2594 C C . VAL A 1 332 ? -26.248 6.587 15.166 1.00 87.25 332 VAL A C 1
ATOM 2596 O O . VAL A 1 332 ? -25.465 7.081 15.980 1.00 87.25 332 VAL A O 1
ATOM 2599 N N . ASP A 1 333 ? -27.163 7.289 14.500 1.00 80.50 333 ASP A N 1
ATOM 2600 C CA . ASP A 1 333 ? -27.387 8.711 14.761 1.00 80.50 333 ASP A CA 1
ATOM 2601 C C . ASP A 1 333 ? -27.641 8.938 16.267 1.00 80.50 333 ASP A C 1
ATOM 2603 O O . ASP A 1 333 ? -28.572 8.344 16.826 1.00 80.50 333 ASP A O 1
ATOM 2607 N N . PRO A 1 334 ? -26.830 9.772 16.943 1.00 73.81 334 PRO A N 1
ATOM 2608 C CA . PRO A 1 334 ? -26.943 9.978 18.380 1.00 73.81 334 PRO A CA 1
ATOM 2609 C C . PRO A 1 334 ? -28.229 10.703 18.793 1.00 73.81 334 PRO A C 1
ATOM 2611 O O . PRO A 1 334 ? -28.628 10.566 19.951 1.00 73.81 334 PRO A O 1
ATOM 2614 N N . VAL A 1 335 ? -28.871 11.460 17.892 1.00 75.44 335 VAL A N 1
ATOM 2615 C CA . VAL A 1 335 ? -30.041 12.286 18.223 1.00 75.44 335 VAL A CA 1
ATOM 2616 C C . VAL A 1 335 ? -31.332 11.495 18.063 1.00 75.44 335 VAL A C 1
ATOM 2618 O O . VAL A 1 335 ? -32.077 11.337 19.029 1.00 75.44 335 VAL A O 1
ATOM 2621 N N . GLN A 1 336 ? -31.612 10.990 16.861 1.00 73.06 336 GLN A N 1
ATOM 2622 C CA . GLN A 1 336 ? -32.891 10.343 16.569 1.00 73.06 336 GLN A CA 1
ATOM 2623 C C . GLN A 1 336 ? -32.802 8.818 16.642 1.00 73.06 336 GLN A C 1
ATOM 2625 O O . GLN A 1 336 ? -33.827 8.164 16.811 1.00 73.06 336 GLN A O 1
ATOM 2630 N N . ARG A 1 337 ? -31.599 8.231 16.534 1.00 75.75 337 ARG A N 1
ATOM 2631 C CA . ARG A 1 337 ? -31.357 6.772 16.466 1.00 75.75 337 ARG A CA 1
ATOM 2632 C C . ARG A 1 337 ? -32.120 6.047 15.350 1.00 75.75 337 ARG A C 1
ATOM 2634 O O . ARG A 1 337 ? -32.225 4.825 15.368 1.00 75.75 337 ARG A O 1
ATOM 2641 N N . ILE A 1 338 ? -32.640 6.789 14.375 1.00 76.81 338 ILE A N 1
ATOM 2642 C CA . ILE A 1 338 ? -33.381 6.247 13.229 1.00 76.81 338 ILE A CA 1
ATOM 2643 C C . ILE A 1 338 ? -32.403 5.826 12.128 1.00 76.81 338 ILE A C 1
ATOM 2645 O O . ILE A 1 338 ? -32.600 4.812 11.462 1.00 76.81 338 ILE A O 1
ATOM 2649 N N . LEU A 1 339 ? -31.320 6.586 11.953 1.00 82.62 339 LEU A N 1
ATOM 2650 C CA . LEU A 1 339 ? -30.320 6.320 10.932 1.00 82.62 339 LEU A CA 1
ATOM 2651 C C . LEU A 1 339 ? -29.262 5.351 11.460 1.00 82.62 339 LEU A C 1
ATOM 2653 O O . LEU A 1 339 ? -28.547 5.663 12.412 1.00 82.62 339 LEU A O 1
ATOM 2657 N N . THR A 1 340 ? -29.150 4.195 10.808 1.00 87.50 340 THR A N 1
ATOM 2658 C CA . THR A 1 340 ? -28.097 3.210 11.069 1.00 87.50 340 THR A CA 1
ATOM 2659 C C . THR A 1 340 ? -27.308 2.954 9.791 1.00 87.50 340 THR A C 1
ATOM 2661 O O . THR A 1 340 ? -27.890 2.579 8.776 1.00 87.50 340 THR A O 1
ATOM 2664 N N . ILE A 1 341 ? -25.990 3.153 9.835 1.00 88.19 341 ILE A N 1
ATOM 2665 C CA . ILE A 1 341 ? -25.101 3.013 8.674 1.00 88.19 341 ILE A CA 1
ATOM 2666 C C . ILE A 1 341 ? -24.029 1.958 8.971 1.00 88.19 341 ILE A C 1
ATOM 2668 O O . ILE A 1 341 ? -23.235 2.146 9.897 1.00 88.19 341 ILE A O 1
ATOM 2672 N N . PRO A 1 342 ? -23.955 0.859 8.201 1.00 90.25 342 PRO A N 1
ATOM 2673 C CA . PRO A 1 342 ? -22.918 -0.155 8.370 1.00 90.25 342 PRO A CA 1
ATOM 2674 C C . PRO A 1 342 ? -21.505 0.399 8.151 1.00 90.25 342 PRO A C 1
ATOM 2676 O O . PRO A 1 342 ? -21.291 1.292 7.327 1.00 90.25 342 PRO A O 1
ATOM 2679 N N . THR A 1 343 ? -20.507 -0.192 8.815 1.00 91.81 343 THR A N 1
ATOM 2680 C CA . THR A 1 343 ? -19.098 0.216 8.658 1.00 91.81 343 THR A CA 1
ATOM 2681 C C . THR A 1 343 ? -18.614 0.218 7.205 1.00 91.81 343 THR A C 1
ATOM 2683 O O . THR A 1 343 ? -17.880 1.122 6.823 1.00 91.81 343 THR A O 1
ATOM 2686 N N . ALA A 1 344 ? -19.043 -0.743 6.385 1.00 88.88 344 ALA A N 1
ATOM 2687 C CA . ALA A 1 344 ? -18.707 -0.805 4.960 1.00 88.88 344 ALA A CA 1
ATOM 2688 C C . ALA A 1 344 ? -19.053 0.496 4.209 1.00 88.88 344 ALA A C 1
ATOM 2690 O O . ALA A 1 344 ? -18.223 1.051 3.492 1.00 88.88 344 ALA A O 1
ATOM 2691 N N . GLN A 1 345 ? -20.260 1.027 4.427 1.00 86.50 345 GLN A N 1
ATOM 2692 C CA . GLN A 1 345 ? -20.709 2.279 3.812 1.00 86.50 345 GLN A CA 1
ATOM 2693 C C . GLN A 1 345 ? -19.983 3.499 4.382 1.00 86.50 345 GLN A C 1
ATOM 2695 O O . GLN A 1 345 ? -19.669 4.433 3.647 1.00 86.50 345 GLN A O 1
ATOM 2700 N N . MET A 1 346 ? -19.676 3.483 5.680 1.00 88.50 346 MET A N 1
ATOM 2701 C CA . MET A 1 346 ? -18.896 4.547 6.312 1.00 88.50 346 MET A CA 1
ATOM 2702 C C . MET A 1 346 ? -17.472 4.616 5.749 1.00 88.50 346 MET A C 1
ATOM 2704 O O . MET A 1 346 ? -17.022 5.699 5.385 1.00 88.50 346 MET A O 1
ATOM 2708 N N . LEU A 1 347 ? -16.791 3.476 5.607 1.00 87.38 347 LEU A N 1
ATOM 2709 C CA . LEU A 1 347 ? -15.469 3.402 4.979 1.00 87.38 347 LEU A CA 1
ATOM 2710 C C . LEU A 1 347 ? -15.525 3.780 3.506 1.00 87.38 347 LEU A C 1
ATOM 2712 O O . LEU A 1 347 ? -14.659 4.503 3.032 1.00 87.38 347 LEU A O 1
ATOM 2716 N N . ARG A 1 348 ? -16.571 3.371 2.786 1.00 84.38 348 ARG A N 1
ATOM 2717 C CA . ARG A 1 348 ? -16.783 3.808 1.406 1.00 84.38 348 ARG A CA 1
ATOM 2718 C C . ARG A 1 348 ? -16.776 5.334 1.274 1.00 84.38 348 ARG A C 1
ATOM 2720 O O . ARG A 1 348 ? -16.146 5.876 0.374 1.00 84.38 348 ARG A O 1
ATOM 2727 N N . ALA A 1 349 ? -17.491 6.011 2.166 1.00 81.38 349 ALA A N 1
ATOM 2728 C CA . ALA A 1 349 ? -17.689 7.456 2.113 1.00 81.38 349 ALA A CA 1
ATOM 2729 C C . ALA A 1 349 ? -16.507 8.277 2.646 1.00 81.38 349 ALA A C 1
ATOM 2731 O O . ALA A 1 349 ? -16.503 9.492 2.477 1.00 81.38 349 ALA A O 1
ATOM 2732 N N . ASN A 1 350 ? -15.550 7.643 3.329 1.00 87.38 350 ASN A N 1
ATOM 2733 C CA . ASN A 1 350 ? -14.495 8.350 4.052 1.00 87.38 350 ASN A CA 1
ATOM 2734 C C . ASN A 1 350 ? -13.088 7.837 3.760 1.00 87.38 350 ASN A C 1
ATOM 2736 O O . ASN A 1 350 ? -12.156 8.554 4.068 1.00 87.38 350 ASN A O 1
ATOM 2740 N N . ALA A 1 351 ? -12.900 6.653 3.177 1.00 89.06 351 ALA A N 1
ATOM 2741 C CA . ALA A 1 351 ? -11.580 6.060 2.990 1.00 89.06 351 ALA A CA 1
ATOM 2742 C C . ALA A 1 351 ? -11.169 5.968 1.517 1.00 89.06 351 ALA A C 1
ATOM 2744 O O . ALA A 1 351 ? -11.988 5.738 0.618 1.00 89.06 351 ALA A O 1
ATOM 2745 N N . THR A 1 352 ? -9.863 6.086 1.288 1.00 88.88 352 THR A N 1
ATOM 2746 C CA . THR A 1 352 ? -9.229 5.915 -0.021 1.00 88.88 352 THR A CA 1
ATOM 2747 C C . THR A 1 352 ? -8.635 4.515 -0.166 1.00 88.88 352 THR A C 1
ATOM 2749 O O . THR A 1 352 ? -7.933 4.020 0.714 1.00 88.88 352 THR A O 1
ATOM 2752 N N . ILE A 1 353 ? -8.882 3.889 -1.312 1.00 90.25 353 ILE A N 1
ATOM 2753 C CA . ILE A 1 353 ? -8.305 2.622 -1.751 1.00 90.25 353 ILE A CA 1
ATOM 2754 C C . ILE A 1 353 ? -7.596 2.880 -3.080 1.00 90.25 353 ILE A C 1
ATOM 2756 O O . ILE A 1 353 ? -8.227 3.282 -4.061 1.00 90.25 353 ILE A O 1
ATOM 2760 N N . GLY A 1 354 ? -6.292 2.646 -3.143 1.00 88.12 354 GLY A N 1
ATOM 2761 C CA . GLY A 1 354 ? -5.507 2.956 -4.332 1.00 88.12 354 GLY A CA 1
ATOM 2762 C C . GLY A 1 354 ? -4.018 2.697 -4.173 1.00 88.12 354 GLY A C 1
ATOM 2763 O O . GLY A 1 354 ? -3.535 2.326 -3.107 1.00 88.12 354 GLY A O 1
ATOM 2764 N N . VAL A 1 355 ? -3.281 2.913 -5.253 1.00 89.50 355 VAL A N 1
ATOM 2765 C CA . VAL A 1 355 ? -1.827 2.747 -5.326 1.00 89.50 355 VAL A CA 1
ATOM 2766 C C . VAL A 1 355 ? -1.216 3.960 -6.017 1.00 89.50 355 VAL A C 1
ATOM 2768 O O . VAL A 1 355 ? -1.753 4.437 -7.014 1.00 89.50 355 VAL A O 1
ATOM 2771 N N . GLN A 1 356 ? -0.093 4.458 -5.511 1.00 87.06 356 GLN A N 1
ATOM 2772 C CA . GLN A 1 356 ? 0.643 5.597 -6.067 1.00 87.06 356 GLN A CA 1
ATOM 2773 C C . GLN A 1 356 ? 2.157 5.332 -6.095 1.00 87.06 356 GLN A C 1
ATOM 2775 O O . GLN A 1 356 ? 2.700 4.770 -5.143 1.00 87.06 356 GLN A O 1
ATOM 2780 N N . SER A 1 357 ? 2.844 5.748 -7.160 1.00 83.38 357 SER A N 1
ATOM 2781 C CA . SER A 1 357 ? 4.300 5.679 -7.333 1.00 83.38 357 SER A CA 1
ATOM 2782 C C . SER A 1 357 ? 5.045 6.734 -6.505 1.00 83.38 357 SER A C 1
ATOM 2784 O O . SER A 1 357 ? 4.458 7.557 -5.799 1.00 83.38 357 SER A O 1
ATOM 2786 N N . ASN A 1 358 ? 6.373 6.752 -6.605 1.00 80.38 358 ASN A N 1
ATOM 2787 C CA . ASN A 1 358 ? 7.135 7.933 -6.223 1.00 80.38 358 ASN A CA 1
ATOM 2788 C C . ASN A 1 358 ? 6.865 9.067 -7.231 1.00 80.38 358 ASN A C 1
ATOM 2790 O O . ASN A 1 358 ? 7.053 8.869 -8.432 1.00 80.38 358 ASN A O 1
ATOM 2794 N N . GLY A 1 359 ? 6.402 10.224 -6.750 1.00 68.94 359 GLY A N 1
ATOM 2795 C CA . GLY A 1 359 ? 6.142 11.414 -7.568 1.00 68.94 359 GLY A CA 1
ATOM 2796 C C . GLY A 1 359 ? 7.322 12.373 -7.691 1.00 68.94 359 GLY A C 1
ATOM 2797 O O . GLY A 1 359 ? 7.275 13.277 -8.521 1.00 68.94 359 GLY A O 1
ATOM 2798 N N . ASP A 1 360 ? 8.387 12.169 -6.911 1.00 62.78 360 ASP A N 1
ATOM 2799 C CA . ASP A 1 360 ? 9.594 13.006 -6.947 1.00 62.78 360 ASP A CA 1
ATOM 2800 C C . ASP A 1 360 ? 10.473 12.724 -8.182 1.00 62.78 360 ASP A C 1
ATOM 2802 O O . ASP A 1 360 ? 11.512 13.356 -8.386 1.00 62.78 360 ASP A O 1
ATOM 2806 N N . VAL A 1 361 ? 10.086 11.743 -9.000 1.00 54.50 361 VAL A N 1
ATOM 2807 C CA . VAL A 1 361 ? 10.826 11.312 -10.180 1.00 54.50 361 VAL A CA 1
ATOM 2808 C C . VAL A 1 361 ? 9.970 11.598 -11.410 1.00 54.50 361 VAL A C 1
ATOM 2810 O O . VAL A 1 361 ? 8.834 11.132 -11.448 1.00 54.50 361 VAL A O 1
ATOM 2813 N N . PRO A 1 362 ? 10.476 12.339 -12.420 1.00 48.44 362 PRO A N 1
ATOM 2814 C CA . PRO A 1 362 ? 9.792 12.511 -13.686 1.00 48.44 362 PRO A CA 1
ATOM 2815 C C . PRO A 1 362 ? 9.397 11.149 -14.223 1.00 48.44 362 PRO A C 1
ATOM 2817 O O . PRO A 1 362 ? 10.239 10.242 -14.302 1.00 48.44 362 PRO A O 1
ATOM 2820 N N . ALA A 1 363 ? 8.135 11.025 -14.626 1.00 45.19 363 ALA A N 1
ATOM 2821 C CA . ALA A 1 363 ? 7.742 9.897 -15.441 1.00 45.19 363 ALA A CA 1
ATOM 2822 C C . ALA A 1 363 ? 8.714 9.865 -16.637 1.00 45.19 363 ALA A C 1
ATOM 2824 O O . ALA A 1 363 ? 8.912 10.903 -17.286 1.00 45.19 363 ALA A O 1
ATOM 2825 N N . PRO A 1 364 ? 9.361 8.724 -16.932 1.00 42.19 364 PRO A N 1
ATOM 2826 C CA . PRO A 1 364 ? 10.461 8.639 -17.898 1.00 42.19 364 PRO A CA 1
ATOM 2827 C C . PRO A 1 364 ? 10.092 9.056 -19.337 1.00 42.19 364 PRO A C 1
ATOM 2829 O O . PRO A 1 364 ? 10.957 9.056 -20.211 1.00 42.19 364 PRO A O 1
ATOM 2832 N N . TYR A 1 365 ? 8.832 9.423 -19.582 1.00 41.22 365 TYR A N 1
ATOM 2833 C CA . TYR A 1 365 ? 8.223 9.620 -20.890 1.00 41.22 365 TYR A CA 1
ATOM 2834 C C . TYR A 1 365 ? 7.678 11.021 -21.161 1.00 41.22 365 TYR A C 1
ATOM 2836 O O . TYR A 1 365 ? 7.599 11.412 -22.320 1.00 41.22 365 TYR A O 1
ATOM 2844 N N . THR A 1 366 ? 7.314 11.788 -20.134 1.00 38.69 366 THR A N 1
ATOM 2845 C CA . THR A 1 366 ? 6.684 13.108 -20.323 1.00 38.69 366 THR A CA 1
ATOM 2846 C C . THR A 1 366 ? 7.601 14.261 -19.948 1.00 38.69 366 THR A C 1
ATOM 2848 O O . THR A 1 366 ? 7.309 15.403 -20.290 1.00 38.69 366 THR A O 1
ATOM 2851 N N . GLY A 1 367 ? 8.676 13.994 -19.195 1.00 42.16 367 GLY A N 1
ATOM 2852 C CA . GLY A 1 367 ? 9.437 15.047 -18.519 1.00 42.16 367 GLY A CA 1
ATOM 2853 C C . GLY A 1 367 ? 8.621 15.792 -17.452 1.00 42.16 367 GLY A C 1
ATOM 2854 O O . GLY A 1 367 ? 9.155 16.685 -16.799 1.00 42.16 367 GLY A O 1
ATOM 2855 N N . ALA A 1 368 ? 7.351 15.420 -17.248 1.00 41.22 368 ALA A N 1
ATOM 2856 C CA . ALA A 1 368 ? 6.497 15.966 -16.212 1.00 41.22 368 ALA A CA 1
ATOM 2857 C C . ALA A 1 368 ? 6.793 15.246 -14.894 1.00 41.22 368 ALA A C 1
ATOM 2859 O O . ALA A 1 368 ? 6.820 14.014 -14.824 1.00 41.22 368 ALA A O 1
ATOM 2860 N N . VAL A 1 369 ? 7.032 16.036 -13.852 1.00 53.28 369 VAL A N 1
ATOM 2861 C CA . VAL A 1 369 ? 7.142 15.553 -12.476 1.00 53.28 369 VAL A CA 1
ATOM 2862 C C . VAL A 1 369 ? 5.730 15.282 -11.967 1.00 53.28 369 VAL A C 1
ATOM 2864 O O . VAL A 1 369 ? 4.879 16.169 -12.004 1.00 53.28 369 VAL A O 1
ATOM 2867 N N . GLY A 1 370 ? 5.461 14.053 -11.537 1.00 63.12 370 GLY A N 1
ATOM 2868 C CA . GLY A 1 370 ? 4.158 13.661 -11.017 1.00 63.12 370 GLY A CA 1
ATOM 2869 C C . GLY A 1 370 ? 4.104 12.170 -10.726 1.00 63.12 370 GLY A C 1
ATOM 2870 O O . GLY A 1 370 ? 4.680 11.370 -11.459 1.00 63.12 370 GLY A O 1
ATOM 2871 N N . ALA A 1 371 ? 3.425 11.796 -9.642 1.00 74.19 371 ALA A N 1
ATOM 2872 C CA . ALA A 1 371 ? 3.244 10.392 -9.306 1.00 74.19 371 ALA A CA 1
ATOM 2873 C C . ALA A 1 371 ? 2.268 9.725 -10.283 1.00 74.19 371 ALA A C 1
ATOM 2875 O O . ALA A 1 371 ? 1.219 10.286 -10.602 1.00 74.19 371 ALA A O 1
ATOM 2876 N N . GLU A 1 372 ? 2.584 8.508 -10.709 1.00 77.31 372 GLU A N 1
ATOM 2877 C CA . GLU A 1 372 ? 1.624 7.605 -11.332 1.00 77.31 372 GLU A CA 1
ATOM 2878 C C . GLU A 1 372 ? 0.729 7.012 -10.245 1.00 77.31 372 GLU A C 1
ATOM 2880 O O . GLU A 1 372 ? 1.193 6.708 -9.147 1.00 77.31 372 GLU A O 1
ATOM 2885 N N . TYR A 1 373 ? -0.565 6.861 -10.516 1.00 79.06 373 TYR A N 1
ATOM 2886 C CA . TYR A 1 373 ? -1.501 6.376 -9.509 1.00 79.06 373 TYR A CA 1
ATOM 2887 C C . TYR A 1 373 ? -2.700 5.653 -10.118 1.00 79.06 373 TYR A C 1
ATOM 2889 O O . TYR A 1 373 ? -3.020 5.775 -11.303 1.00 79.06 373 TYR A O 1
ATOM 2897 N N . THR A 1 374 ? -3.385 4.884 -9.281 1.00 79.06 374 THR A N 1
ATOM 2898 C CA . THR A 1 374 ? -4.634 4.197 -9.604 1.00 79.06 374 THR A CA 1
ATOM 2899 C C . THR A 1 374 ? -5.501 4.171 -8.355 1.00 79.06 374 THR A C 1
ATOM 2901 O O . THR A 1 374 ? -5.104 3.600 -7.342 1.00 79.06 374 THR A O 1
ATOM 2904 N N . ASN A 1 375 ? -6.677 4.794 -8.416 1.00 80.62 375 ASN A N 1
ATOM 2905 C CA . ASN A 1 375 ? -7.669 4.735 -7.344 1.00 80.62 375 ASN A CA 1
ATOM 2906 C C . ASN A 1 375 ? -8.702 3.647 -7.673 1.00 80.62 375 ASN A C 1
ATOM 2908 O O . ASN A 1 375 ? -9.224 3.618 -8.785 1.00 80.62 375 ASN A O 1
ATOM 2912 N N . TYR A 1 376 ? -9.010 2.783 -6.705 1.00 81.44 376 TYR A N 1
ATOM 2913 C CA . TYR A 1 376 ? -10.229 1.963 -6.713 1.00 81.44 376 TYR A CA 1
ATOM 2914 C C . TYR A 1 376 ? -11.416 2.760 -6.179 1.00 81.44 376 TYR A C 1
ATOM 2916 O O . TYR A 1 376 ? -12.528 2.674 -6.683 1.00 81.44 376 TYR A O 1
ATOM 2924 N N . GLN A 1 377 ? -11.157 3.503 -5.106 1.00 81.25 377 GLN A N 1
ATOM 2925 C CA . GLN A 1 377 ? -12.149 4.222 -4.332 1.00 81.25 377 GLN A CA 1
ATOM 2926 C C . GLN A 1 377 ? -11.464 5.397 -3.656 1.00 81.25 377 GLN A C 1
ATOM 2928 O O . GLN A 1 377 ? -10.341 5.268 -3.183 1.00 81.25 377 GLN A O 1
ATOM 2933 N N . TYR A 1 378 ? -12.139 6.530 -3.558 1.00 75.31 378 TYR A N 1
ATOM 2934 C CA . TYR A 1 378 ? -11.688 7.638 -2.733 1.00 75.31 378 TYR A CA 1
ATOM 2935 C C . TYR A 1 378 ? -12.880 8.520 -2.369 1.00 75.31 378 TYR A C 1
ATOM 2937 O O . TYR A 1 378 ? -13.924 8.469 -3.025 1.00 75.31 378 TYR A O 1
ATOM 2945 N N . SER A 1 379 ? -12.726 9.293 -1.298 1.00 66.06 379 SER A N 1
ATOM 2946 C CA . SER A 1 379 ? -13.709 10.284 -0.867 1.00 66.06 379 SER A CA 1
ATOM 2947 C C . SER A 1 379 ? -13.330 11.637 -1.457 1.00 66.06 379 SER A C 1
ATOM 2949 O O . SER A 1 379 ? -12.382 12.252 -0.976 1.00 66.06 379 SER A O 1
ATOM 2951 N N . ASP A 1 380 ? -14.055 12.101 -2.477 1.00 54.28 380 ASP A N 1
ATOM 2952 C CA . ASP A 1 380 ? -13.852 13.452 -3.016 1.00 54.28 380 ASP A CA 1
ATOM 2953 C C . ASP A 1 380 ? -14.536 14.516 -2.148 1.00 54.28 380 ASP A C 1
ATOM 2955 O O . ASP A 1 380 ? -13.907 15.490 -1.770 1.00 54.28 380 ASP A O 1
ATOM 2959 N N . PHE A 1 381 ? -15.798 14.306 -1.769 1.00 50.56 381 PHE A N 1
ATOM 2960 C CA . PHE A 1 381 ? -16.628 15.185 -0.931 1.00 50.56 381 PHE A CA 1
ATOM 2961 C C . PHE A 1 381 ? -17.883 14.403 -0.493 1.00 50.56 381 PHE A C 1
ATOM 2963 O O . PHE A 1 381 ? -18.221 13.399 -1.139 1.00 50.56 381 PHE A O 1
ATOM 2970 N N . PRO A 1 382 ? -18.629 14.832 0.547 1.00 40.00 382 PRO A N 1
ATOM 2971 C CA . PRO A 1 382 ? -19.907 14.206 0.850 1.00 40.00 382 PRO A CA 1
ATOM 2972 C C . PRO A 1 382 ? -20.871 14.451 -0.333 1.00 40.00 382 PRO A C 1
ATOM 2974 O O . PRO A 1 382 ? -21.093 15.578 -0.769 1.00 40.00 382 PRO A O 1
ATOM 2977 N N . GLY A 1 383 ? -21.354 13.360 -0.939 1.00 39.06 383 GLY A N 1
ATOM 2978 C CA . GLY A 1 383 ? -22.303 13.382 -2.060 1.00 39.06 383 GLY A CA 1
ATOM 2979 C C . GLY A 1 383 ? -21.737 13.205 -3.479 1.00 39.06 383 GLY A C 1
ATOM 2980 O O . GLY A 1 383 ? -22.532 12.994 -4.389 1.00 39.06 383 GLY A O 1
ATOM 2981 N N . VAL A 1 384 ? -20.414 13.223 -3.700 1.00 41.66 384 VAL A N 1
ATOM 2982 C CA . VAL A 1 384 ? -19.839 13.064 -5.065 1.00 41.66 384 VAL A CA 1
ATOM 2983 C C . VAL A 1 384 ? -19.571 11.600 -5.437 1.00 41.66 384 VAL A C 1
ATOM 2985 O O . VAL A 1 384 ? -19.416 11.267 -6.607 1.00 41.66 384 VAL A O 1
ATOM 2988 N N . GLY A 1 385 ? -19.655 10.695 -4.462 1.00 41.97 385 GLY A N 1
ATOM 2989 C CA . GLY A 1 385 ? -19.582 9.264 -4.716 1.00 41.97 385 GLY A CA 1
ATOM 2990 C C . GLY A 1 385 ? -18.171 8.798 -5.064 1.00 41.97 385 GLY A C 1
ATOM 2991 O O . GLY A 1 385 ? -17.349 9.475 -5.669 1.00 41.97 385 GLY A O 1
ATOM 2992 N N . THR A 1 386 ? -17.879 7.584 -4.639 1.00 45.19 386 THR A N 1
ATOM 2993 C CA . THR A 1 386 ? -16.717 6.838 -5.101 1.00 45.19 386 THR A CA 1
ATOM 2994 C C . THR A 1 386 ? -16.891 6.566 -6.592 1.00 45.19 386 THR A C 1
ATOM 2996 O O . THR A 1 386 ? -17.963 6.089 -6.954 1.00 45.19 386 THR A O 1
ATOM 2999 N N . THR A 1 387 ? -15.885 6.791 -7.441 1.00 44.12 387 THR A N 1
ATOM 3000 C CA . THR A 1 387 ? -15.889 6.200 -8.794 1.00 44.12 387 THR A CA 1
ATOM 3001 C C . THR A 1 387 ? -15.578 4.712 -8.625 1.00 44.12 387 THR A C 1
ATOM 3003 O O . THR A 1 387 ? -14.419 4.383 -8.386 1.00 44.12 387 THR A O 1
ATOM 3006 N N . PRO A 1 388 ? -16.569 3.806 -8.644 1.00 49.91 388 PRO A N 1
ATOM 3007 C CA . PRO A 1 388 ? -16.328 2.389 -8.433 1.00 49.91 388 PRO A CA 1
ATOM 3008 C C . PRO A 1 388 ? -15.788 1.782 -9.721 1.00 49.91 388 PRO A C 1
ATOM 3010 O O . PRO A 1 388 ? -16.203 2.143 -10.825 1.00 49.91 388 PRO A O 1
ATOM 3013 N N . VAL A 1 389 ? -14.892 0.810 -9.585 1.00 49.25 389 VAL A N 1
ATOM 3014 C CA . VAL A 1 389 ? -14.280 0.160 -10.745 1.00 49.25 389 VAL A CA 1
ATOM 3015 C C . VAL A 1 389 ? -15.322 -0.572 -11.606 1.00 49.25 389 VAL A C 1
ATOM 3017 O O . VAL A 1 389 ? -15.241 -0.551 -12.830 1.00 49.25 389 VAL A O 1
ATOM 3020 N N . ASN A 1 390 ? -16.389 -1.089 -11.004 1.00 50.97 390 ASN A N 1
ATOM 3021 C CA . ASN A 1 390 ? -17.448 -1.771 -11.753 1.00 50.97 390 ASN A CA 1
ATOM 3022 C C . ASN A 1 390 ? -18.495 -0.824 -12.363 1.00 50.97 390 ASN A C 1
ATOM 3024 O O . ASN A 1 390 ? -19.493 -1.288 -12.906 1.00 50.97 390 ASN A O 1
ATOM 3028 N N . GLY A 1 391 ? -18.310 0.499 -12.258 1.00 48.16 391 GLY A N 1
ATOM 3029 C CA . GLY A 1 391 ? -19.263 1.487 -12.771 1.00 48.16 391 GLY A CA 1
ATOM 3030 C C . GLY A 1 391 ? -20.590 1.556 -12.004 1.00 48.16 391 GLY A C 1
ATOM 3031 O O . GLY A 1 391 ? -21.428 2.380 -12.351 1.00 48.16 391 GLY A O 1
ATOM 3032 N N . ASP A 1 392 ? -20.777 0.737 -10.962 1.00 56.31 392 ASP A N 1
ATOM 3033 C CA . ASP A 1 392 ? -21.951 0.764 -10.087 1.00 56.31 392 ASP A CA 1
ATOM 3034 C C . ASP A 1 392 ? -21.749 1.739 -8.913 1.00 56.31 392 ASP A C 1
ATOM 3036 O O . ASP A 1 392 ? -21.096 1.380 -7.925 1.00 56.31 392 ASP A O 1
ATOM 3040 N N . PRO A 1 393 ? -22.336 2.953 -8.961 1.00 56.12 393 PRO A N 1
ATOM 3041 C CA . PRO A 1 393 ? -22.217 3.961 -7.911 1.00 56.12 393 PRO A CA 1
ATOM 3042 C C . PRO A 1 393 ? -22.885 3.538 -6.595 1.00 56.12 393 PRO A C 1
ATOM 3044 O O . PRO A 1 393 ? -22.918 4.324 -5.650 1.00 56.12 393 PRO A O 1
ATOM 3047 N N . THR A 1 394 ? -23.425 2.328 -6.482 1.00 58.81 394 THR A N 1
ATOM 3048 C CA . THR A 1 394 ? -23.981 1.771 -5.246 1.00 58.81 394 THR A CA 1
ATOM 3049 C C . THR A 1 394 ? -23.088 0.703 -4.611 1.00 58.81 394 THR A C 1
ATOM 3051 O O . THR A 1 394 ? -23.224 0.466 -3.409 1.00 58.81 394 THR A O 1
ATOM 3054 N N . SER A 1 395 ? -22.098 0.173 -5.340 1.00 68.81 395 SER A N 1
ATOM 3055 C CA . SER A 1 395 ? -21.178 -0.838 -4.816 1.00 68.81 395 SER A CA 1
ATOM 3056 C C . SER A 1 395 ? -20.371 -0.309 -3.627 1.00 68.81 395 SER A C 1
ATOM 3058 O O . SER A 1 395 ? -19.872 0.819 -3.623 1.00 68.81 395 SER A O 1
ATOM 3060 N N . THR A 1 396 ? -20.287 -1.119 -2.575 1.00 73.19 396 THR A N 1
ATOM 3061 C CA . THR A 1 396 ? -19.545 -0.829 -1.345 1.00 73.19 396 THR A CA 1
ATOM 3062 C C . THR A 1 396 ? -18.588 -1.968 -1.055 1.00 73.19 396 THR A C 1
ATOM 3064 O O . THR A 1 396 ? -19.009 -3.119 -1.191 1.00 73.19 396 THR A O 1
ATOM 3067 N N . PRO A 1 397 ? -17.374 -1.690 -0.548 1.00 82.25 397 PRO A N 1
ATOM 3068 C CA . PRO A 1 397 ? -16.517 -2.736 -0.021 1.00 82.25 397 PRO A CA 1
ATOM 3069 C C . PRO A 1 397 ? -17.270 -3.624 0.974 1.00 82.25 397 PRO A C 1
ATOM 3071 O O . PRO A 1 397 ? -17.886 -3.121 1.912 1.00 82.25 397 PRO A O 1
ATOM 3074 N N . HIS A 1 398 ? -17.249 -4.939 0.766 1.00 87.94 398 HIS A N 1
ATOM 3075 C CA . HIS A 1 398 ? -17.941 -5.905 1.617 1.00 87.94 398 HIS A CA 1
ATOM 3076 C C . HIS A 1 398 ? -17.030 -7.072 1.996 1.00 87.94 398 HIS A C 1
ATOM 3078 O O . HIS A 1 398 ? -15.942 -7.257 1.452 1.00 87.94 398 HIS A O 1
ATOM 3084 N N . ALA A 1 399 ? -17.446 -7.845 2.999 1.00 92.25 399 ALA A N 1
ATOM 3085 C CA . ALA A 1 399 ? -16.715 -9.045 3.381 1.00 92.25 399 ALA A CA 1
ATOM 3086 C C . ALA A 1 399 ? -16.671 -10.019 2.191 1.00 92.25 399 ALA A C 1
ATOM 3088 O O . ALA A 1 399 ? -17.693 -10.234 1.540 1.00 92.25 399 ALA A O 1
ATOM 3089 N N . GLY A 1 400 ? -15.499 -10.578 1.899 1.00 92.75 400 GLY A N 1
ATOM 3090 C CA . GLY A 1 400 ? -15.283 -11.425 0.724 1.00 92.75 400 GLY A CA 1
ATOM 3091 C C . GLY A 1 400 ? -14.862 -10.670 -0.542 1.00 92.75 400 GLY A C 1
ATOM 3092 O O . GLY A 1 400 ? -14.536 -11.321 -1.533 1.00 92.75 400 GLY A O 1
ATOM 3093 N N . LEU A 1 401 ? -14.823 -9.332 -0.522 1.00 91.62 401 LEU A N 1
ATOM 3094 C CA . LEU A 1 401 ? -14.299 -8.547 -1.640 1.00 91.62 401 LEU A CA 1
ATOM 3095 C C . LEU A 1 401 ? -12.775 -8.703 -1.724 1.00 91.62 401 LEU A C 1
ATOM 3097 O O . LEU A 1 401 ? -12.056 -8.525 -0.735 1.00 91.62 401 LEU A O 1
ATOM 3101 N N . ALA A 1 402 ? -12.288 -8.994 -2.923 1.00 92.94 402 ALA A N 1
ATOM 3102 C CA . ALA A 1 402 ? -10.883 -9.021 -3.281 1.00 92.94 402 ALA A CA 1
ATOM 3103 C C . ALA A 1 402 ? -10.640 -8.041 -4.428 1.00 92.94 402 ALA A C 1
ATOM 3105 O O . ALA A 1 402 ? -11.177 -8.209 -5.518 1.00 92.94 402 ALA A O 1
ATOM 3106 N N . ILE A 1 403 ? -9.799 -7.038 -4.191 1.00 89.94 403 ILE A N 1
ATOM 3107 C CA . ILE A 1 403 ? -9.383 -6.061 -5.202 1.00 89.94 403 ILE A CA 1
ATOM 3108 C C . ILE A 1 403 ? -7.960 -6.397 -5.612 1.00 89.94 403 ILE A C 1
ATOM 3110 O O . ILE A 1 403 ? -7.102 -6.554 -4.745 1.00 89.94 403 ILE A O 1
ATOM 3114 N N . LYS A 1 404 ? -7.680 -6.473 -6.911 1.00 89.69 404 LYS A N 1
ATOM 3115 C CA . LYS A 1 404 ? -6.330 -6.707 -7.427 1.00 89.69 404 LYS A CA 1
ATOM 3116 C C . LYS A 1 404 ? -5.870 -5.546 -8.288 1.00 89.69 404 LYS A C 1
ATOM 3118 O O . LYS A 1 404 ? -6.488 -5.211 -9.293 1.00 89.69 404 LYS A O 1
ATOM 3123 N N . PHE A 1 405 ? -4.738 -4.982 -7.894 1.00 87.62 405 PHE A N 1
ATOM 3124 C CA . PHE A 1 405 ? -3.927 -4.095 -8.703 1.00 87.62 405 PHE A CA 1
ATOM 3125 C C . PHE A 1 405 ? -2.853 -4.943 -9.371 1.00 87.62 405 PHE A C 1
ATOM 3127 O O . PHE A 1 405 ? -2.059 -5.604 -8.699 1.00 87.62 405 PHE A O 1
ATOM 3134 N N . ARG A 1 406 ? -2.802 -4.929 -10.699 1.00 83.38 406 ARG A N 1
ATOM 3135 C CA . ARG A 1 406 ? -1.815 -5.700 -11.453 1.00 83.38 406 ARG A CA 1
ATOM 3136 C C . ARG A 1 406 ? -1.162 -4.860 -12.536 1.00 83.38 406 ARG A C 1
ATOM 3138 O O . ARG A 1 406 ? -1.828 -4.109 -13.241 1.00 83.38 406 ARG A O 1
ATOM 3145 N N . GLN A 1 407 ? 0.142 -5.038 -12.683 1.00 77.00 407 GLN A N 1
ATOM 3146 C CA . GLN A 1 407 ? 0.920 -4.444 -13.758 1.00 77.00 407 GLN A CA 1
ATOM 3147 C C . GLN A 1 407 ? 0.701 -5.191 -15.076 1.00 77.00 407 GLN A C 1
ATOM 3149 O O . GLN A 1 407 ? 0.635 -6.424 -15.100 1.00 77.00 407 GLN A O 1
ATOM 3154 N N . TRP A 1 408 ? 0.604 -4.452 -16.183 1.00 71.25 408 TRP A N 1
ATOM 3155 C CA . TRP A 1 408 ? 0.609 -5.044 -17.519 1.00 71.25 408 TRP A CA 1
ATOM 3156 C C . TRP A 1 408 ? 1.928 -4.725 -18.226 1.00 71.25 408 TRP A C 1
ATOM 3158 O O . TRP A 1 408 ? 2.398 -3.585 -18.186 1.00 71.25 408 TRP A O 1
ATOM 3168 N N . PRO A 1 409 ? 2.566 -5.718 -18.866 1.00 66.50 409 PRO A N 1
ATOM 3169 C CA . PRO A 1 409 ? 3.801 -5.475 -19.584 1.00 66.50 409 PRO A CA 1
ATOM 3170 C C . PRO A 1 409 ? 3.558 -4.552 -20.779 1.00 66.50 409 PRO A C 1
ATOM 3172 O O . PRO A 1 409 ? 2.686 -4.806 -21.614 1.00 66.50 409 PRO A O 1
ATOM 3175 N N . 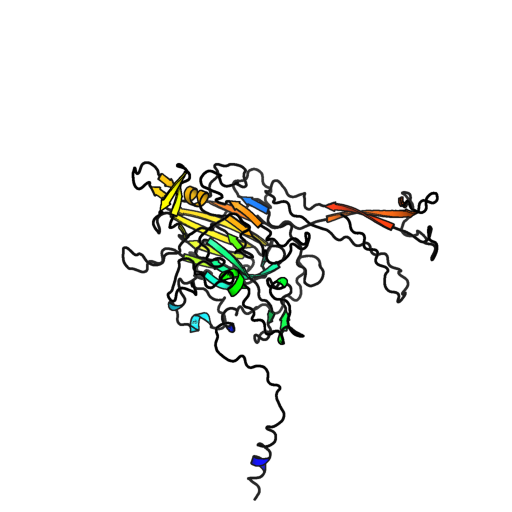ASN A 1 410 ? 4.405 -3.532 -20.903 1.00 64.12 410 ASN A N 1
ATOM 3176 C CA . ASN A 1 410 ? 4.520 -2.744 -22.119 1.00 64.12 410 ASN A CA 1
ATOM 3177 C C . ASN A 1 410 ? 5.044 -3.616 -23.260 1.00 64.12 410 ASN A C 1
ATOM 3179 O O . ASN A 1 410 ? 6.194 -4.058 -23.229 1.00 64.12 410 ASN A O 1
ATOM 3183 N N . LYS A 1 411 ? 4.207 -3.886 -24.265 1.00 68.62 411 LYS A N 1
ATOM 3184 C CA . LYS A 1 411 ? 4.563 -4.749 -25.394 1.00 68.62 411 LYS A CA 1
ATOM 3185 C C . LYS A 1 411 ? 4.346 -4.015 -26.706 1.00 68.62 411 LYS A C 1
ATOM 3187 O O . LYS A 1 411 ? 3.212 -3.766 -27.111 1.00 68.62 411 LYS A O 1
ATOM 3192 N N . VAL A 1 412 ? 5.436 -3.782 -27.427 1.00 69.88 412 VAL A N 1
ATOM 3193 C CA . VAL A 1 412 ? 5.400 -3.440 -28.851 1.00 69.88 412 VAL A CA 1
ATOM 3194 C C . VAL A 1 412 ? 5.832 -4.644 -29.664 1.00 69.88 412 VAL A C 1
ATOM 3196 O O . VAL A 1 412 ? 6.804 -5.323 -29.336 1.00 69.88 412 VAL A O 1
ATOM 3199 N N . ARG A 1 413 ? 5.104 -4.894 -30.747 1.00 73.94 413 ARG A N 1
ATOM 3200 C CA . ARG A 1 413 ? 5.455 -5.880 -31.760 1.00 73.94 413 ARG A CA 1
ATOM 3201 C C . ARG A 1 413 ? 5.926 -5.148 -33.011 1.00 73.94 413 ARG A C 1
ATOM 3203 O O . ARG A 1 413 ? 5.208 -4.298 -33.533 1.00 73.94 413 ARG A O 1
ATOM 3210 N N . VAL A 1 414 ? 7.106 -5.504 -33.515 1.00 75.38 414 VAL A N 1
ATOM 3211 C CA . VAL A 1 414 ? 7.517 -5.117 -34.871 1.00 75.38 414 VAL A CA 1
ATOM 3212 C C . VAL A 1 414 ? 6.770 -6.024 -35.841 1.00 75.38 414 VAL A C 1
ATOM 3214 O O . VAL A 1 414 ? 6.939 -7.239 -35.802 1.00 75.38 414 VAL A O 1
ATOM 3217 N N . MET A 1 415 ? 5.897 -5.441 -36.656 1.00 78.00 415 MET A N 1
ATOM 3218 C CA . MET A 1 415 ? 5.070 -6.187 -37.607 1.00 78.00 415 MET A CA 1
ATOM 3219 C C . MET A 1 415 ? 5.871 -6.541 -38.853 1.00 78.00 415 MET A C 1
ATOM 3221 O O . MET A 1 415 ? 5.816 -7.668 -39.336 1.00 78.00 415 MET A O 1
ATOM 3225 N N . ARG A 1 416 ? 6.617 -5.561 -39.367 1.00 74.50 416 ARG A N 1
ATOM 3226 C CA . ARG A 1 416 ? 7.464 -5.693 -40.548 1.00 74.50 416 ARG A CA 1
ATOM 3227 C C . ARG A 1 416 ? 8.529 -4.603 -40.537 1.00 74.50 416 ARG A C 1
ATOM 3229 O O . ARG A 1 416 ? 8.299 -3.513 -40.012 1.00 74.50 416 ARG A O 1
ATOM 3236 N N . VAL A 1 417 ? 9.679 -4.908 -41.126 1.00 76.56 417 VAL A N 1
ATOM 3237 C CA . VAL A 1 417 ? 10.695 -3.918 -41.484 1.00 76.56 417 VAL A CA 1
ATOM 3238 C C . VAL A 1 417 ? 10.720 -3.833 -42.998 1.00 76.56 417 VAL A C 1
ATOM 3240 O O . VAL A 1 417 ? 10.916 -4.841 -43.672 1.00 76.56 417 VAL A O 1
ATOM 3243 N N . ASP A 1 418 ? 10.485 -2.636 -43.508 1.00 78.00 418 ASP A N 1
ATOM 3244 C CA . ASP A 1 418 ? 10.610 -2.303 -44.916 1.00 78.00 418 ASP A CA 1
ATOM 3245 C C . ASP A 1 418 ? 11.858 -1.464 -45.147 1.00 78.00 418 ASP A C 1
ATOM 3247 O O . ASP A 1 418 ? 12.385 -0.834 -44.230 1.00 78.00 418 ASP A O 1
ATOM 3251 N N . PHE A 1 419 ? 12.333 -1.448 -46.385 1.00 78.75 419 PHE A N 1
ATOM 3252 C CA . PHE A 1 419 ? 13.426 -0.582 -46.794 1.00 78.75 419 PHE A CA 1
ATOM 3253 C C . PHE A 1 419 ? 12.918 0.411 -47.823 1.00 78.75 419 PHE A C 1
ATOM 3255 O O . PHE A 1 419 ? 12.159 0.055 -48.724 1.00 78.75 419 PHE A O 1
ATOM 3262 N N . GLN A 1 420 ? 13.338 1.660 -47.681 1.00 82.06 420 GLN A N 1
ATOM 3263 C CA . GLN A 1 420 ? 13.082 2.716 -48.642 1.00 82.06 420 GLN A CA 1
ATOM 3264 C C . GLN A 1 420 ? 14.388 3.214 -49.246 1.00 82.06 420 GLN A C 1
ATOM 3266 O O . GLN A 1 420 ? 15.424 3.251 -48.577 1.00 82.06 420 GLN A O 1
ATOM 3271 N N . ILE A 1 421 ? 14.310 3.627 -50.504 1.00 79.56 421 ILE A N 1
ATOM 3272 C CA . ILE A 1 421 ? 15.410 4.213 -51.273 1.00 79.56 421 ILE A CA 1
ATOM 3273 C C . ILE A 1 421 ? 14.962 5.569 -51.832 1.00 79.56 421 ILE A C 1
ATOM 3275 O O . ILE A 1 421 ? 13.754 5.784 -51.975 1.00 79.56 421 ILE A O 1
ATOM 3279 N N . PRO A 1 422 ? 15.882 6.497 -52.138 1.00 80.88 422 PRO A N 1
ATOM 3280 C CA . PRO A 1 422 ? 15.518 7.750 -52.788 1.00 80.88 422 PRO A CA 1
ATOM 3281 C C . PRO A 1 422 ? 14.802 7.505 -54.120 1.00 80.88 422 PRO A C 1
ATOM 3283 O O . PRO A 1 422 ? 15.195 6.631 -54.899 1.00 80.88 422 PRO A O 1
ATOM 3286 N N . ASP A 1 423 ? 13.756 8.280 -54.395 1.00 79.25 423 ASP A N 1
ATOM 3287 C CA . ASP A 1 423 ? 13.103 8.281 -55.699 1.00 79.25 423 ASP A CA 1
ATOM 3288 C C . ASP A 1 423 ? 14.100 8.782 -56.754 1.00 79.25 423 ASP A C 1
ATOM 3290 O O . ASP A 1 423 ? 14.716 9.842 -56.615 1.00 79.25 423 ASP A O 1
ATOM 3294 N N . ARG A 1 424 ? 14.250 8.020 -57.842 1.00 73.81 424 ARG A N 1
ATOM 3295 C CA . ARG A 1 424 ? 15.145 8.363 -58.956 1.00 73.81 424 ARG A CA 1
ATOM 3296 C C . ARG A 1 424 ? 14.752 9.674 -59.635 1.00 73.81 424 ARG A C 1
ATOM 3298 O O . ARG A 1 424 ? 15.616 10.333 -60.205 1.00 73.81 424 ARG A O 1
ATOM 3305 N N . ASN A 1 425 ? 13.477 10.045 -59.561 1.00 78.69 425 ASN A N 1
ATOM 3306 C CA . ASN A 1 425 ? 12.943 11.265 -60.160 1.00 78.69 425 ASN A CA 1
ATOM 3307 C C . ASN A 1 425 ? 12.862 12.430 -59.161 1.00 78.69 425 ASN A C 1
ATOM 3309 O O . ASN A 1 425 ? 12.655 13.572 -59.569 1.00 78.69 425 ASN A O 1
ATOM 3313 N N . ASN A 1 426 ? 13.025 12.160 -57.862 1.00 77.44 426 ASN A N 1
ATOM 3314 C CA . ASN A 1 426 ? 13.003 13.167 -56.808 1.00 77.44 426 ASN A CA 1
ATOM 3315 C C . ASN A 1 426 ? 13.872 12.733 -55.618 1.00 77.44 426 ASN A C 1
ATOM 3317 O O . ASN A 1 426 ? 13.415 12.061 -54.699 1.00 77.44 426 ASN A O 1
ATOM 3321 N N . ALA A 1 427 ? 15.110 13.220 -55.604 1.00 66.69 427 ALA A N 1
ATOM 3322 C CA . ALA A 1 427 ? 16.134 12.939 -54.598 1.00 66.69 427 ALA A CA 1
ATOM 3323 C C . ALA A 1 427 ? 15.726 13.148 -53.124 1.00 66.69 427 ALA A C 1
ATOM 3325 O O . ALA A 1 427 ? 16.391 12.634 -52.227 1.00 66.69 427 ALA A O 1
ATOM 3326 N N . ILE A 1 428 ? 14.682 13.940 -52.866 1.00 72.06 428 ILE A N 1
ATOM 3327 C CA . ILE A 1 428 ? 14.216 14.297 -51.518 1.00 72.06 428 ILE A CA 1
ATOM 3328 C C . ILE A 1 428 ? 13.090 13.352 -51.057 1.00 72.06 428 ILE A C 1
ATOM 3330 O O . ILE A 1 428 ? 12.821 13.231 -49.861 1.00 72.06 428 ILE A O 1
ATOM 3334 N N . ALA A 1 429 ? 12.436 12.658 -51.991 1.00 76.88 429 ALA A N 1
ATOM 3335 C CA . ALA A 1 429 ? 11.389 11.687 -51.707 1.00 76.88 429 ALA A CA 1
ATOM 3336 C C . ALA A 1 429 ? 11.975 10.275 -51.571 1.00 76.88 429 ALA A C 1
ATOM 3338 O O . ALA A 1 429 ? 12.927 9.911 -52.254 1.00 76.88 429 ALA A O 1
ATOM 3339 N N . PHE A 1 430 ? 11.382 9.464 -50.695 1.00 80.44 430 PHE A N 1
ATOM 3340 C CA . PHE A 1 430 ? 11.739 8.059 -50.508 1.00 80.44 430 PHE A CA 1
ATOM 3341 C C . PHE A 1 430 ? 10.595 7.171 -50.996 1.00 80.44 430 PHE A C 1
ATOM 3343 O O . PHE A 1 430 ? 9.432 7.424 -50.680 1.00 80.44 430 PHE A O 1
ATOM 3350 N N . VAL A 1 431 ? 10.927 6.115 -51.735 1.00 82.94 431 VAL A N 1
ATOM 3351 C CA . VAL A 1 431 ? 9.984 5.094 -52.208 1.00 82.94 431 VAL A CA 1
ATOM 3352 C C . VAL A 1 431 ? 10.329 3.744 -51.597 1.00 82.94 431 VAL A C 1
ATOM 3354 O O . VAL A 1 431 ? 11.491 3.457 -51.307 1.00 82.94 431 VAL A O 1
ATOM 3357 N N . ASN A 1 432 ? 9.314 2.906 -51.383 1.00 79.75 432 ASN A N 1
ATOM 3358 C CA . ASN A 1 432 ? 9.531 1.544 -50.904 1.00 79.75 432 ASN A CA 1
ATOM 3359 C C . ASN A 1 432 ? 10.374 0.766 -51.916 1.00 79.75 432 ASN A C 1
ATOM 3361 O O . ASN A 1 432 ? 10.129 0.838 -53.123 1.00 79.75 432 ASN A O 1
ATOM 3365 N N . LEU A 1 433 ? 11.337 -0.005 -51.414 1.00 75.38 433 LEU A N 1
ATOM 3366 C CA . LEU A 1 433 ? 12.050 -0.980 -52.220 1.00 75.38 433 LEU A CA 1
ATOM 3367 C C . LEU A 1 433 ? 11.001 -1.926 -52.841 1.00 75.38 433 LEU A C 1
ATOM 3369 O O . LEU A 1 433 ? 10.143 -2.426 -52.104 1.00 75.38 433 LEU A O 1
ATOM 3373 N N . PRO A 1 434 ? 11.006 -2.144 -54.169 1.00 66.38 434 PRO A N 1
ATOM 3374 C CA . PRO A 1 434 ? 9.957 -2.909 -54.832 1.00 66.38 434 PRO A CA 1
ATOM 3375 C C . PRO A 1 434 ? 9.777 -4.294 -54.197 1.00 66.38 434 PRO A C 1
ATOM 3377 O O . PRO A 1 434 ? 10.754 -5.007 -53.955 1.00 66.38 434 PRO A O 1
ATOM 3380 N N . GLN A 1 435 ? 8.528 -4.681 -53.925 1.00 49.44 435 GLN A N 1
ATOM 3381 C CA . GLN A 1 435 ? 8.195 -5.995 -53.368 1.00 49.44 435 GLN A CA 1
ATOM 3382 C C . GLN A 1 435 ? 8.735 -7.111 -54.282 1.00 49.44 435 GLN A C 1
ATOM 3384 O O . GLN A 1 435 ? 8.426 -7.133 -55.469 1.00 49.44 435 GLN A O 1
ATOM 3389 N N . GLY A 1 436 ? 9.548 -8.021 -53.731 1.00 53.59 436 GLY A N 1
ATOM 3390 C CA . GLY A 1 436 ? 10.225 -9.097 -54.475 1.00 53.59 436 GLY A CA 1
ATOM 3391 C C . GLY A 1 436 ? 11.715 -8.854 -54.746 1.00 53.59 436 GLY A C 1
ATOM 3392 O O . GLY A 1 436 ? 12.432 -9.799 -55.065 1.00 53.59 436 GLY A O 1
ATOM 3393 N N . SER A 1 437 ? 12.209 -7.627 -54.551 1.00 57.75 437 SER A N 1
ATOM 3394 C CA . SER A 1 437 ? 13.652 -7.363 -54.465 1.00 57.75 437 SER A CA 1
ATOM 3395 C C . SER A 1 437 ? 14.189 -8.011 -53.190 1.00 57.75 437 SER A C 1
ATOM 3397 O O . SER A 1 437 ? 13.655 -7.744 -52.115 1.00 57.75 437 SER A O 1
ATOM 3399 N N . ILE A 1 438 ? 15.219 -8.854 -53.288 1.00 55.84 438 ILE A N 1
ATOM 3400 C CA . ILE A 1 438 ? 15.862 -9.468 -52.120 1.00 55.84 438 ILE A CA 1
ATOM 3401 C C . ILE A 1 438 ? 16.639 -8.364 -51.379 1.00 55.84 438 ILE A C 1
ATOM 3403 O O . ILE A 1 438 ? 17.623 -7.866 -51.930 1.00 55.84 438 ILE A O 1
ATOM 3407 N N . PRO A 1 439 ? 16.241 -7.963 -50.154 1.00 58.53 439 PRO A N 1
ATOM 3408 C CA . PRO A 1 439 ? 16.990 -6.972 -49.378 1.00 58.53 439 PRO A CA 1
ATOM 3409 C C . PRO A 1 439 ? 18.421 -7.441 -49.087 1.00 58.53 439 PRO A C 1
ATOM 3411 O O . PRO 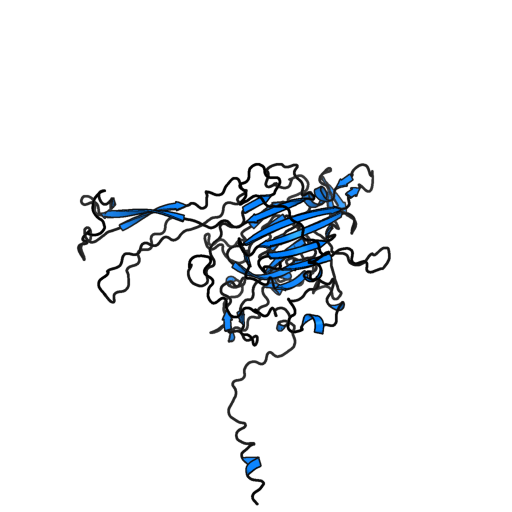A 1 439 ? 19.328 -6.621 -48.994 1.00 58.53 439 PRO A O 1
ATOM 3414 N N . ASP A 1 440 ? 18.616 -8.761 -49.008 1.00 56.28 440 ASP A N 1
ATOM 3415 C CA . ASP A 1 440 ? 19.881 -9.413 -48.660 1.00 56.28 440 ASP A CA 1
ATOM 3416 C C . ASP A 1 440 ? 21.015 -9.175 -49.677 1.00 56.28 440 ASP A C 1
ATOM 3418 O O . ASP A 1 440 ? 22.164 -9.432 -49.343 1.00 56.28 440 ASP A O 1
ATOM 3422 N N . ASN A 1 441 ? 20.728 -8.636 -50.873 1.00 60.66 441 ASN A N 1
ATOM 3423 C CA . ASN A 1 441 ? 21.724 -8.327 -51.914 1.00 60.66 441 ASN A CA 1
ATOM 3424 C C . ASN A 1 441 ? 21.547 -6.922 -52.524 1.00 60.66 441 ASN A C 1
ATOM 3426 O O . ASN A 1 441 ? 21.913 -6.687 -53.677 1.00 60.66 441 ASN A O 1
ATOM 3430 N N . TYR A 1 442 ? 20.939 -5.983 -51.796 1.00 68.75 442 TYR A N 1
ATOM 3431 C CA . TYR A 1 442 ? 20.816 -4.614 -52.292 1.00 68.75 442 TYR A CA 1
ATOM 3432 C C . TYR A 1 442 ? 22.161 -3.879 -52.182 1.00 68.75 442 TYR A C 1
ATOM 3434 O O . TYR A 1 442 ? 22.636 -3.592 -51.083 1.00 68.75 442 TYR A O 1
ATOM 3442 N N . GLU A 1 443 ? 22.777 -3.572 -53.323 1.00 70.88 443 GLU A N 1
ATOM 3443 C CA . GLU A 1 443 ? 24.067 -2.883 -53.373 1.00 70.88 443 GLU A CA 1
ATOM 3444 C C . GLU A 1 443 ? 23.911 -1.375 -53.151 1.00 70.88 443 GLU A C 1
ATOM 3446 O O . GLU A 1 443 ? 23.106 -0.703 -53.799 1.00 70.88 443 GLU A O 1
ATOM 3451 N N . LEU A 1 444 ? 24.726 -0.837 -52.242 1.00 72.38 444 LEU A N 1
ATOM 3452 C CA . LEU A 1 444 ? 24.831 0.597 -51.994 1.00 72.38 444 LEU A CA 1
ATOM 3453 C C . LEU A 1 444 ? 26.105 1.135 -52.626 1.00 72.38 444 LEU A C 1
ATOM 3455 O O . LEU A 1 444 ? 27.203 0.642 -52.363 1.00 72.38 444 LEU A O 1
ATOM 3459 N N . LEU A 1 445 ? 25.970 2.195 -53.418 1.00 73.12 445 LEU A N 1
ATOM 3460 C CA . LEU A 1 445 ? 27.124 2.857 -54.009 1.00 73.12 445 LEU A CA 1
ATOM 3461 C C . LEU A 1 445 ? 27.732 3.842 -53.007 1.00 73.12 445 LEU A C 1
ATOM 3463 O O . LEU A 1 445 ? 27.161 4.898 -52.721 1.00 73.12 445 LEU A O 1
ATOM 3467 N N . LEU A 1 446 ? 28.907 3.499 -52.480 1.00 66.50 446 LEU A N 1
ATOM 3468 C CA . LEU A 1 446 ? 29.621 4.326 -51.509 1.00 66.50 446 LEU A CA 1
ATOM 3469 C C . LEU A 1 446 ? 29.876 5.739 -52.053 1.00 66.50 446 LEU A C 1
ATOM 3471 O O . LEU A 1 446 ? 30.332 5.920 -53.179 1.00 66.50 446 LEU A O 1
ATOM 3475 N N . GLY A 1 447 ? 29.573 6.748 -51.235 1.00 63.75 447 GLY A N 1
ATOM 3476 C CA . GLY A 1 447 ? 29.766 8.160 -51.580 1.00 63.75 447 GLY A CA 1
ATOM 3477 C C . GLY A 1 447 ? 28.734 8.742 -52.553 1.00 63.75 447 GLY A C 1
ATOM 3478 O O . GLY A 1 447 ? 28.765 9.947 -52.800 1.00 63.75 447 GLY A O 1
ATOM 3479 N N . HIS A 1 448 ? 27.799 7.943 -53.080 1.00 70.75 448 HIS A N 1
ATOM 3480 C CA . HIS A 1 448 ? 26.765 8.444 -53.979 1.00 70.75 448 HIS A CA 1
ATOM 3481 C C . HIS A 1 448 ? 25.522 8.911 -53.193 1.00 70.75 448 HIS A C 1
ATOM 3483 O O . HIS A 1 448 ? 24.914 8.108 -52.485 1.00 70.75 448 HIS A O 1
ATOM 3489 N N . PRO A 1 449 ? 25.055 10.164 -53.358 1.00 64.00 449 PRO A N 1
ATOM 3490 C CA . PRO A 1 449 ? 23.997 10.739 -52.517 1.00 64.00 449 PRO A CA 1
ATOM 3491 C C . PRO A 1 449 ? 22.620 10.068 -52.671 1.00 64.00 449 PRO A C 1
ATOM 3493 O O . PRO A 1 449 ? 21.828 10.098 -51.739 1.00 64.00 449 PRO A O 1
ATOM 3496 N N . LEU A 1 450 ? 22.331 9.459 -53.830 1.00 67.44 450 LEU A N 1
ATOM 3497 C CA . LEU A 1 450 ? 21.076 8.722 -54.082 1.00 67.44 450 LEU A CA 1
ATOM 3498 C C . LEU A 1 450 ? 21.202 7.201 -53.929 1.00 67.44 450 LEU A C 1
ATOM 3500 O O . LEU A 1 450 ? 20.408 6.570 -53.246 1.00 67.44 450 LEU A O 1
ATOM 3504 N N . LEU A 1 451 ? 22.202 6.603 -54.576 1.00 69.62 451 LEU A N 1
ATOM 3505 C CA . LEU A 1 451 ? 22.399 5.153 -54.629 1.00 69.62 451 LEU A CA 1
ATOM 3506 C C . LEU A 1 451 ? 23.169 4.590 -53.424 1.00 69.62 451 LEU A C 1
ATOM 3508 O O . LEU A 1 451 ? 23.239 3.379 -53.262 1.00 69.62 451 LEU A O 1
ATOM 3512 N N . GLY A 1 452 ? 23.746 5.451 -52.584 1.00 66.75 452 GLY A N 1
ATOM 3513 C CA . GLY A 1 452 ? 24.425 5.074 -51.343 1.00 66.75 452 GLY A CA 1
ATOM 3514 C C . GLY A 1 452 ? 23.536 5.138 -50.102 1.00 66.75 452 GLY A C 1
ATOM 3515 O O . GLY A 1 452 ? 24.043 5.019 -48.989 1.00 66.75 452 GLY A O 1
ATOM 3516 N N . VAL A 1 453 ? 22.228 5.371 -50.267 1.00 73.94 453 VAL A N 1
ATOM 3517 C CA . VAL A 1 453 ? 21.292 5.593 -49.160 1.00 73.94 453 VAL A CA 1
ATOM 3518 C C . VAL A 1 453 ? 20.222 4.508 -49.145 1.00 73.94 453 VAL A C 1
ATOM 3520 O O . VAL A 1 453 ? 19.519 4.289 -50.129 1.00 73.94 453 VAL A O 1
ATOM 3523 N N . ILE A 1 454 ? 20.054 3.880 -47.984 1.00 77.62 454 ILE A N 1
ATOM 3524 C CA . ILE A 1 454 ? 18.918 3.016 -47.667 1.00 77.62 454 ILE A CA 1
ATOM 3525 C C . ILE A 1 454 ? 18.348 3.428 -46.318 1.00 77.62 454 ILE A C 1
ATOM 3527 O O . ILE A 1 454 ? 19.087 3.738 -45.380 1.00 77.62 454 ILE A O 1
ATOM 3531 N N . ARG A 1 455 ? 17.023 3.437 -46.213 1.00 76.25 455 ARG A N 1
ATOM 3532 C CA . ARG A 1 455 ? 16.319 3.797 -44.987 1.00 76.25 455 ARG A CA 1
ATOM 3533 C C . ARG A 1 455 ? 15.476 2.619 -44.503 1.00 76.25 455 ARG A C 1
ATOM 3535 O O . ARG A 1 455 ? 14.521 2.264 -45.190 1.00 76.25 455 ARG A O 1
ATOM 3542 N N . PRO A 1 456 ? 15.772 2.025 -43.335 1.00 76.12 456 PRO A N 1
ATOM 3543 C CA . PRO A 1 456 ? 14.861 1.072 -42.722 1.00 76.12 456 PRO A CA 1
ATOM 3544 C C . PRO A 1 456 ? 13.626 1.806 -42.183 1.00 76.12 456 PRO A C 1
ATOM 3546 O O . PRO A 1 456 ? 13.738 2.851 -41.538 1.00 76.12 456 PRO A O 1
ATOM 3549 N N . VAL A 1 457 ? 12.449 1.242 -42.425 1.00 74.69 457 VAL A N 1
ATOM 3550 C CA . VAL A 1 457 ? 11.158 1.715 -41.928 1.00 74.69 457 VAL A CA 1
ATOM 3551 C C . VAL A 1 457 ? 10.490 0.569 -41.186 1.00 74.69 457 VAL A C 1
ATOM 3553 O O . VAL A 1 457 ? 10.085 -0.431 -41.770 1.00 74.69 457 VAL A O 1
ATOM 3556 N N . GLY A 1 458 ? 10.389 0.704 -39.868 1.00 71.50 458 GLY A N 1
ATOM 3557 C CA . GLY A 1 458 ? 9.659 -0.243 -39.038 1.00 71.50 458 GLY A CA 1
ATOM 3558 C C . GLY A 1 458 ? 8.181 0.088 -38.977 1.00 71.50 458 GLY A C 1
ATOM 3559 O O . GLY A 1 458 ? 7.823 1.175 -38.529 1.00 71.50 458 GLY A O 1
ATOM 3560 N N . VAL A 1 459 ? 7.328 -0.871 -39.323 1.00 72.88 459 VAL A N 1
ATOM 3561 C CA . VAL A 1 459 ? 5.910 -0.827 -38.958 1.00 72.88 459 VAL A CA 1
ATOM 3562 C C . VAL A 1 459 ? 5.757 -1.545 -37.627 1.00 72.88 459 VAL A C 1
ATOM 3564 O O . VAL A 1 459 ? 6.055 -2.737 -37.508 1.00 72.88 459 VAL A O 1
ATOM 3567 N N . VAL A 1 460 ? 5.304 -0.818 -36.611 1.00 72.69 460 VAL A N 1
ATOM 3568 C CA . VAL A 1 460 ? 5.153 -1.343 -35.254 1.00 72.69 460 VAL A CA 1
ATOM 3569 C C . VAL A 1 460 ? 3.716 -1.243 -34.779 1.00 72.69 460 VAL A C 1
ATOM 3571 O O . VAL A 1 460 ? 3.004 -0.294 -35.092 1.00 72.69 460 VAL A O 1
ATOM 3574 N N . GLN A 1 461 ? 3.300 -2.237 -34.004 1.00 73.00 461 GLN A N 1
ATOM 3575 C CA . GLN A 1 461 ? 2.013 -2.267 -33.333 1.00 73.00 461 GLN A CA 1
ATOM 3576 C C . GLN A 1 461 ? 2.244 -2.193 -31.826 1.00 73.00 461 GLN A C 1
ATOM 3578 O O . GLN A 1 461 ? 2.942 -3.035 -31.252 1.00 73.00 461 GLN A O 1
ATOM 3583 N N . ASN A 1 462 ? 1.627 -1.209 -31.173 1.00 69.00 462 ASN A N 1
ATOM 3584 C CA . ASN A 1 462 ? 1.499 -1.223 -29.724 1.00 69.00 462 ASN A CA 1
ATOM 3585 C C . ASN A 1 462 ? 0.460 -2.284 -29.337 1.00 69.00 462 ASN A C 1
ATOM 3587 O O . ASN A 1 462 ? -0.722 -2.153 -29.643 1.00 69.00 462 ASN A O 1
ATOM 3591 N N . THR A 1 463 ? 0.912 -3.359 -28.700 1.00 67.56 463 THR A N 1
ATOM 3592 C CA . THR A 1 463 ? 0.047 -4.438 -28.198 1.00 67.56 463 THR A CA 1
ATOM 3593 C C . THR A 1 463 ? -0.276 -4.272 -26.714 1.00 67.56 463 THR A C 1
ATOM 3595 O O . THR A 1 463 ? -1.003 -5.093 -26.154 1.00 67.56 463 THR A O 1
ATOM 3598 N N . SER A 1 464 ? 0.204 -3.193 -26.080 1.00 61.47 464 SER A N 1
ATOM 3599 C CA . SER A 1 464 ? -0.164 -2.849 -24.707 1.00 61.47 464 SER A CA 1
ATOM 3600 C C . SER A 1 464 ? -1.656 -2.590 -24.555 1.00 61.47 464 SER A C 1
ATOM 3602 O O . SER A 1 464 ? -2.143 -2.763 -23.458 1.00 61.47 464 SER A O 1
ATOM 3604 N N . ASP A 1 465 ? -2.398 -2.242 -25.613 1.00 56.62 465 ASP A N 1
ATOM 3605 C CA . ASP A 1 465 ? -3.843 -1.975 -25.534 1.00 56.62 465 ASP A CA 1
ATOM 3606 C C . ASP A 1 465 ? -4.723 -3.236 -25.583 1.00 56.62 465 ASP A C 1
ATOM 3608 O O . ASP A 1 465 ? -5.932 -3.143 -25.385 1.00 56.62 465 ASP A O 1
ATOM 3612 N N . SER A 1 466 ? -4.140 -4.423 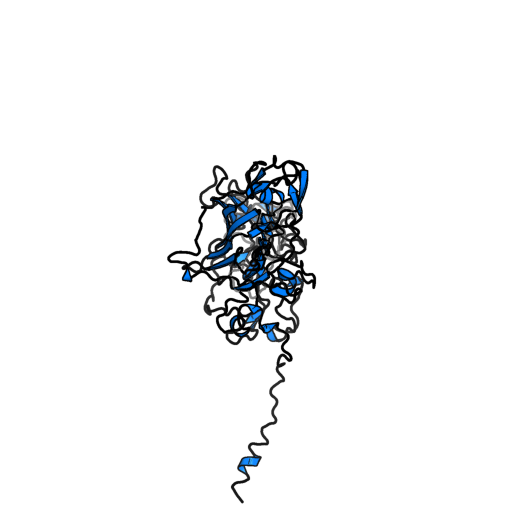-25.803 1.00 60.88 466 SER A N 1
ATOM 3613 C CA . SER A 1 466 ? -4.851 -5.720 -25.785 1.00 60.88 466 SER A CA 1
ATOM 3614 C C . SER A 1 466 ? -5.078 -6.245 -24.362 1.00 60.88 466 SER A C 1
ATOM 3616 O O . SER A 1 466 ? -4.926 -7.433 -24.076 1.00 60.88 466 SER A O 1
ATOM 3618 N N . ILE A 1 467 ? -5.387 -5.333 -23.451 1.00 59.47 467 ILE A N 1
ATOM 3619 C CA . ILE A 1 467 ? -5.761 -5.620 -22.071 1.00 59.47 467 ILE A CA 1
ATOM 3620 C C . ILE A 1 467 ? -7.267 -5.855 -22.110 1.00 59.47 467 ILE A C 1
ATOM 3622 O O . ILE A 1 467 ? -7.969 -5.111 -22.790 1.00 59.47 467 ILE A O 1
ATOM 3626 N N . GLY A 1 468 ? -7.754 -6.922 -21.473 1.00 60.41 468 GLY A N 1
ATOM 3627 C CA . GLY A 1 468 ? -9.179 -7.275 -21.462 1.00 60.41 468 GLY A CA 1
ATOM 3628 C C . GLY A 1 468 ? -10.078 -6.183 -20.846 1.00 60.41 468 GLY A C 1
ATOM 3629 O O . GLY A 1 468 ? -9.657 -5.037 -20.709 1.00 60.41 468 GLY A O 1
ATOM 3630 N N . PRO A 1 469 ? -11.316 -6.505 -20.440 1.00 62.22 469 PRO A N 1
ATOM 3631 C CA . PRO A 1 469 ? -12.261 -5.531 -19.883 1.00 62.22 469 PRO A CA 1
ATOM 3632 C C . PRO A 1 469 ? -11.880 -5.100 -18.452 1.00 62.22 469 PRO A C 1
ATOM 3634 O O . PRO A 1 469 ? -12.601 -5.362 -17.500 1.00 62.22 469 PRO A O 1
ATOM 3637 N N . VAL A 1 470 ? -10.716 -4.472 -18.287 1.00 65.31 470 VAL A N 1
ATOM 3638 C CA . VAL A 1 470 ? -10.188 -3.995 -17.005 1.00 65.31 470 VAL A CA 1
ATOM 3639 C C . VAL A 1 470 ? -10.167 -2.480 -16.969 1.00 65.31 470 VAL A C 1
ATOM 3641 O O . VAL A 1 470 ? -9.985 -1.817 -17.998 1.00 65.31 470 VAL A O 1
ATOM 3644 N N . ASN A 1 471 ? -10.281 -1.920 -15.771 1.00 61.84 471 ASN A N 1
ATOM 3645 C CA . ASN A 1 471 ? -10.146 -0.485 -15.627 1.00 61.84 471 ASN A CA 1
ATOM 3646 C C . ASN A 1 471 ? -8.702 -0.056 -15.787 1.00 61.84 471 ASN A C 1
ATOM 3648 O O . ASN A 1 471 ? -7.779 -0.610 -15.184 1.00 61.84 471 ASN A O 1
ATOM 3652 N N . ARG A 1 472 ? -8.535 0.965 -16.626 1.00 55.84 472 ARG A N 1
ATOM 3653 C CA . ARG A 1 472 ? -7.244 1.509 -17.012 1.00 55.84 472 ARG A CA 1
ATOM 3654 C C . ARG A 1 472 ? -7.218 3.010 -16.808 1.00 55.84 472 ARG A C 1
ATOM 3656 O O . ARG A 1 472 ? -8.060 3.730 -17.342 1.00 55.84 472 ARG A O 1
ATOM 3663 N N . THR A 1 473 ? -6.177 3.480 -16.143 1.00 51.22 473 THR A N 1
ATOM 3664 C CA . THR A 1 473 ? -5.725 4.858 -16.301 1.00 51.22 473 THR A CA 1
ATOM 3665 C C . THR A 1 473 ? -4.811 4.884 -17.522 1.00 51.22 473 THR A C 1
ATOM 3667 O O . THR A 1 473 ? -3.869 4.097 -17.606 1.00 51.22 473 THR A O 1
ATOM 3670 N N . ARG A 1 474 ? -5.099 5.736 -18.515 1.00 50.12 474 ARG A N 1
ATOM 3671 C CA . ARG A 1 474 ? -4.206 5.872 -19.677 1.00 50.12 474 ARG A CA 1
ATOM 3672 C C . ARG A 1 474 ? -2.857 6.395 -19.203 1.00 50.12 474 ARG A C 1
ATOM 3674 O O . ARG A 1 474 ? -2.804 7.425 -18.538 1.00 50.12 474 ARG A O 1
ATOM 3681 N N . GLN A 1 475 ? -1.788 5.717 -19.601 1.00 51.81 475 GLN A N 1
ATOM 3682 C CA . GLN A 1 475 ? -0.432 6.167 -19.339 1.00 51.81 475 GLN A CA 1
ATOM 3683 C C . GLN A 1 475 ? 0.284 6.544 -20.640 1.00 51.81 475 GLN A C 1
ATOM 3685 O O . GLN A 1 475 ? 0.157 5.825 -21.635 1.00 51.81 475 GLN A O 1
ATOM 3690 N N . PRO A 1 476 ? 1.041 7.654 -20.657 1.00 49.56 476 PRO A N 1
ATOM 3691 C CA . PRO A 1 476 ? 1.897 7.999 -21.782 1.00 49.56 476 PRO A CA 1
ATOM 3692 C C . PRO A 1 476 ? 3.132 7.086 -21.790 1.00 49.56 476 PRO A C 1
ATOM 3694 O O . PRO A 1 476 ? 3.954 7.143 -20.880 1.00 49.56 476 PRO A O 1
ATOM 3697 N N . VAL A 1 477 ? 3.280 6.258 -22.827 1.00 53.53 477 VAL A N 1
ATOM 3698 C CA . VAL A 1 477 ? 4.451 5.384 -23.013 1.00 53.53 477 VAL A CA 1
ATOM 3699 C C . VAL A 1 477 ? 5.137 5.733 -24.327 1.00 53.53 477 VAL A C 1
ATOM 3701 O O . VAL A 1 477 ? 4.492 5.760 -25.373 1.00 53.53 477 VAL A O 1
ATOM 3704 N N . VAL A 1 478 ? 6.454 5.959 -24.283 1.00 55.25 478 VAL A N 1
ATOM 3705 C CA . VAL A 1 478 ? 7.283 6.177 -25.479 1.00 55.25 478 VAL A CA 1
ATOM 3706 C C . VAL A 1 478 ? 8.182 4.965 -25.699 1.00 55.25 478 VAL A C 1
ATOM 3708 O O . VAL A 1 478 ? 8.932 4.558 -24.811 1.00 55.25 478 VAL A O 1
ATOM 3711 N N . TYR A 1 479 ? 8.150 4.404 -26.903 1.00 57.25 479 TYR A N 1
ATOM 3712 C CA . TYR A 1 479 ? 9.036 3.313 -27.301 1.00 57.25 479 TYR A CA 1
ATOM 3713 C C . TYR A 1 479 ? 10.184 3.849 -28.152 1.00 57.25 479 TYR A C 1
ATOM 3715 O O . TYR A 1 479 ? 9.963 4.571 -29.118 1.00 57.25 479 TYR A O 1
ATOM 3723 N N . ASN A 1 480 ? 11.415 3.451 -27.822 1.00 61.09 480 ASN A N 1
ATOM 3724 C CA . ASN A 1 480 ? 12.569 3.668 -28.690 1.00 61.09 480 ASN A CA 1
ATOM 3725 C C . ASN A 1 480 ? 12.855 2.376 -29.452 1.00 61.09 480 ASN A C 1
ATOM 3727 O O . ASN A 1 480 ? 13.229 1.371 -28.850 1.00 61.09 480 ASN A O 1
ATOM 3731 N N . ILE A 1 481 ? 12.699 2.414 -30.771 1.00 61.12 481 ILE A N 1
ATOM 3732 C CA . ILE A 1 481 ? 13.013 1.294 -31.660 1.00 61.12 481 ILE A CA 1
ATOM 3733 C C . ILE A 1 481 ? 14.266 1.667 -32.449 1.00 61.12 481 ILE A C 1
ATOM 3735 O O . ILE A 1 481 ? 14.330 2.737 -33.050 1.00 61.12 481 ILE A O 1
ATOM 3739 N N . ILE A 1 482 ? 15.278 0.797 -32.425 1.00 65.25 482 ILE A N 1
ATOM 3740 C CA . ILE A 1 482 ? 16.563 1.032 -33.089 1.00 65.25 482 ILE A CA 1
ATOM 3741 C C . ILE A 1 482 ? 16.770 -0.040 -34.154 1.00 65.25 482 ILE A C 1
ATOM 3743 O O . ILE A 1 482 ? 16.844 -1.227 -33.840 1.00 65.25 482 ILE A O 1
ATOM 3747 N N . PHE A 1 483 ? 16.932 0.392 -35.402 1.00 65.31 483 PHE A N 1
ATOM 3748 C CA . PHE A 1 483 ? 17.423 -0.452 -36.488 1.00 65.31 483 PHE A CA 1
ATOM 3749 C C . PHE A 1 483 ? 18.945 -0.335 -36.557 1.00 65.31 483 PHE A C 1
ATOM 3751 O O . PHE A 1 483 ? 19.484 0.772 -36.528 1.00 65.31 483 PHE A O 1
ATOM 3758 N N . ARG A 1 484 ? 19.651 -1.468 -36.627 1.00 64.44 484 ARG A N 1
ATOM 3759 C CA . ARG A 1 484 ? 21.113 -1.499 -36.756 1.00 64.44 484 ARG A CA 1
ATOM 3760 C C . ARG A 1 484 ? 21.495 -2.163 -38.075 1.00 64.44 484 ARG A C 1
ATOM 3762 O O . ARG A 1 484 ? 21.233 -3.346 -38.251 1.00 64.44 484 ARG A O 1
ATOM 3769 N N . ILE A 1 485 ? 22.162 -1.407 -38.941 1.00 64.44 485 ILE A N 1
ATOM 3770 C CA . ILE A 1 485 ? 22.850 -1.909 -40.136 1.00 64.44 485 ILE A CA 1
ATOM 3771 C C . ILE A 1 485 ? 24.316 -2.125 -39.740 1.00 64.44 485 ILE A C 1
ATOM 3773 O O . ILE A 1 485 ? 24.899 -1.265 -39.075 1.00 64.44 485 ILE A O 1
ATOM 3777 N N . ARG A 1 486 ? 24.896 -3.285 -40.059 1.00 59.06 486 ARG A N 1
ATOM 3778 C CA . ARG A 1 486 ? 26.307 -3.597 -39.777 1.00 59.06 486 ARG A CA 1
ATOM 3779 C C . ARG A 1 486 ? 26.991 -4.034 -41.061 1.00 59.06 486 ARG A C 1
ATOM 3781 O O . ARG A 1 486 ? 26.422 -4.834 -41.794 1.00 59.06 486 ARG A O 1
ATOM 3788 N N . ASP A 1 487 ? 28.209 -3.552 -41.269 1.00 58.03 487 ASP A N 1
ATOM 3789 C CA . ASP A 1 487 ? 29.149 -4.204 -42.174 1.00 58.03 487 ASP A CA 1
ATOM 3790 C C . ASP A 1 487 ? 29.679 -5.473 -41.483 1.00 58.03 487 ASP A C 1
ATOM 3792 O O . ASP A 1 487 ? 29.996 -5.449 -40.290 1.00 58.03 487 ASP A O 1
ATOM 3796 N N . ILE A 1 488 ? 29.686 -6.595 -42.200 1.00 57.75 488 ILE A N 1
ATOM 3797 C CA . ILE A 1 488 ? 30.170 -7.893 -41.701 1.00 57.75 488 ILE A CA 1
ATOM 3798 C C . ILE A 1 488 ? 31.688 -8.011 -41.917 1.00 57.75 488 ILE A C 1
ATOM 3800 O O . ILE A 1 488 ? 32.345 -8.839 -41.282 1.00 57.75 488 ILE A O 1
ATOM 3804 N N . VAL A 1 489 ? 32.278 -7.153 -42.753 1.00 52.59 489 VAL A N 1
ATOM 3805 C CA . VAL A 1 489 ? 33.728 -7.050 -42.894 1.00 52.59 489 VAL A CA 1
ATOM 3806 C C . VAL A 1 489 ? 34.270 -6.244 -41.709 1.00 52.59 489 VAL A C 1
ATOM 3808 O O . VAL A 1 489 ? 33.751 -5.182 -41.381 1.00 52.59 489 VAL A O 1
ATOM 3811 N N . ASN A 1 490 ? 35.285 -6.781 -41.021 1.00 44.28 490 ASN A N 1
ATOM 3812 C CA . ASN A 1 490 ? 35.924 -6.209 -39.825 1.00 44.28 490 ASN A CA 1
ATOM 3813 C C . ASN A 1 490 ? 36.569 -4.832 -40.103 1.00 44.28 490 ASN A C 1
ATOM 3815 O O . ASN A 1 490 ? 37.789 -4.695 -40.206 1.00 44.28 490 ASN A O 1
ATOM 3819 N N . CYS A 1 491 ? 35.750 -3.793 -40.198 1.00 45.38 491 CYS A N 1
ATOM 3820 C CA . CYS A 1 491 ? 36.169 -2.407 -40.308 1.00 45.38 491 CYS A CA 1
ATOM 3821 C C . CYS A 1 491 ? 36.119 -1.785 -38.908 1.00 45.38 491 CYS A C 1
ATOM 3823 O O . CYS A 1 491 ? 35.053 -1.682 -38.307 1.00 45.38 491 CYS A O 1
ATOM 3825 N N . VAL A 1 492 ? 37.263 -1.336 -38.390 1.00 43.28 492 VAL A N 1
ATOM 3826 C CA . VAL A 1 492 ? 37.449 -0.685 -37.071 1.00 43.28 492 VAL A CA 1
ATOM 3827 C C . VAL A 1 492 ? 36.811 0.727 -37.017 1.00 43.28 492 VAL A C 1
ATOM 3829 O O . VAL A 1 492 ? 37.297 1.626 -36.339 1.00 43.28 492 VAL A O 1
ATOM 3832 N N . ALA A 1 493 ? 35.725 0.968 -37.755 1.00 42.19 493 ALA A N 1
ATOM 3833 C CA . ALA A 1 493 ? 35.058 2.262 -37.843 1.00 42.19 493 ALA A CA 1
ATOM 3834 C C . ALA A 1 493 ? 33.804 2.308 -36.946 1.00 42.19 493 ALA A C 1
ATOM 3836 O O . ALA A 1 493 ? 33.032 1.346 -36.909 1.00 42.19 493 ALA A O 1
ATOM 3837 N N . PRO A 1 494 ? 33.566 3.413 -36.214 1.00 36.72 494 PRO A N 1
ATOM 3838 C CA . PRO A 1 494 ? 32.398 3.539 -35.354 1.00 36.72 494 PRO A CA 1
ATOM 3839 C C . PRO A 1 494 ? 31.095 3.565 -36.181 1.00 36.72 494 PRO A C 1
ATOM 3841 O O . PRO A 1 494 ? 31.045 4.212 -37.228 1.00 36.72 494 PRO A O 1
ATOM 3844 N N . PRO A 1 495 ? 30.018 2.897 -35.724 1.00 41.78 495 PRO A N 1
ATOM 3845 C CA . PRO A 1 495 ? 28.743 2.863 -36.437 1.00 41.78 495 PRO A CA 1
ATOM 3846 C C . PRO A 1 495 ? 28.088 4.250 -36.515 1.00 41.78 495 PRO A C 1
ATOM 3848 O O . PRO A 1 495 ? 27.992 4.968 -35.518 1.00 41.78 495 PRO A O 1
ATOM 3851 N N . VAL A 1 496 ? 27.576 4.597 -37.699 1.00 36.28 496 VAL A N 1
ATOM 3852 C CA . VAL A 1 496 ? 26.775 5.806 -37.931 1.00 36.28 496 VAL A CA 1
ATOM 3853 C C . VAL A 1 496 ? 25.353 5.552 -37.421 1.00 36.28 496 VAL A C 1
ATOM 3855 O O . VAL A 1 496 ? 24.581 4.810 -38.023 1.00 36.28 496 VAL A O 1
ATOM 3858 N N . TYR A 1 497 ? 25.003 6.140 -36.277 1.00 37.75 497 TYR A N 1
ATOM 3859 C CA . TYR A 1 497 ? 23.653 6.071 -35.718 1.00 37.75 497 TYR A CA 1
ATOM 3860 C C . TYR A 1 497 ? 22.785 7.193 -36.293 1.00 37.75 497 TYR A C 1
ATOM 3862 O O . TYR A 1 497 ? 23.029 8.363 -36.003 1.00 37.75 497 TYR A O 1
ATOM 3870 N N . GLN A 1 498 ? 21.721 6.855 -37.026 1.00 34.31 498 GLN A N 1
ATOM 3871 C CA . GLN A 1 498 ? 20.644 7.806 -37.304 1.00 34.31 498 GLN A CA 1
ATOM 3872 C C . GLN A 1 498 ? 19.474 7.535 -36.353 1.00 34.31 498 GLN A C 1
ATOM 3874 O O . GLN A 1 498 ? 18.797 6.510 -36.424 1.00 34.31 498 GLN A O 1
ATOM 3879 N N . LYS A 1 499 ? 19.267 8.455 -35.409 1.00 31.28 499 LYS A N 1
ATOM 3880 C CA . LYS A 1 499 ? 18.171 8.412 -34.440 1.00 31.28 499 LYS A CA 1
ATOM 3881 C C . LYS A 1 499 ? 16.902 8.900 -35.140 1.00 31.28 499 LYS A C 1
ATOM 3883 O O . LYS A 1 499 ? 16.823 10.070 -35.496 1.00 31.28 499 LYS A O 1
ATOM 3888 N N . THR A 1 500 ? 15.921 8.023 -35.343 1.00 33.00 500 THR A N 1
ATOM 3889 C CA . THR A 1 500 ? 14.592 8.450 -35.806 1.00 33.00 500 THR A CA 1
ATOM 3890 C C . THR A 1 500 ? 13.704 8.597 -34.579 1.00 33.00 500 THR A C 1
ATOM 3892 O O . THR A 1 500 ? 13.503 7.636 -33.842 1.00 33.00 500 THR A O 1
ATOM 3895 N N . GLN A 1 501 ? 13.247 9.816 -34.313 1.00 25.48 501 GLN A N 1
ATOM 3896 C CA . GLN A 1 501 ? 12.322 10.119 -33.229 1.00 25.48 501 GLN A CA 1
ATOM 3897 C C . GLN A 1 501 ? 10.905 10.007 -33.803 1.00 25.48 501 GLN A C 1
ATOM 3899 O O . GLN A 1 501 ? 10.547 10.770 -34.694 1.00 25.48 501 GLN A O 1
ATOM 3904 N N . THR A 1 502 ? 10.127 9.024 -33.361 1.00 30.81 502 THR A N 1
ATOM 3905 C CA . THR A 1 502 ? 8.685 8.965 -33.643 1.00 30.81 502 THR A CA 1
ATOM 3906 C C . THR A 1 502 ? 7.955 9.778 -32.581 1.00 30.81 502 THR A C 1
ATOM 3908 O O . THR A 1 502 ? 8.111 9.494 -31.394 1.00 30.81 502 THR A O 1
ATOM 3911 N N . THR A 1 503 ? 7.230 10.810 -33.018 1.00 30.70 503 THR A N 1
ATOM 3912 C CA . THR A 1 503 ? 6.265 11.576 -32.210 1.00 30.70 503 THR A CA 1
ATOM 3913 C C . THR A 1 503 ? 5.008 10.781 -31.929 1.00 30.70 503 THR A C 1
ATOM 3915 O O . THR A 1 503 ? 4.558 10.093 -32.876 1.00 30.70 503 THR A O 1
#

Foldseek 3Di:
DPPCPVVVVVVPVPDDDDDPPPPPDDDPPQLLQDDDDLPPPDPPDPPPDDDDPPLFFFAFQAWFKDKQVFPDDDPVHRDAFDDDDCDDPCVVQKDWQAQFCVVDPVCVQRDPPHQFFSYWDQVLDPDRFQFLTKGGQGALNDFQAHSRATFGGWMDHLQQKIATAHWQFDADSVRQGDAGDSRHLCCQVDPADDPGPNPGPDRRCCCPCCASQVVDSDSCAHLSPQQFDDPPDPRHARMFRLQGHRWGQDQADPVVRDRPRQWIWMWGAPPVNFKIKIKTGFTWDFQWFADQPPQDIDTDDTSAWGWIKMWMQGNVFSKIKIATADIDHWDAPPPPSPDTGTSQVRSQQGTWGWGWHGQCDPPPFPSDRGIDMDTQFGHHGRPPATCHFSNDSPDTDHHSMMMMIGTDRFDKDFPDKWKWFADPVGRVDIDTDDPPPDPVPQDADPPDSGRNDMDIDTDMDGCSVVDPPIDDDRDRDDDFDADDDDDPPPDPDDGDGDGDGDD

=== Feature glossary ===
The record interleaves many kinds of information about one protein. Here is each kind framed as the question it answers.

Q: What does the local fold look like, residue by residue?
A: The Foldseek 3Di string encodes local tertiary geometry as a 20-letter alphabet — one character per residue — derived from the relative positions of nearby Cα atoms. Unlike the amino-acid sequence, 3Di is a direct function of the 3D structure, so two proteins with the same fold have similar 3Di strings even at low sequence identity.

Q: Which residues are in helices, strands, or loops?
A: The SS8 string is DSSP's per-residue secondary-structure call. α-helix (H) means an i→i+4 H-bond ladder; β-strand (E) means the residue participates in a β-sheet; 3₁₀ (G) and π (I) are tighter and wider helices; T/S are turns/bends; '-' is loop.

Q: How big and how compact is the whole molecule?
A: Radius of gyration (Rg) is the root-mean-square distance of Cα atoms from their centroid — a single number for overall size and compactness. A globular domain of N residues has Rg ≈ 2.2·N^0.38 Å; an extended or disordered chain has a much larger Rg. The Cα contact count is the number of residue pairs whose Cα atoms are within 8 Å and are more than four positions apart in sequence — a standard proxy for tertiary packing density. The bounding box is the smallest axis-aligned box enclosing all Cα atoms.

Q: Where is each backbone atom in 3D?
A: Structure coordinates are given as an mmCIF _atom_site loop: one row per atom with element, residue name, chain id, sequence number, and x/y/z position in Å. Only the four main-chain atoms per residue are included here; side chains are omitted to keep the record compact.

Q: What is the amino-acid chain?
A: Primary structure: the covalent order of the twenty standard amino acids along the backbone. Two proteins with the same sequence will (almost always) fold to the same structure; two with 30% identity often share a fold but not the details.

Q: What if only a Cα trace is available?
A: Three-state secondary structure (P-SEA) collapses the eight DSSP classes into helix (a), strand (b), and coil (c). P-SEA assigns these from Cα geometry alone — distances and angles — without requiring backbone oxygens, so it works on any Cα trace.

Q: What family and function is it annotated with?
A: Database cross-references. InterPro integrates a dozen domain/family signature databases into unified entries with residue-range hits. GO terms attach function/process/location labels with evidence codes. CATH codes position the fold in a four-level structural taxonomy. Organism is the NCBI-taxonomy species name.

Q: How confident is the AlphaFold model at each residue?
A: pLDDT is the predicted lDDT-Cα score: AlphaFold's confidence that the local environment of each residue (all inter-atomic distances within 15 Å) is correctly placed. It is a per-residue number between 0 and 100, with higher meaning more reliable.

Q: How mobile is each atom in the crystal?
A: B-factor (Debye–Waller factor) reflects atomic displacement in the crystal lattice. It is an experimental observable (units Å²), not a prediction; low values mean the atom is pinned down, high values mean it moves or is heterogeneous across the crystal.

Q: Which residues are buried vs exposed?
A: SASA measures how much of the protein is reachable by solvent. It is computed by rolling a water-sized probe over the atomic surface and summing the exposed area (Å²). Per-residue SASA distinguishes core (buried, low SASA) from surface (exposed, high SASA) residues; total SASA is a whole-molecule size measure.

Q: What do the diagnostic plots show?
A: Plot images: a contact map (which residues are close in 3D, as an N×N binary image), a Ramachandran scatter (backbone torsion angles, revealing secondary-structure composition at a glance), and — for AlphaFold structures — a PAE heatmap (pairwise prediction confidence).

Q: What known structures does this most resemble?
A: The Foldseek neighbor list gives the closest experimentally determined structures in the PDB, ranked by structural alignment. TM-score near 1 means near-identical fold; near 0.3 means only rough topology match. This is how one finds what a novel AlphaFold prediction most resembles in the solved-structure universe.

Q: Are the domains correctly placed relative to each other?
A: Predicted aligned error is AlphaFold's pairwise confidence. Unlike pLDDT (per-residue), PAE is per-residue-pair and captures whether two parts of the structure are correctly placed relative to each other. Units are ångströms of expected positional error.

Q: What do the rendered images show?
A: Structure images are PyMOL renders from six orthogonal camera directions. Cartoon representation draws helices as coils and strands as arrows; sticks shows the backbone as bonds; surface shows the solvent-excluded envelope. Rainbow coloring maps sequence position to hue (blue→red, N→C); chain coloring assigns a distinct color per polypeptide.

Q: What are the backbone torsion angles?
A: φ (phi) and ψ (psi) are the two rotatable backbone dihedrals per residue: φ is the C(i-1)–N–Cα–C torsion, ψ is the N–Cα–C–N(i+1) torsion, both in degrees on (−180°, 180°]. α-helical residues cluster near (−60°, −45°); β-strand residues near (−120°, +130°). A Ramachandran plot is simply a scatter of (φ, ψ) for every residue.